Protein 8GA7 (pdb70)

Sequence (503 aa):
DKEIVEEVRKLVEEAKKRNEESNEEVKKLVEEAEEALKKAKGEEEVLKIAKEAFELAIEAAKRNLKVAKEAFELVIEAIKAITDDEAVLRLAELAAELAKSQLESLLKIAEAAMRLAASAIKAAKGDEAIVEIVRLLVEVAEEINKASNAVVKFLVEVAKEALKVAKGEEVVLEIARLAFELAIEAAKINLEVARLAFELVITAIEAITDDEAVLRLAKLAAELAKSQLESLLNIAEAAMELAASAIKAAKGDEAIVEIVRLLVEVAKEINKASNAVVEFLVEVAEEALRVAKGEEVVLEIARLAFELAIEAARINLEVARLAFELVITAIEAITDDEAVLKLAELAAELAKSQLESLLRIAEAAMRLAASAIKAAKGDEAIVEIVRLLVEVAEEINKASNAVVEFLVEVAEEALRVAKGEEVVEEIAKLAKELADEAAKINEEVAKLAEELVKTAEEAITDDEARKKLRELAKKLRKSQEESKKRIKEAAEKLEASARKAAK

Nearest PDB structures (foldseek):
  8ga7-assembly1_A  TM=1.002E+00  e=3.829E-52  synthetic construct
  8gel-assembly1_A  TM=6.521E-01  e=1.440E-12  synthetic construct
  8v3b-assembly1_a  TM=1.683E-01  e=7.547E-07  synthetic construct
  8w20-assembly1_A  TM=1.004E-01  e=8.356E-04  Streptomyces coelicolor A3(2)
  7sqc-assembly1_J0  TM=1.295E-01  e=5.192E-03  Chlamydomonas reinhardtii

Secondary structure (DSSP, 8-state):
-HHHHHHHHHHHHHHHHHHHHHTHHHHHHHHHHHHHHHH---SHHHHHHHHHHHHHHHHHHHHHHHHHHHHHHHHHHHHHS---GGGHHHHHHHHHHHHHHHHHHHHHHHHHHHHHHHHHHHT--SHHHHHHHHHHHHHHHHHHHHHHHHHHHHHHHHHHHHHHH--SHHHHHHHHHHHHHHHHHHHHHHHHHHHHHHHHHHHHHTT--SHHHHHHHHHHHHHHHHHHHHHHHHHHHHHHHHHHHHHHT--SHHHHHHHHHHHHHHHHHHHHHHHHHHHHHHHHHHHHHHH---HHHHHHHHHHHHHHHHHHHHHHHHHHHHHHHHHHHHHHT---HHHHHHHHHHHHHHHHHHHHHHHHHHHHHHHHHHHHHHT--SHHHHHHHHHHHHHHHHHHHHHHHHHHHHHHHHHHHHHHH--SHHHHHHHHHHHHHHHHHHHHHHHHHHHHHHHHHHHHHHT---HHHHHHHHHHHHHHHHHHHHHHHHHHHHHHHHHHHHHHH--

Radius of gyration: 25.74 Å; Cα contacts (8 Å, |Δi|>4): 738; chains: 1; bounding box: 60×65×41 Å

Structure (mmCIF, N/CA/C/O backbone):
data_8GA7
#
_entry.id   8GA7
#
_cell.length_a   46.412
_cell.length_b   65.062
_cell.length_c   135.284
_cell.angle_alpha   90.000
_cell.angle_beta   90.000
_cell.angle_gamma   90.000
#
_symmetry.space_group_name_H-M   'P 21 21 21'
#
loop_
_atom_site.group_PDB
_atom_site.id
_atom_site.type_symbol
_atom_site.label_atom_id
_atom_site.label_alt_id
_atom_site.label_comp_id
_atom_site.label_asym_id
_atom_site.label_entity_id
_atom_site.label_seq_id
_atom_site.pdbx_PDB_ins_code
_atom_site.Cartn_x
_atom_site.Cartn_y
_atom_site.Cartn_z
_atom_site.occupancy
_atom_site.B_iso_or_equiv
_atom_site.auth_seq_id
_atom_site.auth_comp_id
_atom_site.auth_asym_id
_atom_site.auth_atom_id
_atom_site.pdbx_PDB_model_num
ATOM 1 N N . ASP A 1 15 ? -20.38620 12.41067 -25.56805 1.000 58.97660 1 ASP A N 1
ATOM 2 C CA . ASP A 1 15 ? -19.82895 12.09058 -24.25863 1.000 59.59199 1 ASP A CA 1
ATOM 3 C C . ASP A 1 15 ? -20.48011 10.83517 -23.68849 1.000 59.12960 1 ASP A C 1
ATOM 4 O O . ASP A 1 15 ? -20.00721 9.72203 -23.91635 1.000 61.08217 1 ASP A O 1
ATOM 6 N N . LYS A 1 16 ? -21.56843 11.02141 -22.93840 1.000 58.68352 2 LYS A N 1
ATOM 7 C CA . LYS A 1 16 ? -22.32263 9.88082 -22.43471 1.000 57.95846 2 LYS A CA 1
ATOM 8 C C . LYS A 1 16 ? -23.10238 9.17991 -23.53782 1.000 63.82744 2 LYS A C 1
ATOM 9 O O . LYS A 1 16 ? -23.47171 8.01248 -23.37391 1.000 64.98980 2 LYS A O 1
ATOM 11 N N . GLU A 1 17 ? -23.35905 9.86314 -24.65509 1.000 66.03908 3 GLU A N 1
ATOM 12 C CA . GLU A 1 17 ? -24.02088 9.23499 -25.79087 1.000 65.25622 3 GLU A CA 1
ATOM 13 C C . GLU A 1 17 ? -23.10268 8.29118 -26.55547 1.000 66.78210 3 GLU A C 1
ATOM 14 O O . GLU A 1 17 ? -23.57080 7.61016 -27.47453 1.000 68.07512 3 GLU A O 1
ATOM 16 N N . ILE A 1 18 ? -21.81773 8.23809 -26.20711 1.000 64.14240 4 ILE A N 1
ATOM 17 C CA . ILE A 1 18 ? -20.88308 7.31732 -26.84252 1.000 66.90477 4 ILE A CA 1
ATOM 18 C C . ILE A 1 18 ? -20.19831 6.48175 -25.76882 1.000 66.68807 4 ILE A C 1
ATOM 19 O O . ILE A 1 18 ? -19.55601 5.46843 -26.06726 1.000 65.06771 4 ILE A O 1
ATOM 24 N N . VAL A 1 19 ? -20.33569 6.89971 -24.50879 1.000 64.98026 5 VAL A N 1
ATOM 25 C CA . VAL A 1 19 ? -19.98956 6.01040 -23.40643 1.000 62.15682 5 VAL A CA 1
ATOM 26 C C . VAL A 1 19 ? -21.03325 4.90655 -23.29090 1.000 65.24655 5 VAL A C 1
ATOM 27 O O . VAL A 1 19 ? -20.70574 3.75570 -22.97421 1.000 64.21526 5 VAL A O 1
ATOM 31 N N . GLU A 1 20 ? -22.29882 5.22845 -23.57091 1.000 65.33279 6 GLU A N 1
ATOM 32 C CA . GLU A 1 20 ? -23.34013 4.20722 -23.60011 1.000 63.00347 6 GLU A CA 1
ATOM 33 C C . GLU A 1 20 ? -23.17606 3.27258 -24.79128 1.000 62.41500 6 GLU A C 1
ATOM 34 O O . GLU A 1 20 ? -23.54345 2.09541 -24.70749 1.000 62.99487 6 GLU A O 1
ATOM 40 N N . GLU A 1 21 ? -22.63455 3.77642 -25.90359 1.000 65.95157 7 GLU A N 1
ATOM 41 C CA . GLU A 1 21 ? -22.48382 2.95458 -27.10146 1.000 65.98342 7 GLU A CA 1
ATOM 42 C C . GLU A 1 21 ? -21.50816 1.80841 -26.86153 1.000 67.11406 7 GLU A C 1
ATOM 43 O O . GLU A 1 21 ? -21.81640 0.64282 -27.13890 1.000 62.82680 7 GLU A O 1
ATOM 49 N N . VAL A 1 22 ? -20.31914 2.12400 -26.34452 1.000 66.69518 8 VAL A N 1
ATOM 50 C CA . VAL A 1 22 ? -19.33838 1.08555 -26.04963 1.000 62.68500 8 VAL A CA 1
ATOM 51 C C . VAL A 1 22 ? -19.84112 0.16046 -24.94935 1.000 60.69662 8 VAL A C 1
ATOM 52 O O . VAL A 1 22 ? -19.54974 -1.04208 -24.95901 1.000 56.17097 8 VAL A O 1
ATOM 56 N N . ARG A 1 23 ? -20.59835 0.69622 -23.98857 1.000 64.58292 9 ARG A N 1
ATOM 57 C CA . ARG A 1 23 ? -21.20228 -0.14506 -22.96077 1.000 59.81281 9 ARG A CA 1
ATOM 58 C C . ARG A 1 23 ? -22.07982 -1.22339 -23.58043 1.000 57.67516 9 ARG A C 1
ATOM 59 O O . ARG A 1 23 ? -22.04298 -2.38528 -23.15792 1.000 57.06212 9 ARG A O 1
ATOM 67 N N . LYS A 1 24 ? -22.87417 -0.85773 -24.58748 1.000 58.68817 10 LYS A N 1
ATOM 68 C CA . LYS A 1 24 ? -23.71268 -1.82814 -25.27725 1.000 55.48899 10 LYS A CA 1
ATOM 69 C C . LYS A 1 24 ? -22.91414 -2.74256 -26.19647 1.000 58.10461 10 LYS A C 1
ATOM 70 O O . LYS A 1 24 ? -23.37160 -3.85073 -26.49571 1.000 57.52170 10 LYS A O 1
ATOM 72 N N . LEU A 1 25 ? -21.73689 -2.30786 -26.65177 1.000 59.93621 11 LEU A N 1
ATOM 73 C CA . LEU A 1 25 ? -20.91078 -3.17150 -27.48889 1.000 57.13234 11 LEU A CA 1
ATOM 74 C C . LEU A 1 25 ? -20.26142 -4.27613 -26.66461 1.000 54.28188 11 LEU A C 1
ATOM 75 O O . LEU A 1 25 ? -20.10814 -5.40652 -27.14138 1.000 56.66462 11 LEU A O 1
ATOM 80 N N . VAL A 1 26 ? -19.88350 -3.96985 -25.42189 1.000 55.50569 12 VAL A N 1
ATOM 81 C CA . VAL A 1 26 ? -19.25018 -4.96726 -24.56516 1.000 53.78983 12 VAL A CA 1
ATOM 82 C C . VAL A 1 26 ? -20.24353 -6.05955 -24.18874 1.000 51.70215 12 VAL A C 1
ATOM 83 O O . VAL A 1 26 ? -19.88933 -7.24314 -24.12360 1.000 54.98933 12 VAL A O 1
ATOM 87 N N . GLU A 1 27 ? -21.50172 -5.68476 -23.94460 1.000 52.81809 13 GLU A N 1
ATOM 88 C CA . GLU A 1 27 ? -22.50548 -6.66396 -23.53686 1.000 52.71041 13 GLU A CA 1
ATOM 89 C C . GLU A 1 27 ? -22.71456 -7.72143 -24.61397 1.000 55.68863 13 GLU A C 1
ATOM 90 O O . GLU A 1 27 ? -22.72743 -8.92318 -24.32441 1.000 58.31022 13 GLU A O 1
ATOM 92 N N . GLU A 1 28 ? -22.87670 -7.29243 -25.86848 1.000 55.08299 14 GLU A N 1
ATOM 93 C CA . GLU A 1 28 ? -23.04888 -8.25268 -26.95429 1.000 57.43178 14 GLU A CA 1
ATOM 94 C C . GLU A 1 28 ? -21.79378 -9.09198 -27.15187 1.000 55.28327 14 GLU A C 1
ATOM 95 O O . GLU A 1 28 ? -21.88077 -10.29768 -27.41299 1.000 58.61384 14 GLU A O 1
ATOM 101 N N . ALA A 1 29 ? -20.61744 -8.47368 -27.03038 1.000 55.11124 15 ALA A N 1
ATOM 102 C CA . ALA A 1 29 ? -19.37643 -9.22474 -27.17624 1.000 56.98069 15 ALA A CA 1
ATOM 103 C C . ALA A 1 29 ? -19.21785 -10.25903 -26.07015 1.000 55.51512 15 ALA A C 1
ATOM 104 O O . ALA A 1 29 ? -18.57506 -11.29474 -26.27654 1.000 54.54583 15 ALA A O 1
ATOM 106 N N . LYS A 1 30 ? -19.79866 -10.00234 -24.89580 1.000 54.28109 16 LYS A N 1
ATOM 107 C CA . LYS A 1 30 ? -19.75102 -10.97596 -23.81191 1.000 52.95990 16 LYS A CA 1
ATOM 108 C C . LYS A 1 30 ? -20.80256 -12.06366 -23.98047 1.000 51.00756 16 LYS A C 1
ATOM 109 O O . LYS A 1 30 ? -20.60037 -13.19066 -23.51516 1.000 49.29762 16 LYS A O 1
ATOM 115 N N . LYS A 1 31 ? -21.92352 -11.74951 -24.63403 1.000 55.35370 17 LYS A N 1
ATOM 116 C CA . LYS A 1 31 ? -22.92518 -12.76213 -24.94204 1.000 54.64390 17 LYS A CA 1
ATOM 117 C C . LYS A 1 31 ? -22.57600 -13.56206 -26.18737 1.000 49.33587 17 LYS A C 1
ATOM 118 O O . LYS A 1 31 ? -23.12261 -14.65362 -26.37979 1.000 51.92925 17 LYS A O 1
ATOM 124 N N . ARG A 1 32 ? -21.68989 -13.04243 -27.03816 1.000 49.83540 18 ARG A N 1
ATOM 125 C CA . ARG A 1 32 ? -21.14349 -13.85583 -28.11760 1.000 54.98647 18 ARG A CA 1
ATOM 126 C C . ARG A 1 32 ? -20.09937 -14.83113 -27.58768 1.000 54.55852 18 ARG A C 1
ATOM 127 O O . ARG A 1 32 ? -20.05832 -15.99121 -28.01076 1.000 55.20480 18 ARG A O 1
ATOM 129 N N . ASN A 1 33 ? -19.25285 -14.37766 -26.65901 1.000 53.99669 19 ASN A N 1
ATOM 130 C CA . ASN A 1 33 ? -18.35559 -15.29447 -25.96464 1.000 53.39649 19 ASN A CA 1
ATOM 131 C C . ASN A 1 33 ? -19.14218 -16.35743 -25.21158 1.000 49.14432 19 ASN A C 1
ATOM 132 O O . ASN A 1 33 ? -18.77844 -17.53707 -25.22988 1.000 53.59130 19 ASN A O 1
ATOM 137 N N . GLU A 1 34 ? -20.22690 -15.95722 -24.54260 1.000 48.78062 20 GLU A N 1
ATOM 138 C CA . GLU A 1 34 ? -21.07048 -16.92759 -23.85266 1.000 53.42938 20 GLU A CA 1
ATOM 139 C C . GLU A 1 34 ? -21.68091 -17.92855 -24.82697 1.000 54.77353 20 GLU A C 1
ATOM 140 O O . GLU A 1 34 ? -21.89004 -19.09454 -24.47238 1.000 53.68930 20 GLU A O 1
ATOM 143 N N . GLU A 1 35 ? -21.97175 -17.49684 -26.05425 1.000 51.05148 21 GLU A N 1
ATOM 144 C CA . GLU A 1 35 ? -22.37909 -18.42433 -27.10021 1.000 48.85941 21 GLU A CA 1
ATOM 145 C C . GLU A 1 35 ? -21.18370 -19.12548 -27.73586 1.000 51.44968 21 GLU A C 1
ATOM 146 O O . GLU A 1 35 ? -21.33922 -20.22478 -28.27997 1.000 56.78704 21 GLU A O 1
ATOM 152 N N . SER A 1 36 ? -19.99074 -18.53203 -27.64397 1.000 56.65747 22 SER A N 1
ATOM 153 C CA . SER A 1 36 ? -18.80917 -19.10692 -28.28145 1.000 54.75873 22 SER A CA 1
ATOM 154 C C . SER A 1 36 ? -18.46546 -20.46726 -27.68443 1.000 51.97533 22 SER A C 1
ATOM 155 O O . SER A 1 36 ? -18.39607 -21.47223 -28.39994 1.000 49.93049 22 SER A O 1
ATOM 158 N N . ASN A 1 37 ? -18.24187 -20.52272 -26.36939 1.000 52.17078 23 ASN A N 1
ATOM 159 C CA . ASN A 1 37 ? -17.96016 -21.80972 -25.74616 1.000 58.09349 23 ASN A CA 1
ATOM 160 C C . ASN A 1 37 ? -19.21470 -22.64292 -25.53129 1.000 54.35314 23 ASN A C 1
ATOM 161 O O . ASN A 1 37 ? -19.09955 -23.83374 -25.22440 1.000 59.63905 23 ASN A O 1
ATOM 166 N N . GLU A 1 38 ? -20.40223 -22.05162 -25.67263 1.000 52.41270 24 GLU A N 1
ATOM 167 C CA . GLU A 1 38 ? -21.62233 -22.85056 -25.67470 1.000 51.49527 24 GLU A CA 1
ATOM 168 C C . GLU A 1 38 ? -21.63372 -23.80107 -26.86387 1.000 51.25251 24 GLU A C 1
ATOM 169 O O . GLU A 1 38 ? -21.90184 -24.99861 -26.71626 1.000 49.72785 24 GLU A O 1
ATOM 171 N N . GLU A 1 39 ? -21.32494 -23.28419 -28.05611 1.000 52.23596 25 GLU A N 1
ATOM 172 C CA . GLU A 1 39 ? -21.19216 -24.14539 -29.22562 1.000 53.91651 25 GLU A CA 1
ATOM 173 C C . GLU A 1 39 ? -20.00168 -25.08772 -29.10701 1.000 53.72954 25 GLU A C 1
ATOM 174 O O . GLU A 1 39 ? -19.92000 -26.06448 -29.85958 1.000 52.36115 25 GLU A O 1
ATOM 176 N N . VAL A 1 40 ? -19.08239 -24.81825 -28.18309 1.000 53.94449 26 VAL A N 1
ATOM 177 C CA . VAL A 1 40 ? -17.95193 -25.71012 -27.94828 1.000 51.63575 26 VAL A CA 1
ATOM 178 C C . VAL A 1 40 ? -18.32665 -26.83788 -26.99433 1.000 52.73128 26 VAL A C 1
ATOM 179 O O . VAL A 1 40 ? -17.92880 -27.98706 -27.19973 1.000 56.11949 26 VAL A O 1
ATOM 183 N N . LYS A 1 41 ? -19.09738 -26.53382 -25.94550 1.000 51.34613 27 LYS A N 1
ATOM 184 C CA . LYS A 1 41 ? -19.54310 -27.58128 -25.03147 1.000 52.58648 27 LYS A CA 1
ATOM 185 C C . LYS A 1 41 ? -20.41183 -28.60264 -25.75328 1.000 53.82754 27 LYS A C 1
ATOM 186 O O . LYS A 1 41 ? -20.27144 -29.81202 -25.53756 1.000 50.84141 27 LYS A O 1
ATOM 188 N N . LYS A 1 42 ? -21.31044 -28.13441 -26.62214 1.000 58.16442 28 LYS A N 1
ATOM 189 C CA . LYS A 1 42 ? -22.10388 -29.05319 -27.43064 1.000 57.99255 28 LYS A CA 1
ATOM 190 C C . LYS A 1 42 ? -21.22837 -29.79648 -28.43095 1.000 60.12197 28 LYS A C 1
ATOM 191 O O . LYS A 1 42 ? -21.46750 -30.97486 -28.71959 1.000 61.94596 28 LYS A O 1
ATOM 197 N N . LEU A 1 43 ? -20.20468 -29.12600 -28.96475 1.000 58.99759 29 LEU A N 1
ATOM 198 C CA . LEU A 1 43 ? -19.32007 -29.77189 -29.92930 1.000 62.35180 29 LEU A CA 1
ATOM 199 C C . LEU A 1 43 ? -18.53110 -30.90536 -29.28551 1.000 61.26812 29 LEU A C 1
ATOM 200 O O . LEU A 1 43 ? -18.28870 -31.94032 -29.91757 1.000 61.03844 29 LEU A O 1
ATOM 202 N N . VAL A 1 44 ? -18.12308 -30.73052 -28.02780 1.000 58.66464 30 VAL A N 1
ATOM 203 C CA . VAL A 1 44 ? -17.34337 -31.76238 -27.35110 1.000 57.63229 30 VAL A CA 1
ATOM 204 C C . VAL A 1 44 ? -18.21855 -32.96872 -27.03797 1.000 54.53563 30 VAL A C 1
ATOM 205 O O . VAL A 1 44 ? -17.82813 -34.11761 -27.27587 1.000 52.29336 30 VAL A O 1
ATOM 209 N N . GLU A 1 45 ? -19.42407 -32.72409 -26.51714 1.000 56.04748 31 GLU A N 1
ATOM 210 C CA . GLU A 1 45 ? -20.29853 -33.82686 -26.12917 1.000 56.47072 31 GLU A CA 1
ATOM 211 C C . GLU A 1 45 ? -20.64365 -34.70943 -27.32688 1.000 58.57710 31 GLU A C 1
ATOM 212 O O . GLU A 1 45 ? -20.77150 -35.93235 -27.18814 1.000 58.82749 31 GLU A O 1
ATOM 214 N N . GLU A 1 46 ? -20.79360 -34.11090 -28.51411 1.000 61.89050 32 GLU A N 1
ATOM 215 C CA . GLU A 1 46 ? -21.03327 -34.90497 -29.72071 1.000 63.56927 32 GLU A CA 1
ATOM 216 C C . GLU A 1 46 ? -19.86863 -35.85903 -29.97199 1.000 64.80960 32 GLU A C 1
ATOM 217 O O . GLU A 1 46 ? -20.05916 -37.07530 -30.11491 1.000 60.97347 32 GLU A O 1
ATOM 223 N N . ALA A 1 47 ? -18.64614 -35.32042 -30.01380 1.000 65.30125 33 ALA A N 1
ATOM 224 C CA . ALA A 1 47 ? -17.46829 -36.15660 -30.22178 1.000 62.45491 33 ALA A CA 1
ATOM 225 C C . ALA A 1 47 ? -17.32917 -37.20367 -29.12056 1.000 59.16439 33 ALA A C 1
ATOM 226 O O . ALA A 1 47 ? -16.92268 -38.33975 -29.38614 1.000 57.64004 33 ALA A O 1
ATOM 228 N N . GLU A 1 48 ? -17.66588 -36.84564 -27.87763 1.000 59.58369 34 GLU A N 1
ATOM 229 C CA . GLU A 1 48 ? -17.64742 -37.83581 -26.80367 1.000 58.56200 34 GLU A CA 1
ATOM 230 C C . GLU A 1 48 ? -18.67438 -38.93410 -27.05050 1.000 61.36873 34 GLU A C 1
ATOM 231 O O . GLU A 1 48 ? -18.41340 -40.10998 -26.76979 1.000 55.60733 34 GLU A O 1
ATOM 233 N N . GLU A 1 49 ? -19.84765 -38.57114 -27.57558 1.000 63.08845 35 GLU A N 1
ATOM 234 C CA . GLU A 1 49 ? -20.84933 -39.57920 -27.90821 1.000 62.29392 35 GLU A CA 1
ATOM 235 C C . GLU A 1 49 ? -20.38525 -40.45419 -29.06671 1.000 61.21960 35 GLU A C 1
ATOM 236 O O . GLU A 1 49 ? -20.63608 -41.66498 -29.07770 1.000 60.07399 35 GLU A O 1
ATOM 238 N N . ALA A 1 50 ? -19.70297 -39.86161 -30.04825 1.000 61.88562 36 ALA A N 1
ATOM 239 C CA . ALA A 1 50 ? -19.18620 -40.64421 -31.16554 1.000 60.71656 36 ALA A CA 1
ATOM 240 C C . ALA A 1 50 ? -18.01989 -41.51983 -30.72633 1.000 58.09423 36 ALA A C 1
ATOM 241 O O . ALA A 1 50 ? -17.95623 -42.70333 -31.07450 1.000 61.84550 36 ALA A O 1
ATOM 243 N N . LEU A 1 51 ? -17.08848 -40.95347 -29.95385 1.000 56.84156 37 LEU A N 1
ATOM 244 C CA . LEU A 1 51 ? -15.97485 -41.73958 -29.42978 1.000 58.77470 37 LEU A CA 1
ATOM 245 C C . LEU A 1 51 ? -16.46857 -42.92246 -28.60842 1.000 62.91694 37 LEU A C 1
ATOM 246 O O . LEU A 1 51 ? -15.89242 -44.01537 -28.66996 1.000 64.78318 37 LEU A O 1
ATOM 251 N N . LYS A 1 52 ? -17.53780 -42.72398 -27.83490 1.000 64.94169 38 LYS A N 1
ATOM 252 C CA . LYS A 1 52 ? -18.06650 -43.80793 -27.01423 1.000 63.88333 38 LYS A CA 1
ATOM 253 C C . LYS A 1 52 ? -18.55499 -44.96619 -27.87450 1.000 63.09876 38 LYS A C 1
ATOM 254 O O . LYS A 1 52 ? -18.34015 -46.13573 -27.53415 1.000 64.25296 38 LYS A O 1
ATOM 256 N N . LYS A 1 53 ? -19.19795 -44.66224 -29.00208 1.000 61.78419 39 LYS A N 1
ATOM 257 C CA . LYS A 1 53 ? -19.79488 -45.68844 -29.84475 1.000 67.77547 39 LYS A CA 1
ATOM 258 C C . LYS A 1 53 ? -18.89961 -46.13674 -30.99224 1.000 69.80765 39 LYS A C 1
ATOM 259 O O . LYS A 1 53 ? -19.06000 -47.26494 -31.47076 1.000 70.66256 39 LYS A O 1
ATOM 261 N N . ALA A 1 54 ? -17.96851 -45.29673 -31.44293 1.000 68.20801 40 ALA A N 1
ATOM 262 C CA . ALA A 1 54 ? -17.12018 -45.64169 -32.58152 1.000 70.16519 40 ALA A CA 1
ATOM 263 C C . ALA A 1 54 ? -16.14064 -46.73669 -32.18071 1.000 71.82439 40 ALA A C 1
ATOM 264 O O . ALA A 1 54 ? -15.26830 -46.52175 -31.33275 1.000 68.23195 40 ALA A O 1
ATOM 266 N N . LYS A 1 55 ? -16.28228 -47.91320 -32.79421 1.000 77.87023 41 LYS A N 1
ATOM 267 C CA . LYS A 1 55 ? -15.37137 -49.03276 -32.55797 1.000 77.92660 41 LYS A CA 1
ATOM 268 C C . LYS A 1 55 ? -14.27208 -48.98666 -33.61571 1.000 79.56902 41 LYS A C 1
ATOM 269 O O . LYS A 1 55 ? -14.33160 -49.64078 -34.65988 1.000 79.69799 41 LYS A O 1
ATOM 271 N N . GLY A 1 56 ? -13.24871 -48.18456 -33.33110 1.000 76.30668 42 GLY A N 1
ATOM 272 C CA . GLY A 1 56 ? -12.12673 -48.03912 -34.23671 1.000 72.15043 42 GLY A CA 1
ATOM 273 C C . GLY A 1 56 ? -10.82034 -47.76574 -33.52042 1.000 74.19472 42 GLY A C 1
ATOM 274 O O . GLY A 1 56 ? -10.68492 -48.05448 -32.32740 1.000 76.00738 42 GLY A O 1
ATOM 275 N N . GLU A 1 57 ? -9.84613 -47.21569 -34.24453 1.000 72.84269 43 GLU A N 1
ATOM 276 C CA . GLU A 1 57 ? -8.56507 -46.83710 -33.66103 1.000 62.85020 43 GLU A CA 1
ATOM 277 C C . GLU A 1 57 ? -7.92962 -45.74183 -34.50520 1.000 63.34513 43 GLU A C 1
ATOM 278 O O . GLU A 1 57 ? -7.30648 -44.81687 -33.97518 1.000 66.12357 43 GLU A O 1
ATOM 284 N N . GLU A 1 58 ? -8.06902 -45.84845 -35.82456 1.000 63.54394 44 GLU A N 1
ATOM 285 C CA . GLU A 1 58 ? -7.83321 -44.70303 -36.68923 1.000 66.03601 44 GLU A CA 1
ATOM 286 C C . GLU A 1 58 ? -9.03547 -43.77246 -36.73057 1.000 63.01481 44 GLU A C 1
ATOM 287 O O . GLU A 1 58 ? -8.92506 -42.65891 -37.25683 1.000 61.81973 44 GLU A O 1
ATOM 289 N N . GLU A 1 59 ? -10.17265 -44.20457 -36.18093 1.000 62.33028 45 GLU A N 1
ATOM 290 C CA . GLU A 1 59 ? -11.37498 -43.38547 -36.12246 1.000 63.42250 45 GLU A CA 1
ATOM 291 C C . GLU A 1 59 ? -11.48804 -42.58357 -34.83312 1.000 56.33851 45 GLU A C 1
ATOM 292 O O . GLU A 1 59 ? -12.14841 -41.53899 -34.82883 1.000 54.87381 45 GLU A O 1
ATOM 294 N N . VAL A 1 60 ? -10.87600 -43.04741 -33.74019 1.000 55.39264 46 VAL A N 1
ATOM 295 C CA . VAL A 1 60 ? -10.82251 -42.22846 -32.53387 1.000 53.28398 46 VAL A CA 1
ATOM 296 C C . VAL A 1 60 ? -9.92051 -41.02222 -32.76183 1.000 54.61166 46 VAL A C 1
ATOM 297 O O . VAL A 1 60 ? -10.15617 -39.94322 -32.20227 1.000 48.89374 46 VAL A O 1
ATOM 301 N N . LEU A 1 61 ? -8.90002 -41.16827 -33.61051 1.000 56.25203 47 LEU A N 1
ATOM 302 C CA . LEU A 1 61 ? -7.96945 -40.07267 -33.85342 1.000 53.35556 47 LEU A CA 1
ATOM 303 C C . LEU A 1 61 ? -8.55167 -39.03973 -34.80930 1.000 52.41625 47 LEU A C 1
ATOM 304 O O . LEU A 1 61 ? -8.39622 -37.83369 -34.59020 1.000 54.47616 47 LEU A O 1
ATOM 309 N N . LYS A 1 62 ? -9.21980 -39.48951 -35.87401 1.000 56.00736 48 LYS A N 1
ATOM 310 C CA . LYS A 1 62 ? -9.83124 -38.55013 -36.80735 1.000 50.57135 48 LYS A CA 1
ATOM 311 C C . LYS A 1 62 ? -10.93849 -37.74483 -36.14348 1.000 49.53142 48 LYS A C 1
ATOM 312 O O . LYS A 1 62 ? -11.22037 -36.61830 -36.56571 1.000 55.12651 48 LYS A O 1
ATOM 314 N N . ILE A 1 63 ? -11.57299 -38.29901 -35.10938 1.000 49.61133 49 ILE A N 1
ATOM 315 C CA . ILE A 1 63 ? -12.60928 -37.56095 -34.39642 1.000 49.75603 49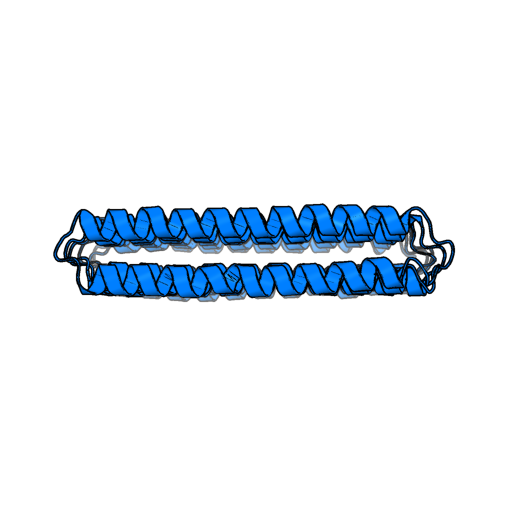 ILE A CA 1
ATOM 316 C C . ILE A 1 63 ? -11.97909 -36.47117 -33.54148 1.000 51.31914 49 ILE A C 1
ATOM 317 O O . ILE A 1 63 ? -12.38477 -35.30466 -33.59330 1.000 53.11355 49 ILE A O 1
ATOM 322 N N . ALA A 1 64 ? -10.97383 -36.83723 -32.74297 1.000 51.52084 50 ALA A N 1
ATOM 323 C CA . ALA A 1 64 ? -10.29931 -35.85401 -31.90474 1.000 50.58330 50 ALA A CA 1
ATOM 324 C C . ALA A 1 64 ? -9.59663 -34.80183 -32.74966 1.000 54.04495 50 ALA A C 1
ATOM 325 O O . ALA A 1 64 ? -9.57993 -33.61865 -32.39055 1.000 54.49700 50 ALA A O 1
ATOM 327 N N . LYS A 1 65 ? -9.02786 -35.21133 -33.88639 1.000 52.23407 51 LYS A N 1
ATOM 328 C CA . LYS A 1 65 ? -8.29216 -34.27986 -34.73584 1.000 56.53229 51 LYS A CA 1
ATOM 329 C C . LYS A 1 65 ? -9.18310 -33.13044 -35.19245 1.000 55.23079 51 LYS A C 1
ATOM 330 O O . LYS A 1 65 ? -8.90988 -31.96117 -34.90076 1.000 54.00610 51 LYS A O 1
ATOM 334 N N . GLU A 1 66 ? -10.26796 -33.44674 -35.90330 1.000 54.84189 52 GLU A N 1
ATOM 335 C CA . GLU A 1 66 ? -11.16575 -32.40107 -36.38233 1.000 58.92787 52 GLU A CA 1
ATOM 336 C C . GLU A 1 66 ? -11.90451 -31.70470 -35.24564 1.000 52.77597 52 GLU A C 1
ATOM 337 O O . GLU A 1 66 ? -12.42003 -30.59956 -35.44516 1.000 50.46016 52 GLU A O 1
ATOM 343 N N . ALA A 1 67 ? -11.96946 -32.32163 -34.06306 1.000 50.86873 53 ALA A N 1
ATOM 344 C CA . ALA A 1 67 ? -12.55631 -31.64949 -32.90868 1.000 46.39840 53 ALA A CA 1
ATOM 345 C C . ALA A 1 67 ? -11.58662 -30.64259 -32.30216 1.000 50.34652 53 ALA A C 1
ATOM 346 O O . ALA A 1 67 ? -11.99211 -29.54032 -31.91578 1.000 48.67054 53 ALA A O 1
ATOM 348 N N . PHE A 1 68 ? -10.30416 -31.00613 -32.20547 1.000 52.65766 54 PHE A N 1
ATOM 349 C CA . PHE A 1 68 ? -9.29699 -30.04740 -31.76252 1.000 48.28332 54 PHE A CA 1
ATOM 350 C C . PHE A 1 68 ? -9.19360 -28.87649 -32.73074 1.000 45.92167 54 PHE A C 1
ATOM 351 O O . PHE A 1 68 ? -8.98306 -27.73210 -32.31373 1.000 46.26675 54 PHE A O 1
ATOM 359 N N . GLU A 1 69 ? -9.33829 -29.14564 -34.03066 1.000 48.71133 55 GLU A N 1
ATOM 360 C CA . GLU A 1 69 ? -9.26233 -28.07935 -35.02354 1.000 49.23858 55 GLU A CA 1
ATOM 361 C C . GLU A 1 69 ? -10.46113 -27.14556 -34.92295 1.000 49.31175 55 GLU A C 1
ATOM 362 O O . GLU A 1 69 ? -10.32531 -25.93048 -35.10673 1.000 47.94965 55 GLU A O 1
ATOM 368 N N . LEU A 1 70 ? -11.64337 -27.69319 -34.63357 1.000 48.95770 56 LEU A N 1
ATOM 369 C CA . LEU A 1 70 ? -12.81301 -26.84680 -34.43066 1.000 44.55041 56 LEU A CA 1
ATOM 370 C C . LEU A 1 70 ? -12.62683 -25.94295 -33.22020 1.000 48.04207 56 LEU A C 1
ATOM 371 O O . LEU A 1 70 ? -13.05686 -24.78350 -33.22937 1.000 52.30569 56 LEU A O 1
ATOM 373 N N . ALA A 1 71 ? -11.97449 -26.45185 -32.17176 1.000 46.25997 57 ALA A N 1
ATOM 374 C CA . ALA A 1 71 ? -11.72765 -25.63282 -30.98921 1.000 47.50865 57 ALA A CA 1
ATOM 375 C C . ALA A 1 71 ? -10.68218 -24.55891 -31.26641 1.000 51.25253 57 ALA A C 1
ATOM 376 O O . ALA A 1 71 ? -10.78975 -23.43688 -30.75725 1.000 53.59010 57 ALA A O 1
ATOM 378 N N . ILE A 1 72 ? -9.66199 -24.88343 -32.06663 1.000 49.84960 58 ILE A N 1
ATOM 379 C CA . ILE A 1 72 ? -8.65234 -23.88957 -32.42347 1.000 48.99161 58 ILE A CA 1
ATOM 380 C C . ILE A 1 72 ? -9.28467 -22.75690 -33.21811 1.000 49.03056 58 ILE A C 1
ATOM 381 O O . ILE A 1 72 ? -8.96360 -21.57936 -33.01613 1.000 54.11479 58 ILE A O 1
ATOM 386 N N . GLU A 1 73 ? -10.19960 -23.09231 -34.12827 1.000 51.38846 59 GLU A N 1
ATOM 387 C CA . GLU A 1 73 ? -10.88548 -22.05915 -34.89506 1.000 56.03630 59 GLU A CA 1
ATOM 388 C C . GLU A 1 73 ? -11.76381 -21.19833 -33.99669 1.000 57.29026 59 GLU A C 1
ATOM 389 O O . GLU A 1 73 ? -11.76931 -19.96833 -34.12149 1.000 56.68388 59 GLU A O 1
ATOM 395 N N . ALA A 1 74 ? -12.50963 -21.82567 -33.08226 1.000 56.61440 60 ALA A N 1
ATOM 396 C CA . ALA A 1 74 ? -13.32662 -21.06197 -32.14499 1.000 59.16353 60 ALA A CA 1
ATOM 397 C C . ALA A 1 74 ? -12.47248 -20.14034 -31.28711 1.000 54.58632 60 ALA A C 1
ATOM 398 O O . ALA A 1 74 ? -12.94442 -19.08408 -30.85073 1.000 55.67539 60 ALA A O 1
ATOM 400 N N . ALA A 1 75 ? -11.21839 -20.52129 -31.03348 1.000 51.37416 61 ALA A N 1
ATOM 401 C CA . ALA A 1 75 ? -10.29855 -19.61510 -30.35682 1.000 54.76029 61 ALA A CA 1
ATOM 402 C C . ALA A 1 75 ? -9.92737 -18.44532 -31.25897 1.000 57.48775 61 ALA A C 1
ATOM 403 O O . ALA A 1 75 ? -9.85893 -17.29754 -30.80284 1.000 55.48765 61 ALA A O 1
ATOM 405 N N . LYS A 1 76 ? -9.68999 -18.71706 -32.54539 1.000 54.42000 62 LYS A N 1
ATOM 406 C CA . LYS A 1 76 ? -9.43199 -17.64002 -33.49447 1.000 54.83208 62 LYS A CA 1
ATOM 407 C C . LYS A 1 76 ? -10.66911 -16.77657 -33.70403 1.000 55.97753 62 LYS A C 1
ATOM 408 O O . LYS A 1 76 ? -10.54891 -15.59660 -34.05278 1.000 54.17392 62 LYS A O 1
ATOM 414 N N . ARG A 1 77 ? -11.85984 -17.34633 -33.50163 1.000 57.46266 63 ARG A N 1
ATOM 415 C CA . ARG A 1 77 ? -13.08822 -16.56245 -33.57836 1.000 55.58241 63 ARG A CA 1
ATOM 416 C C . ARG A 1 77 ? -13.16076 -15.55216 -32.44141 1.000 54.78485 63 ARG A C 1
ATOM 417 O O . ARG A 1 77 ? -13.50503 -14.38369 -32.65534 1.000 52.50299 63 ARG A O 1
ATOM 425 N N . ASN A 1 78 ? -12.84599 -15.99191 -31.21912 1.000 55.27460 64 ASN A N 1
ATOM 426 C CA . ASN A 1 78 ? -12.89941 -15.09749 -30.06785 1.000 57.47065 64 ASN A CA 1
ATOM 427 C C . ASN A 1 78 ? -11.96481 -13.90864 -30.23951 1.000 55.09681 64 ASN A C 1
ATOM 428 O O . ASN A 1 78 ? -12.26334 -12.80984 -29.75914 1.000 54.23679 64 ASN A O 1
ATOM 433 N N . LEU A 1 79 ? -10.83402 -14.10492 -30.91985 1.000 55.30209 65 LEU A N 1
ATOM 434 C CA . LEU A 1 79 ? -9.94235 -12.98488 -31.19540 1.000 54.49271 65 LEU A CA 1
ATOM 435 C C . LEU A 1 79 ? -10.54433 -12.05162 -32.23637 1.000 53.35227 65 LEU A C 1
ATOM 436 O O . LEU A 1 79 ? -10.45448 -10.82580 -32.10314 1.000 53.72479 65 LEU A O 1
ATOM 441 N N . LYS A 1 80 ? -11.16472 -12.61370 -33.27862 1.000 53.66241 66 LYS A N 1
ATOM 442 C CA . LYS A 1 80 ? -11.83523 -11.78491 -34.27481 1.000 54.41221 66 LYS A CA 1
ATOM 443 C C . LYS A 1 80 ? -12.91341 -10.91787 -33.64020 1.000 51.91545 66 LYS A C 1
ATOM 444 O O . LYS A 1 80 ? -13.13611 -9.78391 -34.07658 1.000 54.11275 66 LYS A O 1
ATOM 446 N N . VAL A 1 81 ? -13.58410 -11.42541 -32.60656 1.000 53.75863 67 VAL A N 1
ATOM 447 C CA . VAL A 1 81 ? -14.55066 -10.60994 -31.87949 1.000 52.77481 67 VAL A CA 1
ATOM 448 C C . VAL A 1 81 ? -13.83283 -9.56286 -31.03725 1.000 54.11849 67 VAL A C 1
ATOM 449 O O . VAL A 1 81 ? -14.16029 -8.37163 -31.08624 1.000 54.43838 67 VAL A O 1
ATOM 453 N N . ALA A 1 82 ? -12.83082 -9.99074 -30.26440 1.000 54.09779 68 ALA A N 1
ATOM 454 C CA . ALA A 1 82 ? -12.16571 -9.08071 -29.33673 1.000 50.94391 68 ALA A CA 1
ATOM 455 C C . ALA A 1 82 ? -11.38606 -7.99911 -30.07345 1.000 50.32458 68 ALA A C 1
ATOM 456 O O . ALA A 1 82 ? -11.35713 -6.84184 -29.63820 1.000 50.35461 68 ALA A O 1
ATOM 458 N N . LYS A 1 83 ? -10.74078 -8.35476 -31.18704 1.000 48.98046 69 LYS A N 1
ATOM 459 C CA . LYS A 1 83 ? -9.98078 -7.36477 -31.94499 1.000 47.00934 69 LYS A CA 1
ATOM 460 C C . LYS A 1 83 ? -10.90438 -6.31849 -32.55639 1.000 53.67219 69 LYS A C 1
ATOM 461 O O . LYS A 1 83 ? -10.63217 -5.11416 -32.48057 1.000 53.14844 69 LYS A O 1
ATOM 463 N N . GLU A 1 84 ? -12.00711 -6.75967 -33.16700 1.000 51.81095 70 GLU A N 1
ATOM 464 C CA . GLU A 1 84 ? -12.97582 -5.80867 -33.69883 1.000 51.96524 70 GLU A CA 1
ATOM 465 C C . GLU A 1 84 ? -13.62343 -4.99640 -32.58791 1.000 51.35042 70 GLU A C 1
ATOM 466 O O . GLU A 1 84 ? -13.95874 -3.82364 -32.79085 1.000 57.59094 70 GLU A O 1
ATOM 472 N N . ALA A 1 85 ? -13.80137 -5.59427 -31.40929 1.000 48.92301 71 ALA A N 1
ATOM 473 C CA . ALA A 1 85 ? -14.40295 -4.86570 -30.29919 1.000 52.06409 71 ALA A CA 1
ATOM 474 C C . ALA A 1 85 ? -13.42638 -3.86779 -29.68676 1.000 53.95023 71 ALA A C 1
ATOM 475 O O . ALA A 1 85 ? -13.81566 -2.74289 -29.35306 1.000 55.31832 71 ALA A O 1
ATOM 477 N N . PHE A 1 86 ? -12.15664 -4.25536 -29.53276 1.000 52.94532 72 PHE A N 1
ATOM 478 C CA . PHE A 1 86 ? -11.16733 -3.32212 -29.00199 1.000 51.04773 72 PHE A CA 1
ATOM 479 C C . PHE A 1 86 ? -10.90844 -2.18224 -29.97670 1.000 51.94144 72 PHE A C 1
ATOM 480 O O . PHE A 1 86 ? -10.76884 -1.02654 -29.56175 1.000 48.14540 72 PHE A O 1
ATOM 488 N N . GLU A 1 87 ? -10.84620 -2.48753 -31.27667 1.000 55.02028 73 GLU A N 1
ATOM 489 C CA . GLU A 1 87 ? -10.64813 -1.44150 -32.27538 1.000 54.39634 73 GLU A CA 1
ATOM 490 C C . GLU A 1 87 ? -11.74385 -0.38564 -32.20686 1.000 54.53811 73 GLU A C 1
ATOM 491 O O . GLU A 1 87 ? -11.48045 0.79752 -32.44856 1.000 55.98928 73 GLU A O 1
ATOM 493 N N . LEU A 1 88 ? -12.97026 -0.78736 -31.86700 1.000 52.14360 74 LEU A N 1
ATOM 494 C CA . LEU A 1 88 ? -14.05006 0.18157 -31.71884 1.000 53.39817 74 LEU A CA 1
ATOM 495 C C . LEU A 1 88 ? -13.85783 1.03328 -30.47072 1.000 53.99805 74 LEU A C 1
ATOM 496 O O . LEU A 1 88 ? -14.07943 2.24871 -30.50537 1.000 55.57129 74 LEU A O 1
ATOM 498 N N . VAL A 1 89 ? -13.44344 0.41450 -29.36072 1.000 53.14813 75 VAL A N 1
ATOM 499 C CA . VAL A 1 89 ? -13.22495 1.16100 -28.12300 1.000 49.53143 75 VAL A CA 1
ATOM 500 C C . VAL A 1 89 ? -12.14537 2.21905 -28.32276 1.000 51.68590 75 VAL A C 1
ATOM 501 O O . VAL A 1 89 ? -12.23521 3.32995 -27.78496 1.000 51.12772 75 VAL A O 1
ATOM 505 N N . ILE A 1 90 ? -11.12023 1.90059 -29.11703 1.000 54.42467 76 ILE A N 1
ATOM 506 C CA . ILE A 1 90 ? -10.09734 2.88916 -29.45054 1.000 52.53361 76 ILE A CA 1
ATOM 507 C C . ILE A 1 90 ? -10.71584 4.06994 -30.18857 1.000 53.48774 76 ILE A C 1
ATOM 508 O O . ILE A 1 90 ? -10.34992 5.22918 -29.95461 1.000 48.75787 76 ILE A O 1
ATOM 513 N N . GLU A 1 91 ? -11.66989 3.79688 -31.08235 1.000 54.17162 77 GLU A N 1
ATOM 514 C CA . GLU A 1 91 ? -12.28788 4.86633 -31.86083 1.000 54.76665 77 GLU A CA 1
ATOM 515 C C . GLU A 1 91 ? -13.04599 5.83493 -30.96151 1.000 52.69835 77 GLU A C 1
ATOM 516 O O . GLU A 1 91 ? -12.89999 7.05607 -31.08288 1.000 54.21028 77 GLU A O 1
ATOM 518 N N . ALA A 1 92 ? -13.86355 5.30660 -30.04774 1.000 54.18649 78 ALA A N 1
ATOM 519 C CA . ALA A 1 92 ? -14.62055 6.16637 -29.14487 1.000 53.31116 78 ALA A CA 1
ATOM 520 C C . ALA A 1 92 ? -13.71499 6.96108 -28.21437 1.000 53.21604 78 ALA A C 1
ATOM 521 O O . ALA A 1 92 ? -14.14946 7.97849 -27.66365 1.000 54.21989 78 ALA A O 1
ATOM 523 N N . ILE A 1 93 ? -12.46853 6.52395 -28.02901 1.000 51.68950 79 ILE A N 1
ATOM 524 C CA . ILE A 1 93 ? -11.52251 7.30154 -27.23674 1.000 52.64017 79 ILE A CA 1
ATOM 525 C C . ILE A 1 93 ? -11.00525 8.49425 -28.03778 1.000 54.91850 79 ILE A C 1
ATOM 526 O O . ILE A 1 93 ? -10.66331 9.53509 -27.46102 1.000 51.77452 79 ILE A O 1
ATOM 531 N N . LYS A 1 94 ? -10.95975 8.37752 -29.36942 1.000 55.63468 80 LYS A N 1
ATOM 532 C CA . LYS A 1 94 ? -10.51847 9.49783 -30.19824 1.000 53.37795 80 LYS A CA 1
ATOM 533 C C . LYS A 1 94 ? -11.39357 10.72785 -29.98289 1.000 55.18026 80 LYS A C 1
ATOM 534 O O . LYS A 1 94 ? -10.88885 11.85574 -29.93388 1.000 57.80662 80 LYS A O 1
ATOM 536 N N . ALA A 1 95 ? -12.70729 10.53231 -29.85091 1.000 52.60783 81 ALA A N 1
ATOM 537 C CA . ALA A 1 95 ? -13.62222 11.61462 -29.50003 1.000 51.16752 81 ALA A CA 1
ATOM 538 C C . ALA A 1 95 ? -13.48923 11.91189 -28.01231 1.000 57.31411 81 ALA A C 1
ATOM 539 O O . ALA A 1 95 ? -12.38100 11.84012 -27.47496 1.000 65.10930 81 ALA A O 1
ATOM 541 N N . ILE A 1 96 ? -14.60968 12.21271 -27.34348 1.000 58.79020 82 ILE A N 1
ATOM 542 C CA . ILE A 1 96 ? -14.71660 12.35313 -25.88710 1.000 60.01494 82 ILE A CA 1
ATOM 543 C C . ILE A 1 96 ? -13.64817 13.24940 -25.27035 1.000 58.49158 82 ILE A C 1
ATOM 544 O O . ILE A 1 96 ? -12.45507 12.93806 -25.28456 1.000 56.53748 82 ILE A O 1
ATOM 549 N N . THR A 1 97 ? -14.08294 14.40087 -24.74761 1.000 64.42954 83 THR A N 1
ATOM 550 C CA . THR A 1 97 ? -13.14975 15.30508 -24.08983 1.000 64.26499 83 THR A CA 1
ATOM 551 C C . THR A 1 97 ? -12.95936 14.95118 -22.62290 1.000 65.48095 83 THR A C 1
ATOM 552 O O . THR A 1 97 ? -11.88624 15.20160 -22.06583 1.000 66.14844 83 THR A O 1
ATOM 556 N N . ASP A 1 98 ? -13.97425 14.36283 -21.99552 1.000 64.23700 84 ASP A N 1
ATOM 557 C CA . ASP A 1 98 ? -14.00201 14.18486 -20.54991 1.000 64.93730 84 ASP A CA 1
ATOM 558 C C . ASP A 1 98 ? -13.06212 13.06118 -20.13338 1.000 64.92744 84 ASP A C 1
ATOM 559 O O . ASP A 1 98 ? -13.23929 11.90983 -20.54549 1.000 66.78997 84 ASP A O 1
ATOM 561 N N . ASP A 1 99 ? -12.06494 13.39693 -19.31209 1.000 62.15112 85 ASP A N 1
ATOM 562 C CA . ASP A 1 99 ? -11.23759 12.36498 -18.69970 1.000 60.96021 85 ASP A CA 1
ATOM 563 C C . ASP A 1 99 ? -12.03124 11.53518 -17.70357 1.000 60.89267 85 ASP A C 1
ATOM 564 O O . ASP A 1 99 ? -11.73660 10.35070 -17.50988 1.000 60.09912 85 ASP A O 1
ATOM 569 N N . GLU A 1 100 ? -13.04017 12.13302 -17.06844 1.000 66.06265 86 GLU A N 1
ATOM 570 C CA . GLU A 1 100 ? -13.92900 11.37999 -16.19466 1.000 62.61338 86 GLU A CA 1
ATOM 571 C C . GLU A 1 100 ? -14.72348 10.32793 -16.95187 1.000 62.10519 86 GLU A C 1
ATOM 572 O O . GLU A 1 100 ? -15.39019 9.49878 -16.31704 1.000 60.58294 86 GLU A O 1
ATOM 574 N N . ALA A 1 101 ? -14.67506 10.34618 -18.28962 1.000 61.15282 87 ALA A N 1
ATOM 575 C CA . ALA A 1 101 ? -15.39429 9.37529 -19.10310 1.000 58.82130 87 ALA A CA 1
ATOM 576 C C . ALA A 1 101 ? -14.48533 8.64842 -20.08321 1.000 61.28851 87 ALA A C 1
ATOM 577 O O . ALA A 1 101 ? -14.97262 7.85878 -20.90392 1.000 63.35843 87 ALA A O 1
ATOM 579 N N . VAL A 1 102 ? -13.18238 8.91619 -20.04657 1.000 62.39472 88 VAL A N 1
ATOM 580 C CA . VAL A 1 102 ? -12.25324 7.95678 -20.63500 1.000 56.98304 88 VAL A CA 1
ATOM 581 C C . VAL A 1 102 ? -12.14350 6.77042 -19.68206 1.000 53.78516 88 VAL A C 1
ATOM 582 O O . VAL A 1 102 ? -12.14285 5.60225 -20.10078 1.000 54.19542 88 VAL A O 1
ATOM 586 N N . LEU A 1 103 ? -12.07488 7.07339 -18.38289 1.000 53.88621 89 LEU A N 1
ATOM 587 C CA . LEU A 1 103 ? -11.97228 6.05519 -17.34340 1.000 57.31291 89 LEU A CA 1
ATOM 588 C C . LEU A 1 103 ? -13.10962 5.04705 -17.43879 1.000 55.81946 89 LEU A C 1
ATOM 589 O O . LEU A 1 103 ? -12.89566 3.83858 -17.28807 1.000 51.34800 89 LEU A O 1
ATOM 594 N N . ARG A 1 104 ? -14.33270 5.52972 -17.67469 1.000 54.79427 90 ARG A N 1
ATOM 595 C CA . ARG A 1 104 ? -15.44483 4.62956 -17.96266 1.000 50.59510 90 ARG A CA 1
ATOM 596 C C . ARG A 1 104 ? -15.11586 3.72734 -19.14719 1.000 49.88414 90 ARG A C 1
ATOM 597 O O . ARG A 1 104 ? -15.23712 2.50039 -19.06571 1.000 52.83110 90 ARG A O 1
ATOM 599 N N . LEU A 1 105 ? -14.67125 4.32337 -20.25526 1.000 52.62768 91 LEU A N 1
ATOM 600 C CA . LEU A 1 105 ? -14.30289 3.53421 -21.42679 1.000 54.04048 91 LEU A CA 1
ATOM 601 C C . LEU A 1 105 ? -13.12715 2.60528 -21.14278 1.000 50.24857 91 LEU A C 1
ATOM 602 O O . LEU A 1 105 ? -13.01412 1.53955 -21.76164 1.000 43.11017 91 LEU A O 1
ATOM 607 N N . ALA A 1 106 ? -12.24309 2.98883 -20.21748 1.000 50.99078 92 ALA A N 1
ATOM 608 C CA . ALA A 1 106 ? -11.10370 2.14061 -19.88118 1.000 46.80016 92 ALA A CA 1
ATOM 609 C C . ALA A 1 106 ? -11.52348 0.93458 -19.04647 1.000 45.48005 92 ALA A C 1
ATOM 610 O O . ALA A 1 106 ? -11.00113 -0.17006 -19.23890 1.000 44.57558 92 ALA A O 1
ATOM 612 N N . GLU A 1 107 ? -12.46205 1.12438 -18.11578 1.000 43.45200 93 GLU A N 1
ATOM 613 C CA . GLU A 1 107 ? -12.96248 -0.00378 -17.33801 1.000 43.82441 93 GLU A CA 1
ATOM 614 C C . GLU A 1 107 ? -13.77561 -0.96260 -18.19944 1.000 45.67077 93 GLU A C 1
ATOM 615 O O . GLU A 1 107 ? -13.78365 -2.17152 -17.93997 1.000 45.68409 93 GLU A O 1
ATOM 617 N N . LEU A 1 108 ? -14.45756 -0.44965 -19.22627 1.000 45.30542 94 LEU A N 1
ATOM 618 C CA . LEU A 1 108 ? -15.23543 -1.31953 -20.10175 1.000 44.62499 94 LEU A CA 1
ATOM 619 C C . LEU A 1 108 ? -14.33958 -2.23602 -20.92550 1.000 45.31863 94 LEU A C 1
ATOM 620 O O . LEU A 1 108 ? -14.74619 -3.35183 -21.26641 1.000 45.50395 94 LEU A O 1
ATOM 625 N N . ALA A 1 109 ? -13.12525 -1.78939 -21.25610 1.000 45.04182 95 ALA A N 1
ATOM 626 C CA . ALA A 1 109 ? -12.21571 -2.63349 -22.02500 1.000 40.75848 95 ALA A CA 1
ATOM 627 C C . ALA A 1 109 ? -11.62357 -3.73803 -21.15721 1.000 42.58932 95 ALA A C 1
ATOM 628 O O . ALA A 1 109 ? -11.44251 -4.87063 -21.62064 1.000 43.04043 95 ALA A O 1
ATOM 630 N N . ALA A 1 110 ? -11.30999 -3.42690 -19.89626 1.000 43.08512 96 ALA A N 1
ATOM 631 C CA . ALA A 1 110 ? -10.79676 -4.44996 -18.98975 1.000 45.64378 96 ALA A CA 1
ATOM 632 C C . ALA A 1 110 ? -11.81999 -5.55852 -18.76730 1.000 41.13182 96 ALA A C 1
ATOM 633 O O . ALA A 1 110 ? -11.46611 -6.74253 -18.73750 1.000 40.39611 96 ALA A O 1
ATOM 635 N N . GLU A 1 111 ? -13.09471 -5.19515 -18.60541 1.000 41.61070 97 GLU A N 1
ATOM 636 C CA . GLU A 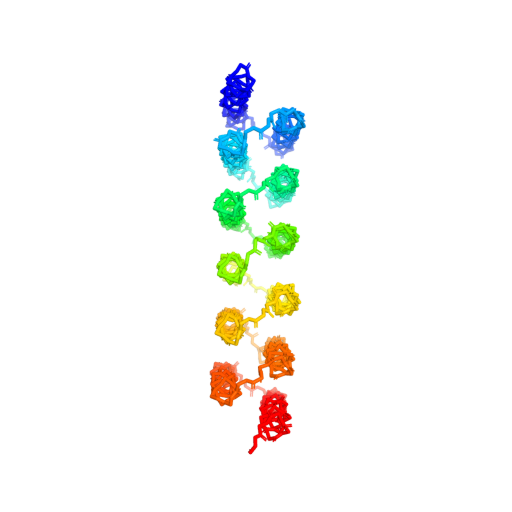1 111 ? -14.13219 -6.20734 -18.43431 1.000 43.55583 97 GLU A CA 1
ATOM 637 C C . GLU A 1 111 ? -14.28207 -7.05775 -19.68889 1.000 41.56940 97 GLU A C 1
ATOM 638 O O . GLU A 1 111 ? -14.57588 -8.25629 -19.60645 1.000 39.94672 97 GLU A O 1
ATOM 640 N N . LEU A 1 112 ? -14.07981 -6.45438 -20.86111 1.000 43.87323 98 LEU A N 1
ATOM 641 C CA . LEU A 1 112 ? -14.19023 -7.20297 -22.10758 1.000 44.67689 98 LEU A CA 1
ATOM 642 C C . LEU A 1 112 ? -13.05825 -8.20958 -22.25596 1.000 45.92961 98 LEU A C 1
ATOM 643 O O . LEU A 1 112 ? -13.29517 -9.36606 -22.62362 1.000 47.34388 98 LEU A O 1
ATOM 648 N N . ALA A 1 113 ? -11.82040 -7.78894 -21.98330 1.000 46.16839 99 ALA A N 1
ATOM 649 C CA . ALA A 1 113 ? -10.69064 -8.69840 -22.13618 1.000 46.15662 99 ALA A CA 1
ATOM 650 C C . ALA A 1 113 ? -10.71093 -9.80297 -21.08816 1.000 42.50152 99 ALA A C 1
ATOM 651 O O . ALA A 1 113 ? -10.30692 -10.93378 -21.37869 1.000 45.86358 99 ALA A O 1
ATOM 653 N N . LYS A 1 114 ? -11.18683 -9.50812 -19.87623 1.000 40.49589 100 LYS A N 1
ATOM 654 C CA . LYS A 1 114 ? -11.35532 -10.56419 -18.88390 1.000 44.95465 100 LYS A CA 1
ATOM 655 C C . LYS A 1 114 ? -12.40423 -11.57711 -19.32575 1.000 46.93157 100 LYS A C 1
ATOM 656 O O . LYS A 1 114 ? -12.36261 -12.73847 -18.90256 1.000 45.95716 100 LYS A O 1
ATOM 658 N N . SER A 1 115 ? -13.34485 -11.16111 -20.17848 1.000 47.31415 101 SER A N 1
ATOM 659 C CA . SER A 1 115 ? -14.34277 -12.08527 -20.70841 1.000 49.23826 101 SER A CA 1
ATOM 660 C C . SER A 1 115 ? -13.75028 -12.98662 -21.78574 1.000 47.25783 101 SER A C 1
ATOM 661 O O . SER A 1 115 ? -13.98457 -14.20045 -21.78656 1.000 48.86316 101 SER A O 1
ATOM 664 N N . GLN A 1 116 ? -12.98540 -12.40630 -22.71508 1.000 45.66009 102 GLN A N 1
ATOM 665 C CA . GLN A 1 116 ? -12.35941 -13.20349 -23.76638 1.000 47.45974 102 GLN A CA 1
ATOM 666 C C . GLN A 1 116 ? -11.40300 -14.23542 -23.18224 1.000 42.82855 102 GLN A C 1
ATOM 667 O O . GLN A 1 116 ? -11.30600 -15.35965 -23.68676 1.000 40.54289 102 GLN A O 1
ATOM 673 N N . LEU A 1 117 ? -10.68496 -13.86971 -22.11807 1.000 43.77530 103 LEU A N 1
ATOM 674 C CA . LEU A 1 117 ? -9.75835 -14.80642 -21.49251 1.000 43.66751 103 LEU A CA 1
ATOM 675 C C . LEU A 1 117 ? -10.49694 -15.88285 -20.70844 1.000 42.76583 103 LEU A C 1
ATOM 676 O O . LEU A 1 117 ? -10.04178 -17.03076 -20.65235 1.000 39.24311 103 LEU A O 1
ATOM 681 N N . GLU A 1 118 ? -11.63020 -15.53444 -20.09629 1.000 44.71726 104 GLU A N 1
ATOM 682 C CA . GLU A 1 118 ? -12.46367 -16.54761 -19.46068 1.000 41.45521 104 GLU A CA 1
ATOM 683 C C . GLU A 1 118 ? -13.04726 -17.49765 -20.49813 1.000 45.56084 104 GLU A C 1
ATOM 684 O O . GLU A 1 118 ? -13.10871 -18.71219 -20.27326 1.000 46.60617 104 GLU A O 1
ATOM 686 N N . SER A 1 119 ? -13.47501 -16.96154 -21.64417 1.000 43.90084 105 SER A N 1
ATOM 687 C CA . SER A 1 119 ? -13.96821 -17.80875 -22.72385 1.000 45.17743 105 SER A CA 1
ATOM 688 C C . SER A 1 119 ? -12.84877 -18.64042 -23.33690 1.000 44.84132 105 SER A C 1
ATOM 689 O O . SER A 1 119 ? -13.09437 -19.75719 -23.80596 1.000 46.07838 105 SER A O 1
ATOM 692 N N . LEU A 1 120 ? -11.61951 -18.11858 -23.34158 1.000 42.69586 106 LEU A N 1
ATOM 693 C CA . LEU A 1 120 ? -10.49392 -18.88184 -23.87018 1.000 41.98764 106 LEU A CA 1
ATOM 694 C C . LEU A 1 120 ? -10.13266 -20.03995 -22.94830 1.000 46.48538 106 LEU A C 1
ATOM 695 O O . LEU A 1 120 ? -9.82828 -21.14366 -23.41774 1.000 43.40097 106 LEU A O 1
ATOM 700 N N . LEU A 1 121 ? -10.15664 -19.80774 -21.63311 1.000 44.42942 107 LEU A N 1
ATOM 701 C CA . LEU A 1 121 ? -9.92107 -20.89584 -20.68937 1.000 44.24157 107 LEU A CA 1
ATOM 702 C C . LEU A 1 121 ? -11.00102 -21.96239 -20.81092 1.000 43.88709 107 LEU A C 1
ATOM 703 O O . LEU A 1 121 ? -10.71797 -23.16089 -20.70460 1.000 43.76280 107 LEU A O 1
ATOM 708 N N . LYS A 1 122 ? -12.24579 -21.54505 -21.04782 1.000 47.05538 108 LYS A N 1
ATOM 709 C CA . LYS A 1 122 ? -13.33476 -22.50708 -21.17075 1.000 45.72427 108 LYS A CA 1
ATOM 710 C C . LYS A 1 122 ? -13.20766 -23.34467 -22.43684 1.000 42.81646 108 LYS A C 1
ATOM 711 O O . LYS A 1 122 ? -13.63271 -24.50484 -22.45199 1.000 42.71685 108 LYS A O 1
ATOM 715 N N . ILE A 1 123 ? -12.62910 -22.78529 -23.50205 1.000 44.36076 109 ILE A N 1
ATOM 716 C CA . ILE A 1 123 ? -12.40562 -23.56711 -24.71615 1.000 46.69430 109 ILE A CA 1
ATOM 717 C C . ILE A 1 123 ? -11.38674 -24.66995 -24.45515 1.000 45.38463 109 ILE A C 1
ATOM 718 O O . ILE A 1 123 ? -11.57903 -25.82443 -24.85510 1.000 44.28913 109 ILE A O 1
ATOM 723 N N . ALA A 1 124 ? -10.29130 -24.33184 -23.77035 1.000 44.60741 110 ALA A N 1
ATOM 724 C CA . ALA A 1 124 ? -9.25512 -25.32124 -23.49549 1.000 39.91995 110 ALA A CA 1
ATOM 725 C C . ALA A 1 124 ? -9.76099 -26.40869 -22.55710 1.000 43.02720 110 ALA A C 1
ATOM 726 O O . ALA A 1 124 ? -9.39609 -27.58105 -22.70327 1.000 47.18496 110 ALA A O 1
ATOM 728 N N . GLU A 1 125 ? -10.60069 -26.04148 -21.58507 1.000 41.85395 111 GLU A N 1
ATOM 729 C CA . GLU A 1 125 ? -11.16193 -27.04204 -20.68205 1.000 42.72106 111 GLU A CA 1
ATOM 730 C C . GLU A 1 125 ? -12.04778 -28.02674 -21.43478 1.000 45.88957 111 GLU A C 1
ATOM 731 O O . GLU A 1 125 ? -12.07691 -29.22049 -21.11193 1.000 47.99559 111 GLU A O 1
ATOM 737 N N . ALA A 1 126 ? -12.78128 -27.54552 -22.44122 1.000 43.21978 112 ALA A N 1
ATOM 738 C CA . ALA A 1 126 ? -13.59188 -28.44753 -23.25204 1.000 47.50266 112 ALA A CA 1
ATOM 739 C C . ALA A 1 126 ? -12.71638 -29.31919 -24.14357 1.000 48.58167 112 ALA A C 1
ATOM 740 O O . ALA A 1 126 ? -12.99182 -30.51201 -24.31962 1.000 49.94965 112 ALA A O 1
ATOM 742 N N . ALA A 1 127 ? -11.65835 -28.74171 -24.71726 1.000 45.61907 113 ALA A N 1
ATOM 743 C CA . ALA A 1 127 ? -10.68426 -29.55137 -25.43944 1.000 44.93204 113 ALA A CA 1
ATOM 744 C C . ALA A 1 127 ? -9.97436 -30.51350 -24.49694 1.000 47.80409 113 ALA A C 1
ATOM 745 O O . ALA A 1 127 ? -9.64174 -31.64021 -24.88274 1.000 49.12464 113 ALA A O 1
ATOM 747 N N . MET A 1 128 ? -9.73690 -30.08466 -23.25290 1.000 49.26330 114 MET A N 1
ATOM 748 C CA . MET A 1 128 ? -9.15604 -30.97539 -22.25142 1.000 53.21022 114 MET A CA 1
ATOM 749 C C . MET A 1 128 ? -10.02535 -32.20914 -22.03956 1.000 50.29589 114 MET A C 1
ATOM 750 O O . MET A 1 128 ? -9.51027 -33.32344 -21.89024 1.000 44.48828 114 MET A O 1
ATOM 755 N N . ARG A 1 129 ? -11.34816 -32.02851 -22.01517 1.000 50.42458 115 ARG A N 1
ATOM 756 C CA . ARG A 1 129 ? -12.24560 -33.16663 -21.84551 1.000 50.78329 115 ARG A CA 1
ATOM 757 C C . ARG A 1 129 ? -12.19531 -34.09158 -23.05340 1.000 49.35467 115 ARG A C 1
ATOM 758 O O . ARG A 1 129 ? -12.20367 -35.31902 -22.90466 1.000 50.98275 115 ARG A O 1
ATOM 766 N N . LEU A 1 130 ? -12.14240 -33.51836 -24.25741 1.000 51.89353 116 LEU A N 1
ATOM 767 C CA . LEU A 1 130 ? -12.18936 -34.32868 -25.46898 1.000 47.12033 116 LEU A CA 1
ATOM 768 C C . LEU A 1 130 ? -10.96960 -35.23494 -25.57066 1.000 47.12201 116 LEU A C 1
ATOM 769 O O . LEU A 1 130 ? -11.09154 -36.41258 -25.92771 1.000 49.33093 116 LEU A O 1
ATOM 774 N N . ALA A 1 131 ? -9.78549 -34.70674 -25.24922 1.000 51.48107 117 ALA A N 1
ATOM 775 C CA . ALA A 1 131 ? -8.57263 -35.51792 -25.30136 1.000 49.11326 117 ALA A CA 1
ATOM 776 C C . ALA A 1 131 ? -8.64984 -36.69191 -24.33385 1.000 47.03287 117 ALA A C 1
ATOM 777 O O . ALA A 1 131 ? -8.23397 -37.80825 -24.66652 1.000 47.48417 117 ALA A O 1
ATOM 779 N N . ALA A 1 132 ? -9.18557 -36.46135 -23.13250 1.000 47.83797 118 ALA A N 1
ATOM 780 C CA . ALA A 1 132 ? -9.34193 -37.55035 -22.17355 1.000 45.06362 118 ALA A CA 1
ATOM 781 C C . ALA A 1 132 ? -10.35496 -38.57647 -22.66474 1.000 48.76495 118 ALA A C 1
ATOM 782 O O . ALA A 1 132 ? -10.18922 -39.78064 -22.43390 1.000 49.17925 118 ALA A O 1
ATOM 784 N N . SER A 1 133 ? -11.41323 -38.12105 -23.34036 1.000 47.27724 119 SER A N 1
ATOM 785 C CA . SER A 1 133 ? -12.34656 -39.06014 -23.95076 1.000 47.73731 119 SER A CA 1
ATOM 786 C C . SER A 1 133 ? -11.69763 -39.81538 -25.10332 1.000 49.07069 119 SER A C 1
ATOM 787 O O . SER A 1 133 ? -12.01705 -40.98757 -25.33398 1.000 46.09960 119 SER A O 1
ATOM 790 N N . ALA A 1 134 ? -10.78413 -39.16803 -25.83057 1.000 46.59194 120 ALA A N 1
ATOM 791 C CA . ALA A 1 134 ? -10.06035 -39.85345 -26.89264 1.000 49.73662 120 ALA A CA 1
ATOM 792 C C . ALA A 1 134 ? -9.03486 -40.83745 -26.34766 1.000 51.86491 120 ALA A C 1
ATOM 793 O O . ALA A 1 134 ? -8.66705 -41.78452 -27.05016 1.000 51.36732 120 ALA A O 1
ATOM 795 N N . ILE A 1 135 ? -8.57957 -40.64328 -25.10990 1.000 50.86720 121 ILE A N 1
ATOM 796 C CA . ILE A 1 135 ? -7.55438 -41.51202 -24.54410 1.000 47.81903 121 ILE A CA 1
ATOM 797 C C . ILE A 1 135 ? -8.15344 -42.82216 -24.03868 1.000 52.04289 121 ILE A C 1
ATOM 798 O O . ILE A 1 135 ? -7.52194 -43.87987 -24.15166 1.000 56.73968 121 ILE A O 1
ATOM 803 N N . LYS A 1 136 ? -9.37377 -42.78809 -23.49773 1.000 51.84841 122 LYS A N 1
ATOM 804 C CA . LYS A 1 136 ? -10.01736 -44.01984 -23.04855 1.000 51.13768 122 LYS A CA 1
ATOM 805 C C . LYS A 1 136 ? -10.32201 -44.94214 -24.22447 1.000 51.78393 122 LYS A C 1
ATOM 806 O O . LYS A 1 136 ? -10.05738 -46.14883 -24.16476 1.000 53.73063 122 LYS A O 1
ATOM 808 N N . ALA A 1 137 ? -10.87116 -44.39060 -25.30653 1.000 52.69725 123 ALA A N 1
ATOM 809 C CA . ALA A 1 137 ? -11.21609 -45.17002 -26.48858 1.000 53.47421 123 ALA A CA 1
ATOM 810 C C . ALA A 1 137 ? -10.02756 -45.41210 -27.41144 1.000 55.81854 123 ALA A C 1
ATOM 811 O O . ALA A 1 137 ? -10.22580 -45.83364 -28.55648 1.000 60.13834 123 ALA A O 1
ATOM 813 N N . ALA A 1 138 ? -8.80841 -45.15270 -26.95037 1.000 56.91440 124 ALA A N 1
ATOM 814 C CA . ALA A 1 138 ? -7.59741 -45.43670 -27.70867 1.000 57.88221 124 ALA A CA 1
ATOM 815 C C . ALA A 1 138 ? -6.84524 -46.55625 -27.00476 1.000 56.07474 124 ALA A C 1
ATOM 816 O O . ALA A 1 138 ? -6.45112 -46.40997 -25.84275 1.000 60.93920 124 ALA A O 1
ATOM 818 N N . LYS A 1 139 ? -6.65570 -47.67133 -27.70385 1.000 55.06216 125 LYS A N 1
ATOM 819 C CA . LYS A 1 139 ? -5.99762 -48.82819 -27.11298 1.000 64.15721 125 LYS A CA 1
ATOM 820 C C . LYS A 1 139 ? -4.49243 -48.82836 -27.35047 1.000 65.62630 125 LYS A C 1
ATOM 821 O O . LYS A 1 139 ? -3.73612 -49.29841 -26.49156 1.000 66.64683 125 LYS A O 1
ATOM 827 N N . GLY A 1 140 ? -4.03859 -48.28738 -28.47799 1.000 62.78584 126 GLY A N 1
ATOM 828 C CA . GLY A 1 140 ? -2.63022 -48.31359 -28.81653 1.000 61.84006 126 GLY A CA 1
ATOM 829 C C . GLY A 1 140 ? -1.85807 -47.12255 -28.27604 1.000 64.65729 126 GLY A C 1
ATOM 830 O O . GLY A 1 140 ? -2.38319 -46.01813 -28.14990 1.000 61.98660 126 GLY A O 1
ATOM 831 N N . ASP A 1 141 ? -0.58382 -47.37068 -27.95817 1.000 65.83460 127 ASP A N 1
ATOM 832 C CA . ASP A 1 141 ? 0.28309 -46.30122 -27.47359 1.000 64.04443 127 ASP A CA 1
ATOM 833 C C . ASP A 1 141 ? 0.49048 -45.23636 -28.54217 1.000 58.60124 127 ASP A C 1
ATOM 834 O O . ASP A 1 141 ? 0.58583 -44.04330 -28.23177 1.000 55.30798 127 ASP A O 1
ATOM 839 N N . GLU A 1 142 ? 0.56427 -45.64962 -29.80944 1.000 60.35258 128 GLU A N 1
ATOM 840 C CA . GLU A 1 142 ? 0.74132 -44.68638 -30.88995 1.000 63.12490 128 GLU A CA 1
ATOM 841 C C . GLU A 1 142 ? -0.46181 -43.76294 -31.01829 1.000 59.20837 128 GLU A C 1
ATOM 842 O O . GLU A 1 142 ? -0.31506 -42.60776 -31.43425 1.000 60.56120 128 GLU A O 1
ATOM 844 N N . ALA A 1 143 ? -1.65444 -44.24781 -30.66490 1.000 55.74063 129 ALA A N 1
ATOM 845 C CA . ALA A 1 143 ? -2.83864 -43.39770 -30.71734 1.000 58.16658 129 ALA A CA 1
ATOM 846 C C . ALA A 1 143 ? -2.85263 -42.39888 -29.56636 1.000 58.52291 129 ALA A C 1
ATOM 847 O O . ALA A 1 143 ? -3.25345 -41.24310 -29.74684 1.000 53.00833 129 ALA A O 1
ATOM 849 N N . ILE A 1 144 ? -2.41374 -42.82694 -28.37856 1.000 59.95049 130 ILE A N 1
ATOM 850 C CA . ILE A 1 144 ? -2.38729 -41.94123 -27.21626 1.000 54.77361 130 ILE A CA 1
ATOM 851 C C . ILE A 1 144 ? -1.45238 -40.76372 -27.46026 1.000 52.88152 130 ILE A C 1
ATOM 852 O O . ILE A 1 144 ? -1.76691 -39.61902 -27.11413 1.000 53.90888 130 ILE A O 1
ATOM 857 N N . VAL A 1 145 ? -0.29099 -41.02368 -28.06256 1.000 52.62276 131 VAL A N 1
ATOM 858 C CA . VAL A 1 145 ? 0.71050 -39.97569 -28.23258 1.000 52.31520 131 VAL A CA 1
ATOM 859 C C . VAL A 1 145 ? 0.27377 -38.98398 -29.30330 1.000 52.33877 131 VAL A C 1
ATOM 860 O O . VAL A 1 145 ? 0.50355 -37.77366 -29.18096 1.000 49.63580 131 VAL A O 1
ATOM 864 N N . GLU A 1 146 ? -0.37338 -39.47333 -30.36356 1.000 56.27574 132 GLU A N 1
ATOM 865 C CA . GLU A 1 146 ? -0.91438 -38.56572 -31.37064 1.000 52.92612 132 GLU A CA 1
ATOM 866 C C . GLU A 1 146 ? -2.02432 -37.69267 -30.79703 1.000 49.14115 132 GLU A C 1
ATOM 867 O O . GLU A 1 146 ? -2.26015 -36.58578 -31.29384 1.000 49.26457 132 GLU A O 1
ATOM 869 N N . ILE A 1 147 ? -2.70683 -38.16594 -29.75302 1.000 49.94155 133 ILE A N 1
ATOM 870 C CA . ILE A 1 147 ? -3.73192 -37.35704 -29.10038 1.000 49.84577 133 ILE A CA 1
ATOM 871 C C . ILE A 1 147 ? -3.09085 -36.20967 -28.33044 1.000 50.52979 133 ILE A C 1
ATOM 872 O O . ILE A 1 147 ? -3.48018 -35.04498 -28.47891 1.000 50.28977 133 ILE A O 1
ATOM 877 N N . VAL A 1 148 ? -2.09884 -36.52453 -27.49344 1.000 48.29640 134 VAL A N 1
ATOM 878 C CA . VAL A 1 148 ? -1.44150 -35.49848 -26.68728 1.000 50.77700 134 VAL A CA 1
ATOM 879 C C . VAL A 1 148 ? -0.76057 -34.46972 -27.58081 1.000 48.65490 134 VAL A C 1
ATOM 880 O O . VAL A 1 148 ? -0.82457 -33.26137 -27.32336 1.000 43.37142 134 VAL A O 1
ATOM 884 N N . ARG A 1 149 ? -0.10269 -34.93200 -28.64734 1.000 51.6824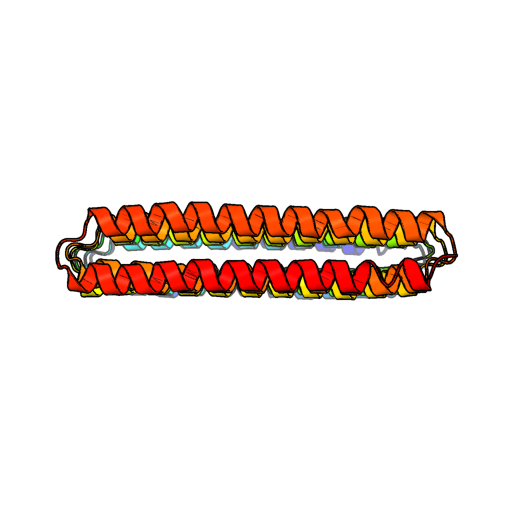4 135 ARG A N 1
ATOM 885 C CA . ARG A 1 149 ? 0.52592 -34.01647 -29.59429 1.000 50.20961 135 ARG A CA 1
ATOM 886 C C . ARG A 1 149 ? -0.50097 -33.10579 -30.25813 1.000 49.07974 135 ARG A C 1
ATOM 887 O O . ARG A 1 149 ? -0.16211 -31.99906 -30.69382 1.000 48.56433 135 ARG A O 1
ATOM 895 N N . LEU A 1 150 ? -1.75836 -33.54617 -30.33632 1.000 47.34523 136 LEU A N 1
ATOM 896 C CA . LEU A 1 150 ? -2.81848 -32.69065 -30.85632 1.000 50.12957 136 LEU A CA 1
ATOM 897 C C . LEU A 1 150 ? -3.36506 -31.75038 -29.79096 1.000 46.98643 136 LEU A C 1
ATOM 898 O O . LEU A 1 150 ? -3.79992 -30.64086 -30.11637 1.000 49.65696 136 LEU A O 1
ATOM 903 N N . LEU A 1 151 ? -3.36099 -32.17387 -28.52452 1.000 47.40202 137 LEU A N 1
ATOM 904 C CA . LEU A 1 151 ? -3.81881 -31.29718 -27.45125 1.000 45.07857 137 LEU A CA 1
ATOM 905 C C . LEU A 1 151 ? -2.81724 -30.17928 -27.18986 1.000 47.94288 137 LEU A C 1
ATOM 906 O O . LEU A 1 151 ? -3.21088 -29.03329 -26.94281 1.000 53.75352 137 LEU A O 1
ATOM 911 N N . VAL A 1 152 ? -1.51926 -30.49513 -27.22720 1.000 47.22706 138 VAL A N 1
ATOM 912 C CA . VAL A 1 152 ? -0.49272 -29.46538 -27.09236 1.000 42.98668 138 VAL A CA 1
ATOM 913 C C . VAL A 1 152 ? -0.64879 -28.41565 -28.18447 1.000 45.58774 138 VAL A C 1
ATOM 914 O O . VAL A 1 152 ? -0.37237 -27.22988 -27.96475 1.000 50.73222 138 VAL A O 1
ATOM 918 N N . GLU A 1 153 ? -1.12749 -28.82249 -29.36251 1.000 43.47698 139 GLU A N 1
ATOM 919 C CA . GLU A 1 153 ? -1.38114 -27.86767 -30.43626 1.000 46.54289 139 GLU A CA 1
ATOM 920 C C . GLU A 1 153 ? -2.50979 -26.90764 -30.07388 1.000 50.99537 139 GLU A C 1
ATOM 921 O O . GLU A 1 153 ? -2.43346 -25.70962 -30.37379 1.000 50.85198 139 GLU A O 1
ATOM 927 N N . VAL A 1 154 ? -3.56640 -27.41213 -29.43375 1.000 45.65906 140 VAL A N 1
ATOM 928 C CA . VAL A 1 154 ? -4.67815 -26.54889 -29.04583 1.000 46.18719 140 VAL A CA 1
ATOM 929 C C . VAL A 1 154 ? -4.25215 -25.59913 -27.93507 1.000 50.80887 140 VAL A C 1
ATOM 930 O O . VAL A 1 154 ? -4.47929 -24.38575 -28.01259 1.000 56.17495 140 VAL A O 1
ATOM 934 N N . ALA A 1 155 ? -3.62688 -26.13723 -26.88407 1.000 49.95210 141 ALA A N 1
ATOM 935 C CA . ALA A 1 155 ? -3.23128 -25.30552 -25.75176 1.000 53.34522 141 ALA A CA 1
ATOM 936 C C . ALA A 1 155 ? -2.19783 -24.25968 -26.15076 1.000 53.10190 141 ALA A C 1
ATOM 937 O O . ALA A 1 155 ? -2.11933 -23.19567 -25.52640 1.000 51.34513 141 ALA A O 1
ATOM 939 N N . GLU A 1 156 ? -1.40118 -24.53578 -27.18415 1.000 53.11718 142 GLU A N 1
ATOM 940 C CA . GLU A 1 156 ? -0.42048 -23.55641 -27.63537 1.000 57.34493 142 GLU A CA 1
ATOM 941 C C . GLU A 1 156 ? -1.07531 -22.41126 -28.39527 1.000 56.06949 142 GLU A C 1
ATOM 942 O O . GLU A 1 156 ? -0.53375 -21.30074 -28.42003 1.000 58.52981 142 GLU A O 1
ATOM 948 N N . GLU A 1 157 ? -2.23069 -22.65569 -29.01594 1.000 52.94439 143 GLU A N 1
ATOM 949 C CA . GLU A 1 157 ? -3.01031 -21.57051 -29.59712 1.000 53.93242 143 GLU A CA 1
ATOM 950 C C . GLU A 1 157 ? -3.85881 -20.85374 -28.55601 1.000 53.44383 143 GLU A C 1
ATOM 951 O O . GLU A 1 157 ? -4.31792 -19.73552 -28.81063 1.000 54.14033 143 GLU A O 1
ATOM 957 N N . ILE A 1 158 ? -4.07341 -21.46841 -27.39245 1.000 55.26046 144 ILE A N 1
ATOM 958 C CA . ILE A 1 158 ? -4.77970 -20.78693 -26.31416 1.000 53.78036 144 ILE A CA 1
ATOM 959 C C . ILE A 1 158 ? -3.88390 -19.73410 -25.67339 1.000 54.35021 144 ILE A C 1
ATOM 960 O O . ILE A 1 158 ? -4.34096 -18.63512 -25.34211 1.000 57.72895 144 ILE A O 1
ATOM 965 N N . ASN A 1 159 ? -2.59625 -20.04543 -25.49571 1.000 51.24174 145 ASN A N 1
ATOM 966 C CA . ASN A 1 159 ? -1.64799 -19.03272 -25.04222 1.000 51.46827 145 ASN A CA 1
ATOM 967 C C . ASN A 1 159 ? -1.54199 -17.89700 -26.04934 1.000 52.20776 145 ASN A C 1
ATOM 968 O O . ASN A 1 159 ? -1.53264 -16.71954 -25.67202 1.000 49.19002 145 ASN A O 1
ATOM 973 N N . LYS A 1 160 ? -1.46543 -18.23600 -27.33949 1.000 53.80763 146 LYS A N 1
ATOM 974 C CA . LYS A 1 160 ? -1.26008 -17.22592 -28.37297 1.000 53.06281 146 LYS A CA 1
ATOM 975 C C . LYS A 1 160 ? -2.45062 -16.28191 -28.47476 1.000 51.56022 146 LYS A C 1
ATOM 976 O O . LYS A 1 160 ? -2.27684 -15.07974 -28.70428 1.000 54.93093 146 LYS A O 1
ATOM 982 N N . ALA A 1 161 ? -3.66783 -16.80521 -28.31381 1.000 52.48290 147 ALA A N 1
ATOM 983 C CA . ALA A 1 161 ? -4.83706 -15.93496 -28.29383 1.000 49.45279 147 ALA A CA 1
ATOM 984 C C . ALA A 1 161 ? -4.93636 -15.16753 -26.98297 1.000 48.60375 147 ALA A C 1
ATOM 985 O O . ALA A 1 161 ? -5.39083 -14.01860 -26.97286 1.000 44.95354 147 ALA A O 1
ATOM 987 N N . SER A 1 162 ? -4.51389 -15.77990 -25.87403 1.000 52.92397 148 SER A N 1
ATOM 988 C CA . SER A 1 162 ? -4.53151 -15.08422 -24.59215 1.000 52.91570 148 SER A CA 1
ATOM 989 C C . SER A 1 162 ? -3.58276 -13.89387 -24.60159 1.000 51.15328 148 SER A C 1
ATOM 990 O O . SER A 1 162 ? -3.91555 -12.82295 -24.08187 1.000 49.82448 148 SER A O 1
ATOM 993 N N . ASN A 1 163 ? -2.39441 -14.06094 -25.18914 1.000 49.72587 149 ASN A N 1
ATOM 994 C CA . ASN A 1 163 ? -1.46148 -12.94394 -25.29026 1.000 49.43567 149 ASN A CA 1
ATOM 995 C C . ASN A 1 163 ? -1.94923 -11.89529 -26.28113 1.000 50.64367 149 ASN A C 1
ATOM 996 O O . ASN A 1 163 ? -1.69239 -10.70046 -26.09189 1.000 51.08324 149 ASN A O 1
ATOM 1001 N N . ALA A 1 164 ? -2.65134 -12.31767 -27.33673 1.000 49.50261 150 ALA A N 1
ATOM 1002 C CA . ALA A 1 164 ? -3.18131 -11.36041 -28.30335 1.000 48.24624 150 ALA A CA 1
ATOM 1003 C C . ALA A 1 164 ? -4.25023 -10.47586 -27.67363 1.000 49.61981 150 ALA A C 1
ATOM 1004 O O . ALA A 1 164 ? -4.32682 -9.27701 -27.96763 1.000 51.80993 150 ALA A O 1
ATOM 1006 N N . VAL A 1 165 ? -5.08598 -11.04966 -26.80496 1.000 47.68405 151 VAL A N 1
ATOM 1007 C CA . VAL A 1 165 ? -6.05954 -10.24768 -26.06952 1.000 45.42707 151 VAL A CA 1
ATOM 1008 C C . VAL A 1 165 ? -5.34519 -9.26458 -25.15103 1.000 46.25603 151 VAL A C 1
ATOM 1009 O O . VAL A 1 165 ? -5.78817 -8.12301 -24.97182 1.000 48.14853 151 VAL A O 1
ATOM 1013 N N . VAL A 1 166 ? -4.21610 -9.68288 -24.57332 1.000 44.09963 152 VAL A N 1
ATOM 1014 C CA . VAL A 1 166 ? -3.45665 -8.79815 -23.69475 1.000 45.86330 152 VAL A CA 1
ATOM 1015 C C . VAL A 1 166 ? -2.80284 -7.67958 -24.49483 1.000 46.10710 152 VAL A C 1
ATOM 1016 O O . VAL A 1 166 ? -2.80923 -6.51512 -24.07795 1.000 44.50342 152 VAL A O 1
ATOM 1020 N N . LYS A 1 167 ? -2.22931 -8.01085 -25.65471 1.000 46.86852 153 LYS A N 1
ATOM 1021 C CA . LYS A 1 167 ? -1.58107 -6.99225 -26.47344 1.000 48.21955 153 LYS A CA 1
ATOM 1022 C C . LYS A 1 167 ? -2.58079 -5.96374 -26.98433 1.000 48.88858 153 LYS A C 1
ATOM 1023 O O . LYS A 1 167 ? -2.23204 -4.78991 -27.15158 1.000 51.05708 153 LYS A O 1
ATOM 1029 N N . PHE A 1 168 ? -3.82474 -6.37734 -27.23165 1.000 50.98092 154 PHE A N 1
ATOM 1030 C CA . PHE A 1 168 ? -4.84251 -5.44759 -27.70475 1.000 49.93152 154 PHE A CA 1
ATOM 1031 C C . PHE A 1 168 ? -5.49320 -4.65966 -26.57657 1.000 49.21229 154 PHE A C 1
ATOM 1032 O O . PHE A 1 168 ? -6.05934 -3.59249 -26.83440 1.000 50.76726 154 PHE A O 1
ATOM 1040 N N . LEU A 1 169 ? -5.43343 -5.15503 -25.33963 1.000 46.58457 155 LEU A N 1
ATOM 1041 C CA . LEU A 1 169 ? -5.91915 -4.36325 -24.21633 1.000 46.38677 155 LEU A CA 1
ATOM 1042 C C . LEU A 1 169 ? -4.90916 -3.28878 -23.83728 1.000 49.60274 155 LEU A C 1
ATOM 1043 O O . LEU A 1 169 ? -5.27603 -2.12424 -23.64299 1.000 53.32384 155 LEU A O 1
ATOM 1048 N N . VAL A 1 170 ? -3.62998 -3.66105 -23.72989 1.000 48.81746 156 VAL A N 1
ATOM 1049 C CA . VAL A 1 170 ? -2.60259 -2.67292 -23.42659 1.000 47.65467 156 VAL A CA 1
ATOM 1050 C C . VAL A 1 170 ? -2.46324 -1.65717 -24.55216 1.000 48.96987 156 VAL A C 1
ATOM 1051 O O . VAL A 1 170 ? -1.93601 -0.56149 -24.33308 1.000 49.99037 156 VAL A O 1
ATOM 1055 N N . GLU A 1 171 ? -2.92926 -1.98918 -25.75765 1.000 47.53628 157 GLU A N 1
ATOM 1056 C CA . GLU A 1 171 ? -3.00544 -0.98887 -26.81617 1.000 48.98066 157 GLU A CA 1
ATOM 1057 C C . GLU A 1 171 ? -4.13733 -0.00465 -26.55382 1.000 47.55811 157 GLU A C 1
ATOM 1058 O O . GLU A 1 171 ? -3.97475 1.20463 -26.75275 1.000 46.27547 157 GLU A O 1
ATOM 1064 N N . VAL A 1 172 ? -5.29107 -0.50585 -26.10420 1.000 51.70331 158 VAL A N 1
ATOM 1065 C CA . VAL A 1 172 ? -6.40102 0.37420 -25.74648 1.000 48.81344 158 VAL A CA 1
ATOM 1066 C C . VAL A 1 172 ? -5.99365 1.30263 -24.61130 1.000 45.38511 158 VAL A C 1
ATOM 1067 O O . VAL A 1 172 ? -6.34389 2.48939 -24.60185 1.000 52.56438 158 VAL A O 1
ATOM 1071 N N . ALA A 1 173 ? -5.23509 0.78256 -23.64432 1.000 41.98610 159 ALA A N 1
ATOM 1072 C CA . ALA A 1 173 ? -4.76903 1.61827 -22.54328 1.000 46.54209 159 ALA A CA 1
ATOM 1073 C C . ALA A 1 173 ? -3.81204 2.69962 -23.03305 1.000 49.48661 159 ALA A C 1
ATOM 1074 O O . ALA A 1 173 ? -3.86116 3.84022 -22.55756 1.000 47.02427 159 ALA A O 1
ATOM 1076 N N . LYS A 1 174 ? -2.94081 2.36288 -23.98897 1.000 53.98021 160 LYS A N 1
ATOM 1077 C CA . LYS A 1 174 ? -1.99685 3.34540 -24.51526 1.000 50.70884 160 LYS A CA 1
ATOM 1078 C C . LYS A 1 174 ? -2.72124 4.52199 -25.15923 1.000 50.02945 160 LYS A C 1
ATOM 1079 O O . LYS A 1 174 ? -2.33416 5.68048 -24.96549 1.000 50.47915 160 LYS A O 1
ATOM 1085 N N . GLU A 1 175 ? -3.77418 4.24442 -25.93154 1.000 48.46360 161 GLU A N 1
ATOM 1086 C CA . GLU A 1 175 ? -4.52214 5.31591 -26.58164 1.000 49.00791 161 GLU A CA 1
ATOM 1087 C C . GLU A 1 175 ? -5.24529 6.18087 -25.55559 1.000 53.70807 161 GLU A C 1
ATOM 1088 O O . GLU A 1 175 ? -5.22300 7.41483 -25.64057 1.000 54.80349 161 GLU A O 1
ATOM 1090 N N . ALA A 1 176 ? -5.89121 5.54720 -24.57364 1.000 46.81513 162 ALA A N 1
ATOM 1091 C CA . ALA A 1 176 ? -6.57507 6.28932 -23.52187 1.000 50.63512 162 ALA A CA 1
ATOM 1092 C C . ALA A 1 176 ? -5.61344 7.11033 -22.67368 1.000 53.36769 162 ALA A C 1
ATOM 1093 O O . ALA A 1 176 ? -6.03845 8.07950 -22.03533 1.000 52.91615 162 ALA A O 1
ATOM 1095 N N . LEU A 1 177 ? -4.32989 6.74485 -22.65113 1.000 52.50624 163 LEU A N 1
ATOM 1096 C CA . LEU A 1 177 ? -3.35619 7.50260 -21.87263 1.000 53.74085 163 LEU A CA 1
ATOM 1097 C C . LEU A 1 177 ? -3.01904 8.82798 -22.54460 1.000 56.03008 163 LEU A C 1
ATOM 1098 O O . LEU A 1 177 ? -2.88340 9.85510 -21.86906 1.000 51.81729 163 LEU A O 1
ATOM 1103 N N . LYS A 1 178 ? -2.87667 8.82461 -23.87324 1.000 57.40165 164 LYS A N 1
ATOM 1104 C CA . LYS A 1 178 ? -2.57695 10.06106 -24.58970 1.000 57.72787 164 LYS A CA 1
ATOM 1105 C C . LYS A 1 178 ? -3.69471 11.08271 -24.41974 1.000 61.77019 164 LYS A C 1
ATOM 1106 O O . LYS A 1 178 ? -3.43604 12.28940 -24.33978 1.000 69.04954 164 LYS A O 1
ATOM 1108 N N . VAL A 1 179 ? -4.94412 10.61829 -24.36317 1.000 58.93759 165 VAL A N 1
ATOM 1109 C CA . VAL A 1 179 ? -6.06649 11.52186 -24.13396 1.000 57.60063 165 VAL A CA 1
ATOM 1110 C C . VAL A 1 179 ? -6.13772 11.94345 -22.67068 1.000 59.38897 165 VAL A C 1
ATOM 1111 O O . VAL A 1 179 ? -6.68091 13.00871 -22.35388 1.000 60.02383 165 VAL A O 1
ATOM 1115 N N . ALA A 1 180 ? -5.59080 11.13653 -21.76442 1.000 61.75678 166 ALA A N 1
ATOM 1116 C CA . ALA A 1 180 ? -5.70260 11.41361 -20.33838 1.000 59.85295 166 ALA A CA 1
ATOM 1117 C C . ALA A 1 180 ? -4.91827 12.66995 -19.97782 1.000 61.08276 166 ALA A C 1
ATOM 1118 O O . ALA A 1 180 ? -3.70997 12.75176 -20.22469 1.000 69.12697 166 ALA A O 1
ATOM 1120 N N . LYS A 1 181 ? -5.60976 13.65129 -19.40156 1.000 56.99782 167 LYS A N 1
ATOM 1121 C CA . LYS A 1 181 ? -4.97609 14.85834 -18.88742 1.000 59.17403 167 LYS A CA 1
ATOM 1122 C C . LYS A 1 181 ? -4.78914 14.82755 -17.37725 1.000 58.01722 167 LYS A C 1
ATOM 1123 O O . LYS A 1 181 ? -3.84854 15.44034 -16.86831 1.000 60.98739 167 LYS A O 1
ATOM 1129 N N . GLY A 1 182 ? -5.65004 14.11494 -16.65556 1.000 58.41037 168 GLY A N 1
ATOM 1130 C CA . GLY A 1 182 ? -5.57132 14.05916 -15.20775 1.000 57.21033 168 GLY A CA 1
ATOM 1131 C C . GLY A 1 182 ? -4.75134 12.88490 -14.69983 1.000 57.85859 168 GLY A C 1
ATOM 1132 O O . GLY A 1 182 ? -4.68197 11.83074 -15.32704 1.000 58.55066 168 GLY A O 1
ATOM 1133 N N . GLU A 1 183 ? -4.14213 13.08112 -13.52790 1.000 56.25438 169 GLU A N 1
ATOM 1134 C CA . GLU A 1 183 ? -3.21966 12.08799 -12.98451 1.000 52.47396 169 GLU A CA 1
ATOM 1135 C C . GLU A 1 183 ? -3.95795 10.85169 -12.48352 1.000 54.57824 169 GLU A C 1
ATOM 1136 O O . GLU A 1 183 ? -3.66479 9.72547 -12.90266 1.000 55.95115 169 GLU A O 1
ATOM 1138 N N . GLU A 1 184 ? -4.91341 11.04175 -11.56885 1.000 54.30714 170 GLU A N 1
ATOM 1139 C CA . GLU A 1 184 ? -5.62312 9.90984 -10.98062 1.000 55.72785 170 GLU A CA 1
ATOM 1140 C C . GLU A 1 184 ? -6.32969 9.05857 -12.02878 1.000 57.73528 170 GLU A C 1
ATOM 1141 O O . GLU A 1 184 ? -6.55264 7.86573 -11.79543 1.000 53.48565 170 GLU A O 1
ATOM 1143 N N . VAL A 1 185 ? -6.68503 9.64133 -13.17591 1.000 58.88930 171 VAL A N 1
ATOM 1144 C CA . VAL A 1 185 ? -7.23231 8.84836 -14.27061 1.000 56.38254 171 VAL A CA 1
ATOM 1145 C C . VAL A 1 185 ? -6.16346 7.92383 -14.84206 1.000 58.30014 171 VAL A C 1
ATOM 1146 O O . VAL A 1 185 ? -6.46090 6.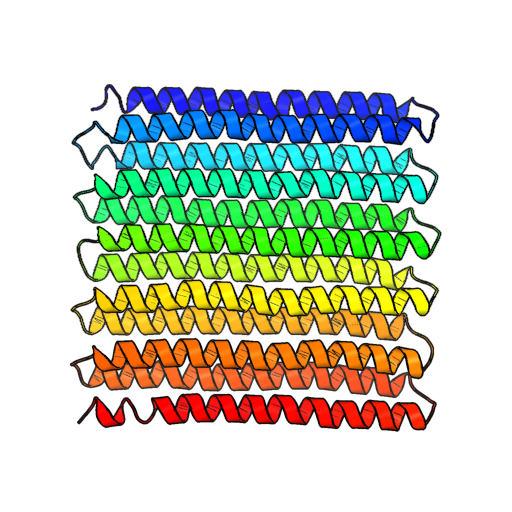79409 -15.25115 1.000 56.39542 171 VAL A O 1
ATOM 1150 N N . VAL A 1 186 ? -4.90512 8.37119 -14.85955 1.000 56.94194 172 VAL A N 1
ATOM 1151 C CA . VAL A 1 186 ? -3.83014 7.55602 -15.41819 1.000 54.46917 172 VAL A CA 1
ATOM 1152 C C . VAL A 1 186 ? -3.52589 6.37088 -14.51008 1.000 57.52677 172 VAL A C 1
ATOM 1153 O O . VAL A 1 186 ? -3.33674 5.24287 -14.98288 1.000 56.34205 172 VAL A O 1
ATOM 1157 N N . LEU A 1 187 ? -3.47427 6.60062 -13.19519 1.000 56.38108 173 LEU A N 1
ATOM 1158 C CA . LEU A 1 187 ? -3.23618 5.49569 -12.27192 1.000 51.89668 173 LEU A CA 1
ATOM 1159 C C . LEU A 1 187 ? -4.32653 4.44275 -12.38852 1.000 49.97743 173 LEU A C 1
ATOM 1160 O O . LEU A 1 187 ? -4.05238 3.24007 -12.30982 1.000 50.47167 173 LEU A O 1
ATOM 1165 N N . GLU A 1 188 ? -5.57156 4.87879 -12.57804 1.000 51.97022 174 GLU A N 1
ATOM 1166 C CA . GLU A 1 188 ? -6.66388 3.93333 -12.76315 1.000 50.80189 174 GLU A CA 1
ATOM 1167 C C . GLU A 1 188 ? -6.48229 3.13326 -14.04646 1.000 52.56525 174 GLU A C 1
ATOM 1168 O O . GLU A 1 188 ? -6.68006 1.91293 -14.05503 1.000 50.18758 174 GLU A O 1
ATOM 1174 N N . ILE A 1 189 ? -6.09631 3.80194 -15.13780 1.000 52.89448 175 ILE A N 1
ATOM 1175 C CA . ILE A 1 189 ? -5.86369 3.10153 -16.39952 1.000 51.58096 175 ILE A CA 1
ATOM 1176 C C . ILE A 1 189 ? -4.74520 2.07959 -16.24308 1.000 48.84765 175 ILE A C 1
ATOM 1177 O O . ILE A 1 189 ? -4.86289 0.93290 -16.69379 1.000 43.90282 175 ILE A O 1
ATOM 1182 N N . ALA A 1 190 ? -3.64760 2.47432 -15.59395 1.000 51.11270 176 ALA A N 1
ATOM 1183 C CA . ALA A 1 190 ? -2.54102 1.54846 -15.37437 1.000 50.58158 176 ALA A CA 1
ATOM 1184 C C . ALA A 1 190 ? -2.95722 0.40091 -14.46169 1.000 47.53040 176 ALA A C 1
ATOM 1185 O O . ALA A 1 190 ? -2.70341 -0.77021 -14.76732 1.000 51.12139 176 ALA A O 1
ATOM 1187 N N . ARG A 1 191 ? -3.61067 0.71878 -13.34013 1.000 43.38982 177 ARG A N 1
ATOM 1188 C CA . ARG A 1 191 ? -4.04709 -0.32051 -12.41217 1.000 43.49326 177 ARG A CA 1
ATOM 1189 C C . ARG A 1 191 ? -5.03099 -1.28136 -13.07047 1.000 46.35675 177 ARG A C 1
ATOM 1190 O O . ARG A 1 191 ? -4.99661 -2.48917 -12.80979 1.000 47.23826 177 ARG A O 1
ATOM 1198 N N . LEU A 1 192 ? -5.91854 -0.76561 -13.92535 1.000 49.59241 178 LEU A N 1
ATOM 1199 C CA . LEU A 1 192 ? -6.91101 -1.62677 -14.56379 1.000 47.41828 178 LEU A CA 1
ATOM 1200 C C . LEU A 1 192 ? -6.25957 -2.60961 -15.52699 1.000 45.31954 178 LEU A C 1
ATOM 1201 O O . LEU A 1 192 ? -6.68964 -3.76446 -15.62812 1.000 47.21753 178 LEU A O 1
ATOM 1206 N N . ALA A 1 193 ? -5.22659 -2.17290 -16.24525 1.000 45.59589 179 ALA A N 1
ATOM 1207 C CA . ALA A 1 193 ? -4.60486 -3.01364 -17.25822 1.000 44.53010 179 ALA A CA 1
ATOM 1208 C C . ALA A 1 193 ? -3.47872 -3.87858 -16.71122 1.000 42.85535 179 ALA A C 1
ATOM 1209 O O . ALA A 1 193 ? -3.09285 -4.85193 -17.36778 1.000 41.77079 179 ALA A O 1
ATOM 1211 N N . PHE A 1 194 ? -2.93653 -3.54871 -15.53611 1.000 43.24490 180 PHE A N 1
ATOM 1212 C CA . PHE A 1 194 ? -2.01553 -4.46851 -14.87545 1.000 46.53447 180 PHE A CA 1
ATOM 1213 C C . PHE A 1 194 ? -2.75966 -5.67515 -14.32097 1.000 49.12333 180 PHE A C 1
ATOM 1214 O O . PHE A 1 194 ? -2.28080 -6.81090 -14.42637 1.000 49.49230 180 PHE A O 1
ATOM 1222 N N . GLU A 1 195 ? -3.93403 -5.44473 -13.72541 1.000 44.82314 181 GLU A N 1
ATOM 1223 C CA . GLU A 1 195 ? -4.73858 -6.54521 -13.20838 1.000 42.58499 181 GLU A CA 1
ATOM 1224 C C . GLU A 1 195 ? -5.11751 -7.52563 -14.30842 1.000 44.22189 181 GLU A C 1
ATOM 1225 O O . GLU A 1 195 ? -5.21096 -8.73228 -14.05787 1.000 45.30429 181 GLU A O 1
ATOM 1231 N N . LEU A 1 196 ? -5.33231 -7.03494 -15.52973 1.000 41.71302 182 LEU A N 1
ATOM 1232 C CA . LEU A 1 196 ? -5.65100 -7.93964 -16.62709 1.000 42.37706 182 LEU A CA 1
ATOM 1233 C C . LEU A 1 196 ? -4.44368 -8.78192 -17.01670 1.000 43.25939 182 LEU A C 1
ATOM 1234 O O . LEU A 1 196 ? -4.58179 -9.97504 -17.30817 1.000 45.20781 182 LEU A O 1
ATOM 1239 N N . ALA A 1 197 ? -3.25390 -8.17774 -17.04321 1.000 41.71117 183 ALA A N 1
ATOM 1240 C CA . ALA A 1 197 ? -2.04770 -8.95421 -17.30040 1.000 39.04360 183 ALA A CA 1
ATOM 1241 C C . ALA A 1 197 ? -1.83880 -9.99900 -16.21431 1.000 40.36150 183 ALA A C 1
ATOM 1242 O O . ALA A 1 197 ? -1.37547 -11.11219 -16.48952 1.000 38.17823 183 ALA A O 1
ATOM 1244 N N . ILE A 1 198 ? -2.18616 -9.66007 -14.97221 1.000 42.06897 184 ILE A N 1
ATOM 1245 C CA . ILE A 1 198 ? -2.10458 -10.63087 -13.88688 1.000 39.81385 184 ILE A CA 1
ATOM 1246 C C . ILE A 1 198 ? -3.17244 -11.70231 -14.05728 1.000 37.76430 184 ILE A C 1
ATOM 1247 O O . ILE A 1 198 ? -2.90009 -12.89988 -13.91870 1.000 42.28324 184 ILE A O 1
ATOM 1252 N N . GLU A 1 199 ? -4.40393 -11.28851 -14.36480 1.000 40.21086 185 GLU A N 1
ATOM 1253 C CA . GLU A 1 199 ? -5.46182 -12.25929 -14.62403 1.000 41.61064 185 GLU A CA 1
ATOM 1254 C C . GLU A 1 199 ? -5.09255 -13.17252 -15.78599 1.000 41.13186 185 GLU 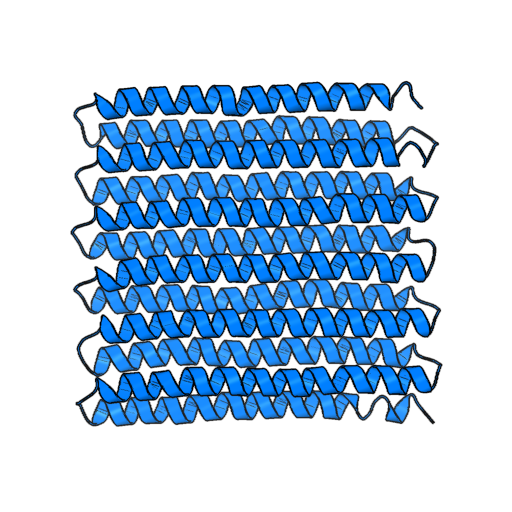A C 1
ATOM 1255 O O . GLU A 1 199 ? -5.33046 -14.38451 -15.73332 1.000 44.96495 185 GLU A O 1
ATOM 1257 N N . ALA A 1 200 ? -4.49070 -12.61076 -16.83705 1.000 40.21083 186 ALA A N 1
ATOM 1258 C CA . ALA A 1 200 ? -4.07685 -13.42176 -17.97636 1.000 37.68322 186 ALA A CA 1
ATOM 1259 C C . ALA A 1 200 ? -2.88559 -14.30461 -17.63775 1.000 41.84544 186 ALA A C 1
ATOM 1260 O O . ALA A 1 200 ? -2.72461 -15.37704 -18.23210 1.000 43.54180 186 ALA A O 1
ATOM 1262 N N . ALA A 1 201 ? -2.03156 -13.86565 -16.70860 1.000 43.30346 187 ALA A N 1
ATOM 1263 C CA . ALA A 1 201 ? -0.92340 -14.70812 -16.27422 1.000 40.73576 187 ALA A CA 1
ATOM 1264 C C . ALA A 1 201 ? -1.42464 -15.95519 -15.56147 1.000 41.05190 187 ALA A C 1
ATOM 1265 O O . ALA A 1 201 ? -0.82185 -17.02648 -15.68961 1.000 39.05303 187 ALA A O 1
ATOM 1267 N N . LYS A 1 202 ? -2.52929 -15.83912 -14.82136 1.000 40.62772 188 LYS A N 1
ATOM 1268 C CA . LYS A 1 202 ? -3.08848 -16.98707 -14.11925 1.000 39.58564 188 LYS A CA 1
ATOM 1269 C C . LYS A 1 202 ? -3.93046 -17.86237 -15.03810 1.000 37.68009 188 LYS A C 1
ATOM 1270 O O . LYS A 1 202 ? -4.05135 -19.06762 -14.79518 1.000 34.18129 188 LYS A O 1
ATOM 1276 N N . ILE A 1 203 ? -4.51810 -17.28132 -16.08744 1.000 41.35470 189 ILE A N 1
ATOM 1277 C CA . ILE A 1 203 ? -5.18983 -18.08777 -17.10362 1.000 40.67100 189 ILE A CA 1
ATOM 1278 C C . ILE A 1 203 ? -4.18256 -18.98249 -17.81359 1.000 39.23623 189 ILE A C 1
ATOM 1279 O O . ILE A 1 203 ? -4.46350 -20.15083 -18.10720 1.000 36.59323 189 ILE A O 1
ATOM 1284 N N . ASN A 1 204 ? -2.99062 -18.44827 -18.09606 1.000 42.68135 190 ASN A N 1
ATOM 1285 C CA . ASN A 1 204 ? -1.94560 -19.24549 -18.72956 1.000 43.10668 190 ASN A CA 1
ATOM 1286 C C . ASN A 1 204 ? -1.46392 -20.35383 -17.80158 1.000 43.66663 190 ASN A C 1
ATOM 1287 O O . ASN A 1 204 ? -1.13547 -21.45602 -18.25416 1.000 41.39226 190 ASN A O 1
ATOM 1292 N N . LEU A 1 205 ? -1.40800 -20.07718 -16.49899 1.000 40.50757 191 LEU A N 1
ATOM 1293 C CA . LEU A 1 205 ? -1.00470 -21.10161 -15.54480 1.000 37.44821 191 LEU A CA 1
ATOM 1294 C C . LEU A 1 205 ? -2.10365 -22.13977 -15.35074 1.000 37.11203 191 LEU A C 1
ATOM 1295 O O . LEU A 1 205 ? -1.81084 -23.30605 -15.06473 1.000 37.12439 191 LEU A O 1
ATOM 1300 N N . GLU A 1 206 ? -3.36744 -21.74350 -15.51815 1.000 38.40578 192 GLU A N 1
ATOM 1301 C CA . GLU A 1 206 ? -4.46577 -22.69724 -15.39683 1.000 37.24500 192 GLU A CA 1
ATOM 1302 C C . GLU A 1 206 ? -4.47241 -23.67879 -16.56402 1.000 37.43206 192 GLU A C 1
ATOM 1303 O O . GLU A 1 206 ? -4.59626 -24.89208 -16.36506 1.000 38.05663 192 GLU A O 1
ATOM 1305 N N . VAL A 1 207 ? -4.33664 -23.17239 -17.79313 1.000 35.43098 193 VAL A N 1
ATOM 1306 C CA . VAL A 1 207 ? -4.30132 -24.04951 -18.95839 1.000 39.07289 193 VAL A CA 1
ATOM 1307 C C . VAL A 1 207 ? -3.05397 -24.92254 -18.96507 1.000 44.29910 193 VAL A C 1
ATOM 1308 O O . VAL A 1 207 ? -3.05966 -26.00156 -19.56868 1.000 45.06340 193 VAL A O 1
ATOM 1312 N N . ALA A 1 208 ? -1.98220 -24.49297 -18.29678 1.000 44.28979 194 ALA A N 1
ATOM 1313 C CA . ALA A 1 208 ? -0.79125 -25.32839 -18.20294 1.000 39.81127 194 ALA A CA 1
ATOM 1314 C C . ALA A 1 208 ? -1.03788 -26.51845 -17.28747 1.000 42.91012 194 ALA A C 1
ATOM 1315 O O . ALA A 1 208 ? -0.73722 -27.66328 -17.64508 1.000 45.72939 194 ALA A O 1
ATOM 1317 N N . ARG A 1 209 ? -1.59504 -26.26579 -16.10067 1.000 40.95222 195 ARG A N 1
ATOM 1318 C CA . ARG A 1 209 ? -1.85227 -27.35048 -15.15992 1.000 45.15565 195 ARG A CA 1
ATOM 1319 C C . ARG A 1 209 ? -2.83071 -28.36325 -15.74115 1.000 47.49433 195 ARG A C 1
ATOM 1320 O O . ARG A 1 209 ? -2.66116 -29.57498 -15.56242 1.000 44.57960 195 ARG A O 1
ATOM 1328 N N . LEU A 1 210 ? -3.85798 -27.88366 -16.44581 1.000 47.18101 196 LEU A N 1
ATOM 1329 C CA . LEU A 1 210 ? -4.81523 -28.78282 -17.08290 1.000 43.68673 196 LEU A CA 1
ATOM 1330 C C . LEU A 1 210 ? -4.13373 -29.66962 -18.11652 1.000 45.39395 196 LEU A C 1
ATOM 1331 O O . LEU A 1 210 ? -4.27812 -30.89765 -18.09229 1.000 47.50185 196 LEU A O 1
ATOM 1336 N N . ALA A 1 211 ? -3.38465 -29.06050 -19.03832 1.000 42.37477 197 ALA A N 1
ATOM 1337 C CA . ALA A 1 211 ? -2.71961 -29.83806 -20.07673 1.000 42.81453 197 ALA A CA 1
ATOM 1338 C C . ALA A 1 211 ? -1.64950 -30.75616 -19.49925 1.000 42.81827 197 ALA A C 1
ATOM 1339 O O . ALA A 1 211 ? -1.35998 -31.80596 -20.08310 1.000 45.81583 197 ALA A O 1
ATOM 1341 N N . PHE A 1 212 ? -1.06113 -30.39053 -18.35711 1.000 43.51158 198 PHE A N 1
ATOM 1342 C CA . PHE A 1 212 ? -0.06391 -31.25587 -17.73320 1.000 45.55622 198 PHE A CA 1
ATOM 1343 C C . PHE A 1 212 ? -0.71047 -32.48872 -17.10880 1.000 48.45408 198 PHE A C 1
ATOM 1344 O O . PHE A 1 212 ? -0.14877 -33.58857 -17.17119 1.000 46.61051 198 PHE A O 1
ATOM 1352 N N . GLU A 1 213 ? -1.88966 -32.32951 -16.50075 1.000 46.80741 199 GLU A N 1
ATOM 1353 C CA . GLU A 1 213 ? -2.56863 -33.48050 -15.91272 1.000 46.38322 199 GLU A CA 1
ATOM 1354 C C . GLU A 1 213 ? -3.09022 -34.43307 -16.98099 1.000 46.53377 199 GLU A C 1
ATOM 1355 O O . GLU A 1 213 ? -3.26355 -35.62728 -16.71145 1.000 48.01008 199 GLU A O 1
ATOM 1361 N N . LEU A 1 214 ? -3.35612 -33.93179 -18.18993 1.000 46.13852 200 LEU A N 1
ATOM 1362 C CA . LEU A 1 214 ? -3.73395 -34.82861 -19.27702 1.000 46.91795 200 LEU A CA 1
ATOM 1363 C C . LEU A 1 214 ? -2.55645 -35.69328 -19.70599 1.000 47.46889 200 LEU A C 1
ATOM 1364 O O . LEU A 1 214 ? -2.71319 -36.89989 -19.93156 1.000 47.88462 200 LEU A O 1
ATOM 1369 N N . VAL A 1 215 ? -1.36909 -35.09184 -19.82628 1.000 47.93537 201 VAL A N 1
ATOM 1370 C CA . VAL A 1 215 ? -0.16698 -35.86589 -20.12010 1.000 47.53279 201 VAL A CA 1
ATOM 1371 C C . VAL A 1 215 ? 0.04914 -36.93235 -19.05619 1.000 44.52521 201 VAL A C 1
ATOM 1372 O O . VAL A 1 215 ? 0.57913 -38.01077 -19.34562 1.000 47.78048 201 VAL A O 1
ATOM 1376 N N . ILE A 1 216 ? -0.38022 -36.66635 -17.82056 1.000 45.40761 202 ILE A N 1
ATOM 1377 C CA . ILE A 1 216 ? -0.27563 -37.66659 -16.76139 1.000 48.65939 202 ILE A CA 1
ATOM 1378 C C . ILE A 1 216 ? -1.20513 -38.84260 -17.04124 1.000 48.39256 202 ILE A C 1
ATOM 1379 O O . ILE A 1 216 ? -0.78384 -40.00522 -17.02171 1.000 45.74952 202 ILE A O 1
ATOM 1384 N N . THR A 1 217 ? -2.48561 -38.56219 -17.29942 1.000 48.67012 203 THR A N 1
ATOM 1385 C CA . THR A 1 217 ? -3.41448 -39.64353 -17.61448 1.000 53.32507 203 THR A CA 1
ATOM 1386 C C . THR A 1 217 ? -3.03586 -40.34269 -18.91368 1.000 51.91215 203 THR A C 1
ATOM 1387 O O . THR A 1 217 ? -3.31455 -41.53623 -19.07802 1.000 55.18755 203 THR A O 1
ATOM 1391 N N . ALA A 1 218 ? -2.40328 -39.62243 -19.84226 1.000 47.65271 204 ALA A N 1
ATOM 1392 C CA . ALA A 1 218 ? -1.84054 -40.27405 -21.01868 1.000 48.94436 204 ALA A CA 1
ATOM 1393 C C . ALA A 1 218 ? -0.72924 -41.23837 -20.62700 1.000 52.23538 204 ALA A C 1
ATOM 1394 O O . ALA A 1 218 ? -0.59676 -42.31598 -21.21668 1.000 52.71126 204 ALA A O 1
ATOM 1396 N N . ILE A 1 219 ? 0.07463 -40.86941 -19.62598 1.000 50.76685 205 ILE A N 1
ATOM 1397 C CA . ILE A 1 219 ? 1.15261 -41.74195 -19.16368 1.000 50.00850 205 ILE A CA 1
ATOM 1398 C C . ILE A 1 219 ? 0.58340 -43.02417 -18.56966 1.000 51.79610 205 ILE A C 1
ATOM 1399 O O . ILE A 1 219 ? 1.03648 -44.13087 -18.88527 1.000 51.02520 205 ILE A O 1
ATOM 1404 N N . GLU A 1 220 ? -0.43099 -42.89361 -17.70957 1.000 55.62428 206 GLU A N 1
ATOM 1405 C CA . GLU A 1 220 ? -1.01039 -44.04362 -17.02125 1.000 52.70745 206 GLU A CA 1
ATOM 1406 C C . GLU A 1 220 ? -1.67175 -45.03814 -17.96784 1.000 57.01797 206 GLU A C 1
ATOM 1407 O O . GLU A 1 220 ? -2.06819 -46.12070 -17.52076 1.000 55.67230 206 GLU A O 1
ATOM 1409 N N . ALA A 1 221 ? -1.80552 -44.70367 -19.25119 1.000 58.27749 207 ALA A N 1
ATOM 1410 C CA . ALA A 1 221 ? -2.32469 -45.62723 -20.24960 1.000 56.71176 207 ALA A CA 1
ATOM 1411 C C . ALA A 1 221 ? -1.23359 -46.25278 -21.10839 1.000 61.11910 207 ALA A C 1
ATOM 1412 O O . ALA A 1 221 ? -1.53325 -47.14203 -21.91264 1.000 58.98451 207 ALA A O 1
ATOM 1414 N N . ILE A 1 222 ? 0.01210 -45.82167 -20.95416 1.000 61.11181 208 ILE A N 1
ATOM 1415 C CA . ILE A 1 222 ? 1.10564 -46.24204 -21.82199 1.000 62.85349 208 ILE A CA 1
ATOM 1416 C C . ILE A 1 222 ? 1.74748 -47.50402 -21.26517 1.000 62.06481 208 ILE A C 1
ATOM 1417 O O . ILE A 1 222 ? 1.88048 -47.66775 -20.04696 1.000 61.19324 208 ILE A O 1
ATOM 1422 N N . THR A 1 223 ? 2.13451 -48.40883 -22.16567 1.000 62.53033 209 THR A N 1
ATOM 1423 C CA . THR A 1 223 ? 2.87929 -49.61374 -21.82066 1.000 63.26117 209 THR A CA 1
ATOM 1424 C C . THR A 1 223 ? 4.36017 -49.50081 -22.16599 1.000 64.22870 209 THR A C 1
ATOM 1425 O O . THR A 1 223 ? 5.21729 -49.79686 -21.32847 1.000 60.01045 209 THR A O 1
ATOM 1429 N N . ASP A 1 224 ? 4.67741 -49.06903 -23.38471 1.000 64.81964 210 ASP A N 1
ATOM 1430 C CA . ASP A 1 224 ? 6.06196 -49.01326 -23.83317 1.000 66.54803 210 ASP A CA 1
ATOM 1431 C C . ASP A 1 224 ? 6.79992 -47.83235 -23.21027 1.000 63.55723 210 ASP A C 1
ATOM 1432 O O . ASP A 1 224 ? 6.20695 -46.80884 -22.86192 1.000 61.76932 210 ASP A O 1
ATOM 1437 N N . ASP A 1 225 ? 8.11797 -47.98301 -23.07949 1.000 64.99613 211 ASP A N 1
ATOM 1438 C CA . ASP A 1 225 ? 8.96896 -46.88010 -22.65443 1.000 57.85819 211 ASP A CA 1
ATOM 1439 C C . ASP A 1 225 ? 9.19744 -45.85719 -23.75770 1.000 60.14304 211 ASP A C 1
ATOM 1440 O O . ASP A 1 225 ? 9.67474 -44.75429 -23.46921 1.000 59.73707 211 ASP A O 1
ATOM 1445 N N . GLU A 1 226 ? 8.87192 -46.19435 -25.00715 1.000 61.47853 212 GLU A N 1
ATOM 1446 C CA . GLU A 1 226 ? 9.08046 -45.25828 -26.10641 1.000 60.77282 212 GLU A CA 1
ATOM 1447 C C . GLU A 1 226 ? 8.11319 -44.08492 -26.01800 1.000 58.76250 212 GLU A C 1
ATOM 1448 O O . GLU A 1 226 ? 8.51028 -42.92589 -26.18473 1.000 55.54810 212 GLU A O 1
ATOM 1450 N N . ALA A 1 227 ? 6.83517 -44.36790 -25.75315 1.000 60.96054 213 ALA A N 1
ATOM 1451 C CA . ALA A 1 227 ? 5.84372 -43.30190 -25.66538 1.000 60.62508 213 ALA A CA 1
ATOM 1452 C C . ALA A 1 227 ? 6.05010 -42.43695 -24.42866 1.000 56.36314 213 ALA A C 1
ATOM 1453 O O . ALA A 1 227 ? 5.77431 -41.23223 -24.46543 1.000 48.90591 213 ALA A O 1
ATOM 1455 N N . VAL A 1 228 ? 6.53514 -43.02834 -23.33310 1.000 57.47871 214 VAL A N 1
ATOM 1456 C CA . VAL A 1 228 ? 6.77025 -42.26882 -22.10839 1.000 53.90983 214 VAL A CA 1
ATOM 1457 C C . VAL A 1 228 ? 7.78305 -41.15958 -22.34927 1.000 53.45983 214 VAL A C 1
ATOM 1458 O O . VAL A 1 228 ? 7.67238 -40.07016 -21.77442 1.000 54.13816 214 VAL A O 1
ATOM 1462 N N . LEU A 1 229 ? 8.77386 -41.40422 -23.20851 1.000 54.65761 215 LEU A N 1
ATOM 1463 C CA . LEU A 1 229 ? 9.69470 -40.33708 -23.58645 1.000 54.84658 215 LEU A CA 1
ATOM 1464 C C . LEU A 1 229 ? 9.00893 -39.31443 -24.48535 1.000 50.94608 215 LEU A C 1
ATOM 1465 O O . LEU A 1 229 ? 9.27601 -38.11146 -24.38429 1.000 46.72088 215 LEU A O 1
ATOM 1467 N N . ARG A 1 230 ? 8.11605 -39.77230 -25.36665 1.000 52.30371 216 ARG A N 1
ATOM 1468 C CA . ARG A 1 230 ? 7.40787 -38.84836 -26.24527 1.000 52.26146 216 ARG A CA 1
ATOM 1469 C C . ARG A 1 230 ? 6.42128 -37.98104 -25.47451 1.000 51.82616 216 ARG A C 1
ATOM 1470 O O . ARG A 1 230 ? 6.13714 -36.85367 -25.89201 1.000 54.86181 216 ARG A O 1
ATOM 1478 N N . LEU A 1 231 ? 5.88540 -38.48054 -24.35907 1.000 51.40821 217 LEU A N 1
ATOM 1479 C CA . LEU A 1 231 ? 5.04481 -37.64660 -23.50953 1.000 50.46165 217 LEU A CA 1
ATOM 1480 C C . LEU A 1 231 ? 5.85863 -36.67585 -22.66615 1.000 49.54224 217 LEU A C 1
ATOM 1481 O O . LEU A 1 231 ? 5.33441 -35.63009 -22.26826 1.000 48.75346 217 LEU A O 1
ATOM 1486 N N . ALA A 1 232 ? 7.12197 -36.99599 -22.38357 1.000 49.26429 218 ALA A N 1
ATOM 1487 C CA . ALA A 1 232 ? 7.99176 -36.03389 -21.71896 1.000 49.53684 218 ALA A CA 1
ATOM 1488 C C . ALA A 1 232 ? 8.45149 -34.95291 -22.68794 1.000 52.74196 218 ALA A C 1
ATOM 1489 O O . ALA A 1 232 ? 8.55125 -33.77926 -22.31308 1.000 52.14484 218 ALA A O 1
ATOM 1491 N N . LYS A 1 233 ? 8.73499 -35.33030 -23.93692 1.000 52.00720 219 LYS A N 1
ATOM 1492 C CA . LYS A 1 233 ? 9.05702 -34.33225 -24.95069 1.000 53.12436 219 LYS A CA 1
ATOM 1493 C C . LYS A 1 233 ? 7.86693 -33.42203 -25.21172 1.000 49.70031 219 LYS A C 1
ATOM 1494 O O . LYS A 1 233 ? 8.02599 -32.20513 -25.35686 1.000 49.91863 219 LYS A O 1
ATOM 1496 N N . LEU A 1 234 ? 6.66272 -33.99403 -25.26537 1.000 47.50045 220 LEU A N 1
ATOM 1497 C CA . LEU A 1 234 ? 5.47118 -33.18043 -25.46899 1.000 49.02502 220 LEU A CA 1
ATOM 1498 C C . LEU A 1 234 ? 5.18446 -32.30118 -24.25967 1.000 50.58351 220 LEU A C 1
ATOM 1499 O O . LEU A 1 234 ? 4.60928 -31.21654 -24.40483 1.000 50.01181 220 LEU A O 1
ATOM 1504 N N . ALA A 1 235 ? 5.58040 -32.74320 -23.06539 1.000 48.82162 221 ALA A N 1
ATOM 1505 C CA . ALA A 1 235 ? 5.42260 -31.90651 -21.88270 1.000 46.16037 221 ALA A CA 1
ATOM 1506 C C . ALA A 1 235 ? 6.45628 -30.78639 -21.85289 1.000 49.30542 221 ALA A C 1
ATOM 1507 O O . ALA A 1 235 ? 6.14803 -29.66495 -21.43342 1.000 47.26719 221 ALA A O 1
ATOM 1509 N N . ALA A 1 236 ? 7.68444 -31.06933 -22.29687 1.000 51.53078 222 ALA A N 1
ATOM 1510 C CA . ALA A 1 236 ? 8.69766 -30.02284 -22.37938 1.000 50.81221 222 ALA A CA 1
ATOM 1511 C C . ALA A 1 236 ? 8.33127 -28.96476 -23.41185 1.000 51.28583 222 ALA A C 1
ATOM 1512 O O . ALA A 1 236 ? 8.65618 -27.78610 -23.22840 1.000 50.39931 222 ALA A O 1
ATOM 1514 N N . GLU A 1 237 ? 7.66009 -29.36139 -24.49611 1.000 51.36758 223 GLU A N 1
ATOM 1515 C CA . GLU A 1 237 ? 7.24680 -28.39637 -25.50947 1.000 48.25549 223 GLU A CA 1
ATOM 1516 C C . GLU A 1 237 ? 6.27600 -27.38260 -24.92588 1.000 48.25806 223 GLU A C 1
ATOM 1517 O O . GLU A 1 237 ? 6.45867 -26.16960 -25.07750 1.000 51.01783 223 GLU A O 1
ATOM 1523 N N . LEU A 1 238 ? 5.23485 -27.86631 -24.24634 1.000 49.27648 224 LEU A N 1
ATOM 1524 C CA . LEU A 1 238 ? 4.24569 -26.96376 -23.67064 1.000 51.28940 224 LEU A CA 1
ATOM 1525 C C . LEU A 1 238 ? 4.84650 -26.09720 -22.57087 1.000 48.30496 224 LEU A C 1
ATOM 1526 O O . LEU A 1 238 ? 4.41314 -24.95559 -22.37783 1.000 49.33843 224 LEU A O 1
ATOM 1531 N N . ALA A 1 239 ? 5.84825 -26.61063 -21.85337 1.000 49.14424 225 ALA A N 1
ATOM 1532 C CA . ALA A 1 239 ? 6.43493 -25.84863 -20.75605 1.000 45.85555 225 ALA A CA 1
ATOM 1533 C C . ALA A 1 239 ? 7.20520 -24.63701 -21.26681 1.000 42.36658 225 ALA A C 1
ATOM 1534 O O . ALA A 1 239 ? 7.11064 -23.55091 -20.68463 1.000 42.95420 225 ALA A O 1
ATOM 1536 N N . LYS A 1 240 ? 7.97998 -24.79942 -22.34516 1.000 45.77807 226 LYS A N 1
ATOM 1537 C CA . LYS A 1 240 ? 8.59663 -23.63680 -22.97977 1.000 46.20495 226 LYS A CA 1
ATOM 1538 C C . LYS A 1 240 ? 7.53781 -22.71551 -23.56750 1.000 42.78891 226 LYS A C 1
ATOM 1539 O O . LYS A 1 240 ? 7.67586 -21.48739 -23.52283 1.000 38.69509 226 LYS A O 1
ATOM 1545 N N . SER A 1 241 ? 6.47571 -23.29519 -24.13183 1.000 44.53253 227 SER A N 1
ATOM 1546 C CA . SER A 1 241 ? 5.38485 -22.48976 -24.66809 1.000 48.45674 227 SER A CA 1
ATOM 1547 C C . SER A 1 241 ? 4.71494 -21.67214 -23.57052 1.000 46.87815 227 SER A C 1
ATOM 1548 O O . SER A 1 241 ? 4.40456 -20.49173 -23.76715 1.000 46.09319 227 SER A O 1
ATOM 1551 N N . GLN A 1 242 ? 4.48868 -22.28254 -22.40395 1.000 45.31167 228 GLN A N 1
ATOM 1552 C CA . GLN A 1 242 ? 3.89103 -21.55480 -21.28972 1.000 42.22062 228 GLN A CA 1
ATOM 1553 C C . GLN A 1 242 ? 4.83701 -20.49840 -20.73514 1.000 39.60633 228 GLN A C 1
ATOM 1554 O O . GLN A 1 242 ? 4.38490 -19.44432 -20.27480 1.000 42.15200 228 GLN A O 1
ATOM 1560 N N . LEU A 1 243 ? 6.14502 -20.75808 -20.76873 1.000 41.27429 229 LEU A N 1
ATOM 1561 C CA . LEU A 1 243 ? 7.10564 -19.81951 -20.19947 1.000 40.74529 229 LEU A CA 1
ATOM 1562 C C . LEU A 1 243 ? 7.32002 -18.61302 -21.10697 1.000 41.18922 229 LEU A C 1
ATOM 1563 O O . LEU A 1 243 ? 7.40831 -17.47870 -20.62359 1.000 35.95873 229 LEU A O 1
ATOM 1568 N N . GLU A 1 244 ? 7.40949 -18.83404 -22.42089 1.000 44.32867 230 GLU A N 1
ATOM 1569 C CA . GLU A 1 244 ? 7.51928 -17.71027 -23.34487 1.000 41.55995 230 GLU A CA 1
ATOM 1570 C C . GLU A 1 244 ? 6.21145 -16.93626 -23.43565 1.000 42.76550 230 GLU A C 1
ATOM 1571 O O . GLU A 1 244 ? 6.22359 -15.72907 -23.69813 1.000 43.60939 230 GLU A O 1
ATOM 1573 N N . SER A 1 245 ? 5.07806 -17.60974 -23.22484 1.000 44.74910 231 SER A N 1
ATOM 1574 C CA . SER A 1 245 ? 3.79700 -16.91349 -23.20447 1.000 43.90445 231 SER A CA 1
ATOM 1575 C C . SER A 1 245 ? 3.69576 -15.97251 -22.01130 1.000 42.68050 231 SER A C 1
ATOM 1576 O O . SER A 1 245 ? 3.08511 -14.90374 -22.11795 1.000 48.50871 231 SER A O 1
ATOM 1579 N N . LEU A 1 246 ? 4.28566 -16.34628 -20.87399 1.000 37.69453 232 LEU A N 1
ATOM 1580 C CA . LEU A 1 246 ? 4.33344 -15.44303 -19.72965 1.000 40.29499 232 LEU A CA 1
ATOM 1581 C C . LEU A 1 246 ? 5.34061 -14.31915 -19.94977 1.000 42.54464 232 LEU A C 1
ATOM 1582 O O . LEU A 1 246 ? 5.11807 -13.18591 -19.50831 1.000 38.04764 232 LEU A O 1
ATOM 1587 N N . LEU A 1 247 ? 6.45397 -14.62051 -20.62443 1.000 45.76042 233 LEU A N 1
ATOM 1588 C CA . LEU A 1 247 ? 7.44285 -13.59402 -20.93924 1.000 42.53222 233 LEU A CA 1
ATOM 1589 C C . LEU A 1 247 ? 6.85029 -12.51982 -21.84382 1.000 43.24980 233 LEU A C 1
ATOM 1590 O O . LEU A 1 247 ? 7.16623 -11.33318 -21.70065 1.000 43.52670 233 LEU A O 1
ATOM 1595 N N . ASN A 1 248 ? 5.98188 -12.91601 -22.77805 1.000 43.68198 234 ASN A N 1
ATOM 1596 C CA . ASN A 1 248 ? 5.31626 -11.93687 -23.63085 1.000 41.81560 234 ASN A CA 1
ATOM 1597 C C . ASN A 1 248 ? 4.34282 -11.08229 -22.82837 1.000 45.84612 234 ASN A C 1
ATOM 1598 O O . ASN A 1 248 ? 4.19187 -9.88468 -23.09816 1.000 45.62361 234 ASN A O 1
ATOM 1603 N N . ILE A 1 249 ? 3.67011 -11.68206 -21.84192 1.000 45.81540 235 ILE A N 1
ATOM 1604 C CA . ILE A 1 249 ? 2.81059 -10.91130 -20.94575 1.000 41.20474 235 ILE A CA 1
ATOM 1605 C C . ILE A 1 249 ? 3.63101 -9.86627 -20.20242 1.000 43.14851 235 ILE A C 1
ATOM 1606 O O . ILE A 1 249 ? 3.24553 -8.69449 -20.11317 1.000 45.43785 235 ILE A O 1
ATOM 1611 N N . ALA A 1 250 ? 4.77898 -10.27913 -19.65772 1.000 43.23084 236 ALA A N 1
ATOM 1612 C CA . ALA A 1 250 ? 5.65277 -9.33950 -18.96385 1.000 40.54622 236 ALA A CA 1
ATOM 1613 C C . ALA A 1 250 ? 6.10093 -8.21880 -19.89153 1.000 45.44204 236 ALA A C 1
ATOM 1614 O O . ALA A 1 250 ? 6.14980 -7.05100 -19.48863 1.000 44.39957 236 ALA A O 1
ATOM 1616 N N . GLU A 1 251 ? 6.42500 -8.55245 -21.14253 1.000 46.69480 237 GLU A N 1
ATOM 1617 C CA . GLU A 1 251 ? 6.80545 -7.52000 -22.09982 1.000 48.37163 237 GLU A CA 1
ATOM 1618 C C . GLU A 1 251 ? 5.63597 -6.59999 -22.42350 1.000 47.98456 237 GLU A C 1
ATOM 1619 O O . GLU A 1 251 ? 5.84559 -5.42561 -22.74508 1.000 48.96526 237 GLU A O 1
ATOM 1621 N N . ALA A 1 252 ? 4.40437 -7.10785 -22.33935 1.000 51.44155 238 ALA A N 1
ATOM 1622 C CA . ALA A 1 252 ? 3.23868 -6.27066 -22.60460 1.000 49.75836 238 ALA A CA 1
ATOM 1623 C C . ALA A 1 252 ? 3.03939 -5.24407 -21.49654 1.000 53.00259 238 ALA A C 1
ATOM 1624 O O . ALA A 1 252 ? 2.79344 -4.06271 -21.76762 1.000 53.78720 238 ALA A O 1
ATOM 1626 N N . ALA A 1 253 ? 3.14633 -5.67592 -20.23715 1.000 47.96082 239 ALA A N 1
ATOM 1627 C CA . ALA A 1 253 ? 3.00254 -4.74866 -19.12204 1.000 47.94581 239 ALA A CA 1
ATOM 1628 C C . ALA A 1 253 ? 4.16883 -3.77338 -19.02496 1.000 53.43158 239 ALA A C 1
ATOM 1629 O O . ALA A 1 253 ? 4.01498 -2.70445 -18.42484 1.000 53.71716 239 ALA A O 1
ATOM 1631 N N . MET A 1 254 ? 5.32625 -4.11378 -19.59902 1.000 54.54128 240 MET A N 1
ATOM 1632 C CA . MET A 1 254 ? 6.46194 -3.19525 -19.58744 1.000 53.61993 240 MET A CA 1
ATOM 1633 C C . MET A 1 254 ? 6.16546 -1.94704 -20.41018 1.000 53.28033 240 MET A C 1
ATOM 1634 O O . MET A 1 254 ? 6.37533 -0.82009 -19.94642 1.000 51.10444 240 MET A O 1
ATOM 1639 N N . GLU A 1 255 ? 5.68388 -2.13112 -21.64215 1.000 53.02929 241 GLU A N 1
ATOM 1640 C CA . GLU A 1 255 ? 5.38371 -0.99022 -22.50091 1.000 54.77953 241 GLU A CA 1
ATOM 1641 C C . GLU A 1 255 ? 4.23536 -0.16575 -21.93712 1.000 52.13643 241 GLU A C 1
ATOM 1642 O O . GLU A 1 255 ? 4.27751 1.06959 -21.96506 1.000 50.47668 241 GLU A O 1
ATOM 1648 N N . LEU A 1 256 ? 3.19900 -0.83454 -21.42770 1.000 53.40804 242 LEU A N 1
ATOM 1649 C CA . LEU A 1 256 ? 2.10905 -0.12706 -20.76622 1.000 51.04812 242 LEU A CA 1
ATOM 1650 C C . LEU A 1 256 ? 2.62311 0.68533 -19.58399 1.000 49.60299 242 LEU A C 1
ATOM 1651 O O . LEU A 1 256 ? 2.13193 1.78865 -19.31773 1.000 47.17534 242 LEU A O 1
ATOM 1656 N N . ALA A 1 257 ? 3.61762 0.15673 -18.86478 1.000 47.12837 243 ALA A N 1
ATOM 1657 C CA . ALA A 1 257 ? 4.21825 0.91182 -17.76992 1.000 45.02072 243 ALA A CA 1
ATOM 1658 C C . ALA A 1 257 ? 5.01639 2.10066 -18.29091 1.000 46.94022 243 ALA A C 1
ATOM 1659 O O . ALA A 1 257 ? 4.97130 3.19054 -17.70811 1.000 42.57485 243 ALA A O 1
ATOM 1661 N N . ALA A 1 258 ? 5.75362 1.91258 -19.38716 1.000 51.29603 244 ALA A N 1
ATOM 1662 C CA . ALA A 1 258 ? 6.52371 3.01583 -19.95097 1.000 47.19439 244 ALA A CA 1
ATOM 1663 C C . ALA A 1 258 ? 5.61047 4.09537 -20.51877 1.000 42.23558 244 ALA A C 1
ATOM 1664 O O . ALA A 1 258 ? 5.84814 5.28925 -20.30785 1.000 43.07878 244 ALA A O 1
ATOM 1666 N N . SER A 1 259 ? 4.55622 3.69861 -21.23334 1.000 43.76627 245 SER A N 1
ATOM 1667 C CA . SER A 1 259 ? 3.63338 4.68360 -21.78624 1.000 45.89658 245 SER A CA 1
ATOM 1668 C C . SER A 1 259 ? 2.81084 5.36362 -20.69852 1.000 47.09914 245 SER A C 1
ATOM 1669 O O . SER A 1 259 ? 2.41708 6.52290 -20.85942 1.000 48.19282 245 SER A O 1
ATOM 1672 N N . ALA A 1 260 ? 2.53244 4.66951 -19.59359 1.000 42.35209 246 ALA A N 1
ATOM 1673 C CA . ALA A 1 260 ? 1.82951 5.31439 -18.49153 1.000 38.75349 246 ALA A CA 1
ATOM 1674 C C . ALA A 1 260 ? 2.70256 6.33544 -17.77874 1.000 45.07464 246 ALA A C 1
ATOM 1675 O O . ALA A 1 260 ? 2.17304 7.22722 -17.10647 1.000 48.64290 246 ALA A O 1
ATOM 1677 N N . ILE A 1 261 ? 4.02121 6.22693 -17.91491 1.000 43.96937 247 ILE A N 1
ATOM 1678 C CA . ILE A 1 261 ? 4.92587 7.18689 -17.29640 1.000 44.93688 247 ILE A CA 1
ATOM 1679 C C . ILE A 1 261 ? 5.12940 8.42171 -18.17414 1.000 47.78110 247 ILE A C 1
ATOM 1680 O O . ILE A 1 261 ? 5.26427 9.53322 -17.65021 1.000 51.23600 247 ILE A O 1
ATOM 1685 N N . LYS A 1 262 ? 5.12418 8.25740 -19.50216 1.000 46.62293 248 LYS A N 1
ATOM 1686 C CA . LYS A 1 262 ? 5.27546 9.40716 -20.38958 1.000 48.95453 248 LYS A CA 1
ATOM 1687 C C . LYS A 1 262 ? 4.18558 10.44451 -20.15007 1.000 53.54360 248 LYS A C 1
ATOM 1688 O O . LYS A 1 262 ? 4.42686 11.64538 -20.30954 1.000 57.97253 248 LYS A O 1
ATOM 1694 N N . ALA A 1 263 ? 2.99278 10.00824 -19.74429 1.000 53.73411 249 ALA A N 1
ATOM 1695 C CA . ALA A 1 263 ? 1.89128 10.90579 -19.42440 1.000 55.12712 249 ALA A CA 1
ATOM 1696 C C . ALA A 1 263 ? 1.62025 10.96613 -17.92572 1.000 51.30286 249 ALA A C 1
ATOM 1697 O O . ALA A 1 263 ? 0.52576 11.35617 -17.51157 1.000 54.15525 249 ALA A O 1
ATOM 1699 N N . ALA A 1 264 ? 2.59420 10.58464 -17.10501 1.000 51.94340 250 ALA A N 1
ATOM 1700 C CA . ALA A 1 264 ? 2.43306 10.62742 -15.65898 1.000 50.97866 250 ALA A CA 1
ATOM 1701 C C . ALA A 1 264 ? 2.67204 12.04397 -15.15633 1.000 53.31583 250 ALA A C 1
ATOM 1702 O O . ALA A 1 264 ? 3.66606 12.68187 -15.51975 1.000 50.89178 250 ALA A O 1
ATOM 1704 N N . LYS A 1 265 ? 1.75778 12.53414 -14.31978 1.000 57.95127 251 LYS A N 1
ATOM 1705 C CA . LYS A 1 265 ? 1.83338 13.90537 -13.83031 1.000 60.68289 251 LYS A CA 1
ATOM 1706 C C . LYS A 1 265 ? 3.09592 14.14274 -13.00986 1.000 59.09836 251 LYS A C 1
ATOM 1707 O O . LYS A 1 265 ? 4.00085 14.85912 -13.44957 1.000 54.47214 251 LYS A O 1
ATOM 1709 N N . GLY A 1 266 ? 3.17256 13.54527 -11.82378 1.000 56.87655 252 GLY A N 1
ATOM 1710 C CA . GLY A 1 266 ? 4.27364 13.83280 -10.92648 1.000 57.70013 252 GLY A CA 1
ATOM 1711 C C . GLY A 1 266 ? 5.02022 12.62350 -10.40296 1.000 55.84284 252 GLY A C 1
ATOM 1712 O O . GLY A 1 266 ? 4.94410 11.53130 -10.97358 1.000 53.11625 252 GLY A O 1
ATOM 1713 N N . ASP A 1 267 ? 5.74295 12.81453 -9.29746 1.000 54.05742 253 ASP A N 1
ATOM 1714 C CA . ASP A 1 267 ? 6.59907 11.76159 -8.76273 1.000 54.36625 253 ASP A CA 1
ATOM 1715 C C . ASP A 1 267 ? 5.79910 10.69389 -8.02550 1.000 51.21551 253 ASP A C 1
ATOM 1716 O O . ASP A 1 267 ? 6.09280 9.49997 -8.15290 1.000 52.10234 253 ASP A O 1
ATOM 1721 N N . GLU A 1 268 ? 4.79281 11.09968 -7.24669 1.000 50.49153 254 GLU A N 1
ATOM 1722 C CA . GLU A 1 268 ? 3.98123 10.12358 -6.52631 1.000 45.82518 254 GLU A CA 1
ATOM 1723 C C . GLU A 1 268 ? 3.23798 9.20319 -7.48341 1.000 47.37613 254 GLU A C 1
ATOM 1724 O O . GLU A 1 268 ? 2.97415 8.04226 -7.15092 1.000 47.96323 254 GLU A O 1
ATOM 1726 N N . ALA A 1 269 ? 2.90191 9.69840 -8.67458 1.000 49.17281 255 ALA A N 1
ATOM 1727 C CA . ALA A 1 269 ? 2.22735 8.88710 -9.67765 1.000 49.68242 255 ALA A CA 1
ATOM 1728 C C . ALA A 1 269 ? 3.16996 7.92577 -10.39116 1.000 51.88598 255 ALA A C 1
ATOM 1729 O O . ALA A 1 269 ? 2.70554 6.92563 -10.94904 1.000 47.27228 255 ALA A O 1
ATOM 1731 N N . ILE A 1 270 ? 4.47195 8.20439 -10.39283 1.000 52.62581 256 ILE A N 1
ATOM 1732 C CA . ILE A 1 270 ? 5.43213 7.34433 -11.07835 1.000 46.37841 256 ILE A CA 1
ATOM 1733 C C . ILE A 1 270 ? 5.91076 6.22018 -10.17004 1.000 44.52151 256 ILE A C 1
ATOM 1734 O O . ILE A 1 270 ? 6.07384 5.08160 -10.61616 1.000 44.96218 256 ILE A O 1
ATOM 1739 N N . VAL A 1 271 ? 6.14574 6.52415 -8.89147 1.000 44.10674 257 VAL A N 1
ATOM 1740 C CA . VAL A 1 271 ? 6.43711 5.47578 -7.91735 1.000 44.40919 257 VAL A CA 1
ATOM 1741 C C . VAL A 1 271 ? 5.29008 4.47506 -7.85964 1.000 43.77080 257 VAL A C 1
ATOM 1742 O O . VAL A 1 271 ? 5.50749 3.25980 -7.77653 1.000 40.98957 257 VAL A O 1
ATOM 1746 N N . GLU A 1 272 ? 4.05027 4.96847 -7.91839 1.000 44.62654 258 GLU A N 1
ATOM 1747 C CA . GLU A 1 272 ? 2.89880 4.07656 -7.86283 1.000 41.94739 258 GLU A CA 1
ATOM 1748 C C . GLU A 1 272 ? 2.74278 3.28414 -9.15482 1.000 45.46657 258 GLU A C 1
ATOM 1749 O O . GLU A 1 272 ? 2.25769 2.14751 -9.12550 1.000 51.54432 258 GLU A O 1
ATOM 1755 N N . ILE A 1 273 ? 3.15433 3.85165 -10.29112 1.000 43.40146 259 ILE A N 1
ATOM 1756 C CA . ILE A 1 273 ? 3.12758 3.09438 -11.53946 1.000 44.02745 259 ILE A CA 1
ATOM 1757 C C . ILE A 1 273 ? 4.16814 1.97969 -11.50523 1.000 46.88972 259 ILE A C 1
ATOM 1758 O O . ILE A 1 273 ? 3.90595 0.85191 -11.94190 1.000 46.79859 259 ILE A O 1
ATOM 1763 N N . VAL A 1 274 ? 5.35669 2.26894 -10.97051 1.000 42.49626 260 VAL A N 1
ATOM 1764 C CA . VAL A 1 274 ? 6.39446 1.24802 -10.87008 1.000 41.76321 260 VAL A CA 1
ATOM 1765 C C . VAL A 1 274 ? 6.02930 0.21469 -9.81081 1.000 44.68977 260 VAL A C 1
ATOM 1766 O O . VAL A 1 274 ? 6.27620 -0.98563 -9.98478 1.000 45.26390 260 VAL A O 1
ATOM 1770 N N . ARG A 1 275 ? 5.43291 0.65942 -8.70093 1.000 46.38420 261 ARG A N 1
ATOM 1771 C CA . ARG A 1 275 ? 4.98383 -0.27388 -7.67073 1.000 44.68143 261 ARG A CA 1
ATOM 1772 C C . ARG A 1 275 ? 3.98626 -1.27499 -8.23963 1.000 47.69551 261 ARG A C 1
ATOM 1773 O O . ARG A 1 275 ? 4.08399 -2.48083 -7.98527 1.000 45.26970 261 ARG A O 1
ATOM 1781 N N . LEU A 1 276 ? 3.01923 -0.79099 -9.02273 1.000 48.16295 262 LEU A N 1
ATOM 1782 C CA . LEU A 1 276 ? 2.10760 -1.69941 -9.70899 1.000 47.66859 262 LEU A CA 1
ATOM 1783 C C . LEU A 1 276 ? 2.84020 -2.54926 -10.73707 1.000 46.21188 262 LEU A C 1
ATOM 1784 O O . LEU A 1 276 ? 2.45511 -3.69869 -10.97911 1.000 45.93960 262 LEU A O 1
ATOM 1789 N N . LEU A 1 277 ? 3.88984 -2.00037 -11.35161 1.000 49.07142 263 LEU A N 1
ATOM 1790 C CA . LEU A 1 277 ? 4.65638 -2.75276 -12.33849 1.000 46.76987 263 LEU A CA 1
ATOM 1791 C C . LEU A 1 277 ? 5.37262 -3.92821 -11.68775 1.000 44.20344 263 LEU A C 1
ATOM 1792 O O . LEU A 1 277 ? 5.36479 -5.04432 -12.22034 1.000 43.87286 263 LEU A O 1
ATOM 1797 N N . VAL A 1 278 ? 6.00218 -3.69194 -10.53421 1.000 43.15441 264 VAL A N 1
ATOM 1798 C CA . VAL A 1 278 ? 6.71818 -4.75948 -9.84213 1.000 43.26865 264 VAL A CA 1
ATOM 1799 C C . VAL A 1 278 ? 5.77393 -5.90924 -9.51530 1.000 45.64552 264 VAL A C 1
ATOM 1800 O O . VAL A 1 278 ? 6.11454 -7.08271 -9.70732 1.000 45.17011 264 VAL A O 1
ATOM 1804 N N . GLU A 1 279 ? 4.56317 -5.59068 -9.04612 1.000 46.89923 265 GLU A N 1
ATOM 1805 C CA . GLU A 1 279 ? 3.61664 -6.63426 -8.66213 1.000 48.77704 265 GLU A CA 1
ATOM 1806 C C . GLU A 1 279 ? 3.29543 -7.55708 -9.83258 1.000 49.13492 265 GLU A C 1
ATOM 1807 O O . GLU A 1 279 ? 3.13836 -8.76921 -9.64699 1.000 49.22859 265 GLU A O 1
ATOM 1813 N N . VAL A 1 280 ? 3.19457 -7.00763 -11.04452 1.000 46.90859 266 VAL A N 1
ATOM 1814 C CA . VAL A 1 280 ? 2.98756 -7.85275 -12.21597 1.000 47.11481 266 VAL A CA 1
ATOM 1815 C C . VAL A 1 280 ? 4.20055 -8.74798 -12.43890 1.000 45.07103 266 VAL A C 1
ATOM 1816 O O . VAL A 1 280 ? 4.06657 -9.95405 -12.67458 1.000 41.64364 266 VAL A O 1
ATOM 1820 N N . ALA A 1 281 ? 5.40407 -8.17132 -12.35967 1.000 43.26757 267 ALA A N 1
ATOM 1821 C CA . ALA A 1 281 ? 6.61792 -8.96312 -12.52551 1.000 43.59672 267 ALA A CA 1
ATOM 1822 C C . ALA A 1 281 ? 6.72197 -10.05652 -11.46960 1.000 44.99065 267 ALA A C 1
ATOM 1823 O O . ALA A 1 281 ? 7.34268 -11.09740 -11.71599 1.000 38.97961 267 ALA A O 1
ATOM 1825 N N . LYS A 1 282 ? 6.12640 -9.84104 -10.29353 1.000 45.67732 268 LYS A N 1
ATOM 1826 C CA . LYS A 1 282 ? 6.03923 -10.90297 -9.29627 1.000 42.44020 268 LYS A CA 1
ATOM 1827 C C . LYS A 1 282 ? 5.18532 -12.05815 -9.80626 1.000 45.44436 268 LYS A C 1
ATOM 1828 O O . LYS A 1 282 ? 5.63132 -13.21092 -9.84153 1.000 46.89000 268 LYS A O 1
ATOM 1834 N N . GLU A 1 283 ? 3.94692 -11.75987 -10.21708 1.000 45.87829 269 GLU A N 1
ATOM 1835 C CA . GLU A 1 283 ? 3.05733 -12.80055 -10.72532 1.000 45.88737 269 GLU A CA 1
ATOM 1836 C C . GLU A 1 283 ? 3.67934 -13.56468 -11.88511 1.000 43.06322 269 GLU A C 1
ATOM 1837 O O . GLU A 1 283 ? 3.40597 -14.75669 -12.06148 1.000 44.17899 269 GLU A O 1
ATOM 1843 N N . ILE A 1 284 ? 4.51468 -12.90241 -12.68513 1.000 43.44979 270 ILE A N 1
ATOM 1844 C CA . ILE A 1 284 ? 5.21480 -13.60473 -13.75347 1.000 44.99058 270 ILE A CA 1
ATOM 1845 C C . ILE A 1 284 ? 6.21761 -14.59319 -13.17138 1.000 43.96243 270 ILE A C 1
ATOM 1846 O O . ILE A 1 284 ? 6.36668 -15.71377 -13.67313 1.000 42.12056 270 ILE A O 1
ATOM 1851 N N . ASN A 1 285 ? 6.91534 -14.20031 -12.10118 1.000 46.99768 271 ASN A N 1
ATOM 1852 C CA . ASN A 1 285 ? 7.85846 -15.11047 -11.45821 1.000 45.69513 271 ASN A CA 1
ATOM 1853 C C . ASN A 1 285 ? 7.13155 -16.25790 -10.76695 1.000 44.25127 271 ASN A C 1
ATOM 1854 O O . ASN A 1 285 ? 7.60091 -17.40104 -10.78849 1.000 45.80820 271 ASN A O 1
ATOM 1859 N N . LYS A 1 286 ? 5.99141 -15.97285 -10.13580 1.000 40.23533 272 LYS A N 1
ATOM 1860 C CA . LYS A 1 286 ? 5.27215 -17.01488 -9.41154 1.000 36.88660 272 LYS A CA 1
ATOM 1861 C C . LYS A 1 286 ? 4.51036 -17.93804 -10.35080 1.000 39.10272 272 LYS A C 1
ATOM 1862 O O . LYS A 1 286 ? 4.27647 -19.10320 -10.01123 1.000 42.33785 272 LYS A O 1
ATOM 1868 N N . ALA A 1 287 ? 4.11062 -17.44235 -11.52245 1.000 41.13406 273 ALA A N 1
ATOM 1869 C CA . ALA A 1 287 ? 3.53137 -18.32054 -12.53135 1.000 38.49232 273 ALA A CA 1
ATOM 1870 C C . ALA A 1 287 ? 4.60727 -19.15180 -13.21792 1.000 42.23622 273 ALA A C 1
ATOM 1871 O O . ALA A 1 287 ? 4.39753 -20.33827 -13.48941 1.000 42.29312 273 ALA A O 1
ATOM 1873 N N . SER A 1 288 ? 5.76309 -18.54572 -13.50649 1.000 44.65871 274 SER A N 1
ATOM 1874 C CA . SER A 1 288 ? 6.87591 -19.30412 -14.06988 1.000 44.63465 274 SER A CA 1
ATOM 1875 C C . SER A 1 288 ? 7.28504 -20.44198 -13.14584 1.000 41.45458 274 SER A C 1
ATOM 1876 O O . SER A 1 288 ? 7.53322 -21.56368 -13.60218 1.000 39.98313 274 SER A O 1
ATOM 1879 N N . ASN A 1 289 ? 7.35656 -20.17262 -11.84054 1.000 41.81070 275 ASN A N 1
ATOM 1880 C CA . ASN A 1 289 ? 7.70309 -21.22373 -10.89245 1.000 39.39698 275 ASN A CA 1
ATOM 1881 C C . ASN A 1 289 ? 6.67265 -22.34059 -10.91664 1.000 40.76259 275 ASN A C 1
ATOM 1882 O O . ASN A 1 289 ? 7.02911 -23.52315 -10.94043 1.000 42.35323 275 ASN A O 1
ATOM 1887 N N . ALA A 1 290 ? 5.38741 -21.98341 -10.93097 1.000 39.40200 276 ALA A N 1
ATOM 1888 C CA . ALA A 1 290 ? 4.34104 -22.99291 -10.83103 1.000 39.96357 276 ALA A CA 1
ATOM 1889 C C . ALA A 1 290 ? 4.31136 -23.90926 -12.04942 1.000 41.04000 276 ALA A C 1
ATOM 1890 O O . ALA A 1 290 ? 4.03629 -25.10529 -11.91025 1.000 43.44723 276 ALA A O 1
ATOM 1892 N N . VAL A 1 291 ? 4.59883 -23.38445 -13.24319 1.000 40.68335 277 VAL A N 1
ATOM 1893 C CA . VAL A 1 291 ? 4.60718 -24.23828 -14.42872 1.000 42.55049 277 VAL A CA 1
ATOM 1894 C C . VAL A 1 291 ? 5.86182 -25.09988 -14.50585 1.000 42.25021 277 VAL A C 1
ATOM 1895 O O . VAL A 1 291 ? 5.84477 -26.14407 -15.16965 1.000 42.23981 277 VAL A O 1
ATOM 1899 N N . VAL A 1 292 ? 6.94932 -24.69804 -13.84712 1.000 42.77574 278 VAL A N 1
ATOM 1900 C CA . VAL A 1 292 ? 8.14431 -25.53266 -13.82460 1.000 43.49449 278 VAL A CA 1
ATOM 1901 C C . VAL A 1 292 ? 7.97174 -26.67725 -12.83839 1.000 42.82396 278 VAL A C 1
ATOM 1902 O O . VAL A 1 292 ? 8.39990 -27.80772 -13.10032 1.000 43.11541 278 VAL A O 1
ATOM 1906 N N . GLU A 1 293 ? 7.33522 -26.40890 -11.69638 1.000 42.14055 279 GLU A N 1
ATOM 1907 C CA . GLU A 1 293 ? 7.01405 -27.48505 -10.76635 1.000 44.51062 279 GLU A CA 1
ATOM 1908 C C . GLU A 1 293 ? 6.07149 -28.49265 -11.41290 1.000 46.37144 279 GLU A C 1
ATOM 1909 O O . GLU A 1 293 ? 6.29948 -29.70391 -11.33918 1.000 45.83812 279 GLU A O 1
ATOM 1915 N N . PHE A 1 294 ? 5.02011 -28.00455 -12.07957 1.000 47.83302 280 PHE A N 1
ATOM 1916 C CA . PHE A 1 294 ? 4.09317 -28.89663 -12.77158 1.000 45.69461 280 PHE A CA 1
ATOM 1917 C C . PHE A 1 294 ? 4.81184 -29.75275 -13.80949 1.000 47.29827 280 PHE A C 1
ATOM 1918 O O . PHE A 1 294 ? 4.48556 -30.93263 -13.98586 1.000 47.20692 280 PHE A O 1
ATOM 1926 N N . LEU A 1 295 ? 5.78749 -29.17250 -14.51280 1.000 44.54241 281 LEU A N 1
ATOM 1927 C CA . LEU A 1 295 ? 6.53078 -29.92823 -15.51554 1.000 43.98766 281 LEU A CA 1
ATOM 1928 C C . LEU A 1 295 ? 7.34907 -31.03982 -14.87281 1.000 45.53149 281 LEU A C 1
ATOM 1929 O O . LEU A 1 295 ? 7.50157 -32.12136 -15.45250 1.000 48.85039 281 LEU A O 1
ATOM 1934 N N . VAL A 1 296 ? 7.87884 -30.79435 -13.67179 1.000 47.45898 282 VAL A N 1
ATOM 1935 C CA . VAL A 1 296 ? 8.73217 -31.78150 -13.01637 1.000 47.25706 282 VAL A CA 1
ATOM 1936 C C . VAL A 1 296 ? 7.91463 -32.98505 -12.55594 1.000 45.90334 282 VAL A C 1
ATOM 1937 O O . VAL A 1 296 ? 8.38537 -34.12768 -12.61706 1.000 47.41871 282 VAL A O 1
ATOM 1941 N N . GLU A 1 297 ? 6.67843 -32.75662 -12.10030 1.000 44.03571 283 GLU A N 1
ATOM 1942 C CA . GLU A 1 297 ? 5.82698 -33.86988 -11.68691 1.000 46.12862 283 GLU A CA 1
ATOM 1943 C C . GLU A 1 297 ? 5.55285 -34.81259 -12.85065 1.000 46.78105 283 GLU A C 1
ATOM 1944 O O . GLU A 1 297 ? 5.60610 -36.03837 -12.69710 1.000 49.25466 283 GLU A O 1
ATOM 1950 N N . VAL A 1 298 ? 5.24320 -34.25472 -14.02387 1.000 47.83181 284 VAL A N 1
ATOM 1951 C CA . VAL A 1 298 ? 5.02304 -35.08314 -15.20585 1.000 47.01925 284 VAL A CA 1
ATOM 1952 C C . VAL A 1 298 ? 6.26522 -35.91045 -15.50519 1.000 44.40283 284 VAL A C 1
ATOM 1953 O O . VAL A 1 298 ? 6.17411 -37.09597 -15.84729 1.000 45.88402 284 VAL A O 1
ATOM 1957 N N . ALA A 1 299 ? 7.44610 -35.30426 -15.36262 1.000 42.22496 285 ALA A N 1
ATOM 1958 C CA . ALA A 1 299 ? 8.68399 -36.06457 -15.48382 1.000 42.74931 285 ALA A CA 1
ATOM 1959 C C . ALA A 1 299 ? 8.80075 -37.10057 -14.37329 1.000 44.88849 285 ALA A C 1
ATOM 1960 O O . ALA A 1 299 ? 9.26817 -38.22041 -14.60816 1.000 44.86571 285 ALA A O 1
ATOM 1962 N N . GLU A 1 300 ? 8.37531 -36.74756 -13.15786 1.000 48.18788 286 GLU A N 1
ATOM 1963 C CA . GLU A 1 300 ? 8.41667 -37.70188 -12.05464 1.000 50.00077 286 GLU A CA 1
ATOM 1964 C C . GLU A 1 300 ? 7.43010 -38.84041 -12.27603 1.000 49.99255 286 GLU A C 1
ATOM 1965 O O . GLU A 1 300 ? 7.73056 -39.99935 -11.96700 1.000 49.59676 286 GLU A O 1
ATOM 1971 N N . GLU A 1 301 ? 6.24494 -38.52909 -12.80545 1.000 48.24225 287 GLU A N 1
ATOM 1972 C CA . GLU A 1 301 ? 5.30213 -39.57992 -13.16958 1.000 48.96813 287 GLU A CA 1
ATOM 1973 C C . GLU A 1 301 ? 5.84763 -40.44170 -14.30059 1.000 51.18778 287 GLU A C 1
ATOM 1974 O O . GLU A 1 301 ? 5.52476 -41.63210 -14.38664 1.000 55.39827 287 GLU A O 1
ATOM 1980 N N . ALA A 1 302 ? 6.68615 -39.86517 -15.16395 1.000 49.13645 288 ALA A N 1
ATOM 1981 C CA . ALA A 1 302 ? 7.28896 -40.59721 -16.26897 1.000 47.58843 288 ALA A CA 1
ATOM 1982 C C . ALA A 1 302 ? 8.56253 -41.33402 -15.87662 1.000 49.33656 288 ALA A C 1
ATOM 1983 O O . ALA A 1 302 ? 8.91302 -42.32333 -16.52886 1.000 50.87065 288 ALA A O 1
ATOM 1985 N N . LEU A 1 303 ? 9.26790 -40.87479 -14.84038 1.000 47.21820 289 LEU A N 1
ATOM 1986 C CA . LEU A 1 303 ? 10.42897 -41.61482 -14.35508 1.000 49.93877 289 LEU A CA 1
ATOM 1987 C C . LEU A 1 303 ? 10.00194 -42.86120 -13.59005 1.000 56.51763 289 LEU A C 1
ATOM 1988 O O . LEU A 1 303 ? 10.63522 -43.91733 -13.70773 1.000 59.70062 289 LEU A O 1
ATOM 1993 N N . ARG A 1 304 ? 8.92780 -42.75456 -12.80214 1.000 53.91914 290 ARG A N 1
ATOM 1994 C CA . ARG A 1 304 ? 8.43802 -43.89904 -12.04034 1.000 53.34749 290 ARG A CA 1
ATOM 1995 C C . ARG A 1 304 ? 8.06711 -45.05769 -12.95698 1.000 59.73440 290 ARG A C 1
ATOM 1996 O O . ARG A 1 304 ? 8.28949 -46.22620 -12.61764 1.000 66.50616 290 ARG A O 1
ATOM 2001 N N . VAL A 1 305 ? 7.50954 -44.75378 -14.12816 1.000 57.78965 291 VAL A N 1
ATOM 2002 C CA . VAL A 1 305 ? 7.06317 -45.79812 -15.04144 1.000 57.99004 291 VAL A CA 1
ATOM 2003 C C . VAL A 1 305 ? 8.14601 -46.24167 -16.01948 1.000 58.73787 291 VAL A C 1
ATOM 2004 O O . VAL A 1 305 ? 8.01514 -47.31516 -16.62457 1.000 59.08673 291 VAL A O 1
ATOM 2008 N N . ALA A 1 306 ? 9.20661 -45.45606 -16.19152 1.000 59.97120 292 ALA A N 1
ATOM 2009 C CA . ALA A 1 306 ? 10.27099 -45.83095 -17.11208 1.000 58.47620 292 ALA A CA 1
ATOM 2010 C C . ALA A 1 306 ? 11.05520 -47.01112 -16.55599 1.000 61.05067 292 ALA A C 1
ATOM 2011 O O . ALA A 1 306 ? 11.47576 -47.00026 -15.39503 1.000 62.68130 292 ALA A O 1
ATOM 2013 N N . LYS A 1 307 ? 11.24779 -48.03318 -17.38850 1.000 65.29831 293 LYS A N 1
ATOM 2014 C CA . LYS A 1 307 ? 11.96889 -49.23371 -16.99280 1.000 63.02424 293 LYS A CA 1
ATOM 2015 C C . LYS A 1 307 ? 13.37636 -49.30589 -17.56938 1.000 63.79226 293 LYS A C 1
ATOM 2016 O O . LYS A 1 307 ? 14.13272 -50.20862 -17.19441 1.000 65.31307 293 LYS A O 1
ATOM 2022 N N . GLY A 1 308 ? 13.74546 -48.38975 -18.45428 1.000 59.60127 294 GLY A N 1
ATOM 2023 C CA . GLY A 1 308 ? 15.03727 -48.43126 -19.12610 1.000 61.31216 294 GLY A CA 1
ATOM 2024 C C . GLY A 1 308 ? 15.85857 -47.19217 -18.84414 1.000 67.46454 294 GLY A C 1
ATOM 2025 O O . GLY A 1 308 ? 15.32958 -46.07888 -18.81785 1.000 67.32577 294 GLY A O 1
ATOM 2026 N N . GLU A 1 309 ? 17.16474 -47.39040 -18.63986 1.000 71.17500 295 GLU A N 1
ATOM 2027 C CA . GLU A 1 309 ? 18.05537 -46.26309 -18.38818 1.000 64.84829 295 GLU A CA 1
ATOM 2028 C C . GLU A 1 309 ? 18.22408 -45.39585 -19.62765 1.000 63.21530 295 GLU A C 1
ATOM 2029 O O . GLU A 1 309 ? 18.40058 -44.17733 -19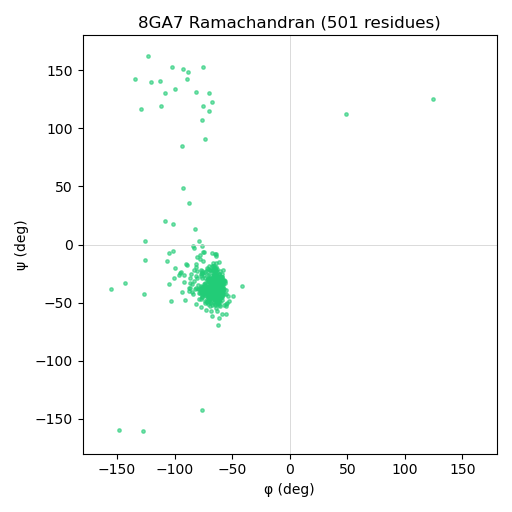.51117 1.000 63.66774 295 GLU A O 1
ATOM 2035 N N . GLU A 1 310 ? 18.16621 -45.99855 -20.81691 1.000 64.33690 296 GLU A N 1
ATOM 2036 C CA . GLU A 1 310 ? 18.19151 -45.22788 -22.05357 1.000 69.35262 296 GLU A CA 1
ATOM 2037 C C . GLU A 1 310 ? 17.00297 -44.28314 -22.17359 1.000 70.90710 296 GLU A C 1
ATOM 2038 O O . GLU A 1 310 ? 17.03464 -43.37561 -23.01264 1.000 72.86038 296 GLU A O 1
ATOM 2040 N N . VAL A 1 311 ? 15.96435 -44.47353 -21.36348 1.000 68.03509 297 VAL A N 1
ATOM 2041 C CA . VAL A 1 311 ? 14.80222 -43.60008 -21.34918 1.000 64.51430 297 VAL A CA 1
ATOM 2042 C C . VAL A 1 311 ? 14.79902 -42.69062 -20.13079 1.000 64.28662 297 VAL A C 1
ATOM 2043 O O . VAL A 1 311 ? 14.35409 -41.54164 -20.20744 1.000 64.76265 297 VAL A O 1
ATOM 2047 N N . VAL A 1 312 ? 15.30305 -43.17935 -18.99283 1.000 64.52083 298 VAL A N 1
ATOM 2048 C CA . VAL A 1 312 ? 15.34871 -42.37136 -17.77722 1.000 58.92359 298 VAL A CA 1
ATOM 2049 C C . VAL A 1 312 ? 16.26204 -41.16453 -17.96545 1.000 61.40074 298 VAL A C 1
ATOM 2050 O O . VAL A 1 312 ? 15.93479 -40.04752 -17.54359 1.000 60.73442 298 VAL A O 1
ATOM 2054 N N . LEU A 1 313 ? 17.42105 -41.36956 -18.59972 1.000 63.16887 299 LEU A N 1
ATOM 2055 C CA . LEU A 1 313 ? 18.35108 -40.26601 -18.82410 1.000 63.23482 299 LEU A CA 1
ATOM 2056 C C . LEU A 1 313 ? 17.70463 -39.17372 -19.66062 1.000 63.94270 299 LEU A C 1
ATOM 2057 O O . LEU A 1 313 ? 17.87060 -37.97979 -19.38345 1.000 63.24230 299 LEU A O 1
ATOM 2062 N N . GLU A 1 314 ? 16.95641 -39.57386 -20.68828 1.000 64.95826 300 GLU A N 1
ATOM 2063 C CA . GLU A 1 314 ? 16.33389 -38.63867 -21.61545 1.000 65.19522 300 GLU A CA 1
ATOM 2064 C C . GLU A 1 314 ? 15.24624 -37.80097 -20.95536 1.000 62.64556 300 GLU A C 1
ATOM 2065 O O . GLU A 1 314 ? 14.93566 -36.71438 -21.45130 1.000 64.74425 300 GLU A O 1
ATOM 2071 N N . ILE A 1 315 ? 14.67860 -38.26883 -19.84330 1.000 58.53087 301 ILE A N 1
ATOM 2072 C CA . ILE A 1 315 ? 13.63833 -37.51608 -19.14882 1.000 56.97707 301 ILE A CA 1
ATOM 2073 C C . ILE A 1 315 ? 14.25035 -36.43304 -18.26813 1.000 55.90333 301 ILE A C 1
ATOM 2074 O O . ILE A 1 315 ? 13.84730 -35.26536 -18.32353 1.000 55.45758 301 ILE A O 1
ATOM 2079 N N . ALA A 1 316 ? 15.22216 -36.80540 -17.43049 1.000 55.20344 302 ALA A N 1
ATOM 2080 C CA . ALA A 1 316 ? 15.88082 -35.81842 -16.57979 1.000 52.36987 302 ALA A CA 1
ATOM 2081 C C . ALA A 1 316 ? 16.58768 -34.75586 -17.41154 1.000 54.56734 302 ALA A C 1
ATOM 2082 O O . ALA A 1 316 ? 16.49992 -33.56070 -17.10876 1.000 52.36872 302 ALA A O 1
ATOM 2084 N N . ARG A 1 317 ? 17.28225 -35.17485 -18.47131 1.000 57.13709 303 ARG A N 1
ATOM 2085 C CA . ARG A 1 317 ? 17.96527 -34.23300 -19.35187 1.000 60.11825 303 ARG A CA 1
ATOM 2086 C C . ARG A 1 317 ? 16.98525 -33.24704 -19.97524 1.000 55.72511 303 ARG A C 1
ATOM 2087 O O . ARG A 1 317 ? 17.33045 -32.08549 -20.22600 1.000 57.71499 303 ARG A O 1
ATOM 2095 N N . LEU A 1 318 ? 15.76833 -33.70548 -20.27327 1.000 55.55940 304 LEU A N 1
ATOM 2096 C CA . LEU A 1 318 ? 14.76770 -32.80862 -20.83925 1.000 53.81133 304 LEU A CA 1
ATOM 2097 C C . LEU A 1 318 ? 14.17965 -31.88963 -19.77719 1.000 52.65183 304 LEU A C 1
ATOM 2098 O O . LEU A 1 318 ? 13.89277 -30.72025 -20.05670 1.000 54.35283 304 LEU A O 1
ATOM 2103 N N . ALA A 1 319 ? 13.99735 -32.39486 -18.55536 1.000 52.25372 305 ALA A N 1
ATOM 2104 C CA . ALA A 1 319 ? 13.49333 -31.54650 -17.48196 1.000 46.82876 305 ALA A CA 1
ATOM 2105 C C . ALA A 1 319 ? 14.53016 -30.51970 -17.04503 1.000 50.89541 305 ALA A C 1
ATOM 2106 O O . ALA A 1 319 ? 14.16612 -29.41254 -16.63139 1.000 52.39309 305 ALA A O 1
ATOM 2108 N N . PHE A 1 320 ? 15.81944 -30.86085 -17.12973 1.000 46.95115 306 PHE A N 1
ATOM 2109 C CA . PHE A 1 320 ? 16.85550 -29.91302 -16.73168 1.000 48.61679 306 PHE A CA 1
ATOM 2110 C C . PHE A 1 320 ? 16.99662 -28.78797 -17.74988 1.000 51.56389 306 PHE A C 1
ATOM 2111 O O . PHE A 1 320 ? 17.25972 -27.63752 -17.37809 1.000 48.54613 306 PHE A O 1
ATOM 2119 N N . GLU A 1 321 ? 16.83531 -29.09974 -19.03914 1.000 50.75302 307 GLU A N 1
ATOM 2120 C CA . GLU A 1 321 ? 16.80001 -28.04619 -20.04807 1.000 49.15846 307 GLU A CA 1
ATOM 2121 C C . GLU A 1 321 ? 15.67142 -27.06468 -19.76387 1.000 53.23525 307 GLU A C 1
ATOM 2122 O O . GLU A 1 321 ? 15.84417 -25.84748 -19.90331 1.000 54.45345 307 GLU A O 1
ATOM 2128 N N . LEU A 1 322 ? 14.50962 -27.57913 -19.35282 1.000 49.60377 308 LEU A N 1
ATOM 2129 C CA . LEU A 1 322 ? 13.39987 -26.71165 -18.97507 1.000 46.04359 308 LEU A CA 1
ATOM 2130 C C . LEU A 1 322 ? 13.77705 -25.82546 -17.79619 1.000 46.55707 308 LEU A C 1
ATOM 2131 O O . LEU A 1 322 ? 13.55538 -24.60936 -17.82350 1.000 47.61872 308 LEU A O 1
ATOM 2136 N N . ALA A 1 323 ? 14.34597 -26.42288 -16.74566 1.000 45.76635 309 ALA A N 1
ATOM 2137 C CA . ALA A 1 323 ? 14.74633 -25.64451 -15.57790 1.000 48.43333 309 ALA A CA 1
ATOM 2138 C C . ALA A 1 323 ? 15.75147 -24.56192 -15.95173 1.000 46.47593 309 ALA A C 1
ATOM 2139 O O . ALA A 1 323 ? 15.65085 -23.42323 -15.48043 1.000 40.67830 309 ALA A O 1
ATOM 2141 N N . ILE A 1 324 ? 16.72230 -24.89505 -16.80657 1.000 49.54350 310 ILE A N 1
ATOM 2142 C CA . ILE A 1 324 ? 17.70261 -23.90348 -17.24557 1.000 48.81095 310 ILE A CA 1
ATOM 2143 C C . ILE A 1 324 ? 17.01401 -22.77865 -18.00579 1.000 44.30834 310 ILE A C 1
ATOM 2144 O O . ILE A 1 324 ? 17.21601 -21.59381 -17.71433 1.000 47.37324 310 ILE A O 1
ATOM 2149 N N . GLU A 1 325 ? 16.18747 -23.13373 -18.99287 1.000 43.56879 311 GLU A N 1
ATOM 2150 C CA . GLU A 1 325 ? 15.44168 -22.12372 -19.73445 1.000 46.51360 311 GLU A CA 1
ATOM 2151 C C . GLU A 1 325 ? 14.49716 -21.33599 -18.83774 1.000 46.06164 311 GLU A C 1
ATOM 2152 O O . GLU A 1 325 ? 14.16534 -20.19104 -19.16061 1.000 47.57643 311 GLU A O 1
ATOM 2154 N N . ALA A 1 326 ? 14.05904 -21.92011 -17.72034 1.000 46.50249 312 ALA A N 1
ATOM 2155 C CA . ALA A 1 326 ? 13.23506 -21.17722 -16.77320 1.000 42.96825 312 ALA A CA 1
ATOM 2156 C C . ALA A 1 326 ? 14.04356 -20.09921 -16.06705 1.000 44.18641 312 ALA A C 1
ATOM 2157 O O . ALA A 1 326 ? 13.53579 -19.00140 -15.81152 1.000 44.05128 312 ALA A O 1
ATOM 2159 N N . ALA A 1 327 ? 15.30083 -20.39793 -15.73362 1.000 47.97760 313 ALA A N 1
ATOM 2160 C CA . ALA A 1 327 ? 16.15238 -19.39833 -15.10166 1.000 46.45029 313 ALA A CA 1
ATOM 2161 C C . ALA A 1 327 ? 16.48540 -18.26326 -16.06101 1.000 46.99811 313 ALA A C 1
ATOM 2162 O O . ALA A 1 327 ? 16.68936 -17.12535 -15.62587 1.000 46.28569 313 ALA A O 1
ATOM 2164 N N . ARG A 1 328 ? 16.53699 -18.54778 -17.36319 1.000 45.66018 314 ARG A N 1
ATOM 2165 C CA . ARG A 1 328 ? 16.82680 -17.50704 -18.34255 1.000 46.89267 314 ARG A CA 1
ATOM 2166 C C . ARG A 1 328 ? 15.62149 -16.60405 -18.57197 1.000 46.24721 314 ARG A C 1
ATOM 2167 O O . ARG A 1 328 ? 15.77569 -15.38892 -18.73080 1.000 52.96781 314 ARG A O 1
ATOM 2175 N N . ILE A 1 329 ? 14.41720 -17.17800 -18.59917 1.000 47.44630 315 ILE A N 1
ATOM 2176 C CA . ILE A 1 329 ? 13.21383 -16.36250 -18.72049 1.000 45.61728 315 ILE A CA 1
ATOM 2177 C C . ILE A 1 329 ? 12.93237 -15.63682 -17.41227 1.000 49.59696 315 ILE A C 1
ATOM 2178 O O . ILE A 1 329 ? 12.42392 -14.50874 -17.41398 1.000 53.49799 315 ILE A O 1
ATOM 2183 N N . ASN A 1 330 ? 13.26128 -16.26086 -16.27837 1.000 49.87734 316 ASN A N 1
ATOM 2184 C CA . ASN A 1 330 ? 13.27409 -15.54152 -15.01052 1.000 45.90533 316 ASN A CA 1
ATOM 2185 C C . ASN A 1 330 ? 14.19597 -14.33338 -15.06771 1.000 45.58020 316 ASN A C 1
ATOM 2186 O O . ASN A 1 330 ? 13.94552 -13.32422 -14.40022 1.000 49.28175 316 ASN A O 1
ATOM 2191 N N . LEU A 1 331 ? 15.26265 -14.41648 -15.86322 1.000 51.63950 317 LEU A N 1
ATOM 2192 C CA . LEU A 1 331 ? 16.25258 -13.34790 -15.92563 1.000 51.44588 317 LEU A CA 1
ATOM 2193 C C . LEU A 1 331 ? 15.81658 -12.22794 -16.86260 1.000 49.20633 317 LEU A C 1
ATOM 2194 O O . LEU A 1 331 ? 16.05977 -11.05011 -16.57837 1.000 51.17417 317 LEU A O 1
ATOM 2199 N N . GLU A 1 332 ? 15.18176 -12.57052 -17.98551 1.000 49.61369 318 GLU A N 1
ATOM 2200 C CA . GLU A 1 332 ? 14.71201 -11.53820 -18.90360 1.000 50.73237 318 GLU A CA 1
ATOM 2201 C C . GLU A 1 332 ? 13.61480 -10.69522 -18.26511 1.000 47.06110 318 GLU A C 1
ATOM 2202 O O . GLU A 1 332 ? 13.65057 -9.46175 -18.33523 1.000 46.44618 318 GLU A O 1
ATOM 2208 N N . VAL A 1 333 ? 12.63509 -11.34586 -17.62809 1.000 46.93874 319 VAL A N 1
ATOM 2209 C CA . VAL A 1 333 ? 11.58033 -10.61696 -16.92398 1.000 48.60198 319 VAL A CA 1
ATOM 2210 C C . VAL A 1 333 ? 12.18423 -9.65511 -15.91040 1.000 47.51999 319 VAL A C 1
ATOM 2211 O O . VAL A 1 333 ? 11.70598 -8.52738 -15.73642 1.000 50.24350 319 VAL A O 1
ATOM 2215 N N . ALA A 1 334 ? 13.25228 -10.08038 -15.23380 1.000 46.15751 320 ALA A N 1
ATOM 2216 C CA . ALA A 1 334 ? 13.96036 -9.17895 -14.33232 1.000 47.12809 320 ALA A CA 1
ATOM 2217 C C . ALA A 1 334 ? 14.57407 -8.01537 -15.09941 1.000 45.80798 320 ALA A C 1
ATOM 2218 O O . ALA A 1 334 ? 14.44587 -6.85372 -14.69670 1.000 46.62913 320 ALA A O 1
ATOM 2220 N N . ARG A 1 335 ? 15.23704 -8.31075 -16.22058 1.000 49.45045 321 ARG A N 1
ATOM 2221 C CA . ARG A 1 335 ? 15.88236 -7.25962 -17.00085 1.000 48.24468 321 ARG A CA 1
ATOM 2222 C C . ARG A 1 335 ? 14.85871 -6.30957 -17.61058 1.000 49.84597 321 ARG A C 1
ATOM 2223 O O . ARG A 1 335 ? 15.11714 -5.10580 -17.72509 1.000 51.09333 321 ARG A O 1
ATOM 2231 N N . LEU A 1 336 ? 13.69603 -6.82913 -18.01663 1.000 47.66479 322 LEU A N 1
ATOM 2232 C CA . LEU A 1 336 ? 12.62700 -5.95571 -18.49234 1.000 47.20851 322 LEU A CA 1
ATOM 2233 C C . LEU A 1 336 ? 12.19960 -4.98304 -17.40203 1.000 47.19301 322 LEU A C 1
ATOM 2234 O O . LEU A 1 336 ? 12.11216 -3.77130 -17.63058 1.000 44.77612 322 LEU A O 1
ATOM 2239 N N . ALA A 1 337 ? 11.93384 -5.50175 -16.20128 1.000 46.49351 323 ALA A N 1
ATOM 2240 C CA . ALA A 1 337 ? 11.46676 -4.66331 -15.10585 1.000 46.00725 323 ALA A CA 1
ATOM 2241 C C . ALA A 1 337 ? 12.54693 -3.72618 -14.58435 1.000 46.81914 323 ALA A C 1
ATOM 2242 O O . ALA A 1 337 ? 12.22268 -2.74048 -13.91247 1.000 43.97991 323 ALA A O 1
ATOM 2244 N N . PHE A 1 338 ? 13.81580 -4.00162 -14.87896 1.000 47.31502 324 PHE A N 1
ATOM 2245 C CA . PHE A 1 338 ? 14.89814 -3.19465 -14.33184 1.000 46.98561 324 PHE A CA 1
ATOM 2246 C C . PHE A 1 338 ? 15.21941 -1.98563 -15.20110 1.000 48.31439 324 PHE A C 1
ATOM 2247 O O . PHE A 1 338 ? 15.52223 -0.91144 -14.67050 1.000 46.45852 324 PHE A O 1
ATOM 2255 N N . GLU A 1 339 ? 15.16083 -2.13469 -16.52771 1.000 50.64630 325 GLU A N 1
ATOM 2256 C CA . GLU A 1 339 ? 15.28066 -0.97048 -17.39959 1.000 49.31719 325 GLU A CA 1
ATOM 2257 C C . GLU A 1 339 ? 14.14552 0.01202 -17.14515 1.000 46.57543 325 GLU A C 1
ATOM 2258 O O . GLU A 1 339 ? 14.35099 1.23111 -17.16109 1.000 48.29661 325 GLU A O 1
ATOM 2264 N N . LEU A 1 340 ? 12.93973 -0.50620 -16.89907 1.000 46.76338 326 LEU A N 1
ATOM 2265 C CA . LEU A 1 340 ? 11.79616 0.35388 -16.61561 1.000 46.20705 326 LEU A CA 1
ATOM 2266 C C . LEU A 1 340 ? 12.01079 1.14767 -15.33351 1.000 48.43284 326 LEU A C 1
ATOM 2267 O O . LEU A 1 340 ? 11.66641 2.33307 -15.26404 1.000 51.62400 326 LEU A O 1
ATOM 2272 N N . VAL A 1 341 ? 12.57781 0.51049 -14.30646 1.000 50.45639 327 VAL A N 1
ATOM 2273 C CA . VAL A 1 341 ? 12.87803 1.21997 -13.06561 1.000 47.31081 327 VAL A CA 1
ATOM 2274 C C . VAL A 1 341 ? 13.89916 2.32189 -13.31980 1.000 49.00618 327 VAL A C 1
ATOM 2275 O O . VAL A 1 341 ? 13.78886 3.42833 -12.77648 1.000 51.46350 327 VAL A O 1
ATOM 2279 N N . ILE A 1 342 ? 14.90296 2.04193 -14.15681 1.000 50.57473 328 ILE A N 1
ATOM 2280 C CA . ILE A 1 342 ? 15.85856 3.07635 -14.54823 1.000 52.95521 328 ILE A CA 1
ATOM 2281 C C . ILE A 1 342 ? 15.13743 4.23102 -15.23105 1.000 48.72752 328 ILE A C 1
ATOM 2282 O O . ILE A 1 342 ? 15.40795 5.40646 -14.95299 1.000 43.29769 328 ILE A O 1
ATOM 2287 N N . THR A 1 343 ? 14.19896 3.91199 -16.12627 1.000 48.40181 329 THR A N 1
ATOM 2288 C CA . THR A 1 343 ? 13.46492 4.94925 -16.84292 1.000 46.67492 329 THR A CA 1
ATOM 2289 C C . THR A 1 343 ? 12.65358 5.81459 -15.88645 1.000 49.60323 329 THR A C 1
ATOM 2290 O O . THR A 1 343 ? 12.59503 7.03969 -16.04461 1.000 52.76151 329 THR A O 1
ATOM 2294 N N . ALA A 1 344 ? 12.02825 5.19618 -14.88111 1.000 49.48870 330 ALA A N 1
ATOM 2295 C CA . ALA A 1 344 ? 11.24847 5.95879 -13.91107 1.000 45.94802 330 ALA A CA 1
ATOM 2296 C C . ALA A 1 344 ? 12.12453 6.93464 -13.13520 1.000 49.37517 330 ALA A C 1
ATOM 2297 O O . ALA A 1 344 ? 11.69959 8.05674 -12.83299 1.000 51.58939 330 ALA A O 1
ATOM 2299 N N . ILE A 1 345 ? 13.35121 6.52337 -12.80179 1.000 47.51602 331 ILE A N 1
ATOM 2300 C CA . ILE A 1 345 ? 14.26602 7.39878 -12.07398 1.000 50.84988 331 ILE A CA 1
ATOM 2301 C C . ILE A 1 345 ? 14.58595 8.64470 -12.89055 1.000 53.20367 331 ILE A C 1
ATOM 2302 O O . ILE A 1 345 ? 14.77174 9.73449 -12.33303 1.000 52.40067 331 ILE A O 1
ATOM 2307 N N . GLU A 1 346 ? 14.62974 8.51432 -14.21982 1.000 55.71639 332 GLU A N 1
ATOM 2308 C CA . GLU A 1 346 ? 14.94584 9.65506 -15.07433 1.000 54.90839 332 GLU A CA 1
ATOM 2309 C C . GLU A 1 346 ? 13.89601 10.75254 -14.97282 1.000 52.70859 332 GLU A C 1
ATOM 2310 O O . GLU A 1 346 ? 14.21349 11.93214 -15.16035 1.000 56.59343 332 GLU A O 1
ATOM 2316 N N . ALA A 1 347 ? 12.64740 10.39054 -14.68228 1.000 53.81790 333 ALA A N 1
ATOM 2317 C CA . ALA A 1 347 ? 11.54997 11.34406 -14.61003 1.000 54.73593 333 ALA A CA 1
ATOM 2318 C C . ALA A 1 347 ? 11.19505 11.72156 -13.17625 1.000 59.57805 333 ALA A C 1
ATOM 2319 O O . ALA A 1 347 ? 10.10166 12.24212 -12.92983 1.000 61.38921 333 ALA A O 1
ATOM 2321 N N . ILE A 1 348 ? 12.09168 11.47039 -12.22667 1.000 60.36698 334 ILE A N 1
ATOM 2322 C CA . ILE A 1 348 ? 11.85078 11.74390 -10.81380 1.000 59.57852 334 ILE A CA 1
ATOM 2323 C C . ILE A 1 348 ? 12.70179 12.93411 -10.39759 1.000 59.39619 334 ILE A C 1
ATOM 2324 O O . ILE A 1 348 ? 13.90404 12.98099 -10.68741 1.000 60.85507 334 ILE A O 1
ATOM 2329 N N . THR A 1 349 ? 12.06914 13.90600 -9.74093 1.000 59.31423 335 THR A N 1
ATOM 2330 C CA . THR A 1 349 ? 12.75648 15.08553 -9.23937 1.000 57.91941 335 THR A CA 1
ATOM 2331 C C . THR A 1 349 ? 12.92507 15.07740 -7.72685 1.000 59.02816 335 THR A C 1
ATOM 2332 O O . THR A 1 349 ? 13.71610 15.86953 -7.20562 1.000 62.23266 335 THR A O 1
ATOM 2336 N N . ASP A 1 350 ? 12.22031 14.20170 -7.01653 1.000 57.55363 336 ASP A N 1
ATOM 2337 C CA . ASP A 1 350 ? 12.24930 14.16603 -5.56125 1.000 57.58814 336 ASP A CA 1
ATOM 2338 C C . ASP A 1 350 ? 13.18076 13.06088 -5.08415 1.000 58.93963 336 ASP A C 1
ATOM 2339 O O . ASP A 1 350 ? 13.11898 11.93113 -5.58054 1.000 58.23316 336 ASP A O 1
ATOM 2341 N N . ASP A 1 351 ? 14.03976 13.39229 -4.11712 1.000 63.48907 337 ASP A N 1
ATOM 2342 C CA . ASP A 1 351 ? 14.89705 12.38864 -3.50031 1.000 58.61890 337 ASP A CA 1
ATOM 2343 C C . ASP A 1 351 ? 14.09559 11.33964 -2.74420 1.000 56.14327 337 ASP A C 1
ATOM 2344 O O . ASP A 1 351 ? 14.59542 10.23167 -2.52741 1.000 55.08550 337 ASP A O 1
ATOM 2349 N N . GLU A 1 352 ? 12.86701 11.66362 -2.33816 1.000 54.34975 338 GLU A N 1
ATOM 2350 C CA . GLU A 1 352 ? 12.02694 10.67413 -1.67441 1.000 60.37995 338 GLU A CA 1
ATOM 2351 C C . GLU A 1 352 ? 11.48880 9.65454 -2.67078 1.000 54.09978 338 GLU A C 1
ATOM 2352 O O . GLU A 1 352 ? 11.48041 8.45111 -2.39174 1.000 54.59125 338 GLU A O 1
ATOM 2354 N N . ALA A 1 353 ? 11.05118 10.11232 -3.84293 1.000 54.65198 339 ALA A N 1
ATOM 2355 C CA . ALA A 1 353 ? 10.49862 9.21750 -4.85060 1.000 55.92469 339 ALA A CA 1
ATOM 2356 C C . ALA A 1 353 ? 11.56261 8.44247 -5.61586 1.000 53.88429 339 ALA A C 1
ATOM 2357 O O . ALA A 1 353 ? 11.20940 7.53573 -6.37635 1.000 50.97221 339 ALA A O 1
ATOM 2359 N N . VAL A 1 354 ? 12.84323 8.77231 -5.44733 1.000 55.76526 340 VAL A N 1
ATOM 2360 C CA . VAL A 1 354 ? 13.91058 8.02114 -6.10042 1.000 54.58362 340 VAL A CA 1
ATOM 2361 C C . VAL A 1 354 ? 14.44913 6.99346 -5.11417 1.000 52.55833 340 VAL A C 1
ATOM 2362 O O . VAL A 1 354 ? 14.97088 5.94547 -5.51080 1.000 53.31212 340 VAL A O 1
ATOM 2366 N N . LEU A 1 355 ? 14.32036 7.28494 -3.81822 1.000 55.25791 341 LEU A N 1
ATOM 2367 C CA . LEU A 1 355 ? 14.61868 6.27807 -2.80744 1.000 54.99972 341 LEU A CA 1
ATOM 2368 C C . LEU A 1 355 ? 13.55911 5.18549 -2.80113 1.000 50.90902 341 LEU A C 1
ATOM 2369 O O . LEU A 1 355 ? 13.86652 4.02434 -2.51055 1.000 47.13199 341 LEU A O 1
ATOM 2374 N N . LYS A 1 356 ? 12.31642 5.53645 -3.12947 1.000 54.18852 342 LYS A N 1
ATOM 2375 C CA . LYS A 1 356 ? 11.22190 4.58194 -3.22730 1.000 48.82044 342 LYS A CA 1
ATOM 2376 C C . LYS A 1 356 ? 11.16701 3.88214 -4.57914 1.000 46.09242 342 LYS A C 1
ATOM 2377 O O . LYS A 1 356 ? 10.28631 3.04344 -4.78804 1.000 46.68557 342 LYS A O 1
ATOM 2379 N N . LEU A 1 357 ? 12.06518 4.21976 -5.50583 1.000 49.53329 343 LEU A N 1
ATOM 2380 C CA . LEU A 1 357 ? 12.24461 3.43170 -6.71809 1.000 47.34498 343 LEU A CA 1
ATOM 2381 C C . LEU A 1 357 ? 13.36583 2.41559 -6.58083 1.000 46.26100 343 LEU A C 1
ATOM 2382 O O . LEU A 1 357 ? 13.36457 1.40923 -7.29982 1.000 48.78956 343 LEU A O 1
ATOM 2387 N N . ALA A 1 358 ? 14.31935 2.65841 -5.67792 1.000 46.94463 344 ALA A N 1
ATOM 2388 C CA . ALA A 1 358 ? 15.35456 1.67079 -5.39814 1.000 46.18582 344 ALA A CA 1
ATOM 2389 C C . ALA A 1 358 ? 14.81812 0.52974 -4.54221 1.000 47.90177 344 ALA A C 1
ATOM 2390 O O . ALA A 1 358 ? 15.20903 -0.62738 -4.73209 1.000 52.70779 344 ALA A O 1
ATOM 2392 N N . GLU A 1 359 ? 13.92185 0.83487 -3.60009 1.000 45.99655 345 GLU A N 1
ATOM 2393 C CA . GLU A 1 359 ? 13.32036 -0.21388 -2.78262 1.000 46.68062 345 GLU A CA 1
ATOM 2394 C C . GLU A 1 359 ? 12.50829 -1.17383 -3.63937 1.000 47.15913 345 GLU A C 1
ATOM 2395 O O . GLU A 1 359 ? 12.65799 -2.39633 -3.53453 1.000 52.70249 345 GLU A O 1
ATOM 2401 N N . LEU A 1 360 ? 11.63807 -0.63601 -4.49734 1.000 43.46327 346 LEU A N 1
ATOM 2402 C CA . LEU A 1 360 ? 10.84295 -1.49034 -5.37187 1.000 47.05844 346 LEU A CA 1
ATOM 2403 C C . LEU A 1 360 ? 11.70641 -2.24640 -6.37135 1.000 48.56284 346 LEU A C 1
ATOM 2404 O O . LEU A 1 360 ? 11.28233 -3.29214 -6.87553 1.000 46.26993 346 LEU A O 1
ATOM 2409 N N . ALA A 1 361 ? 12.90414 -1.74188 -6.67192 1.000 46.86819 347 ALA A N 1
ATOM 2410 C CA . ALA A 1 361 ? 13.85742 -2.52912 -7.44293 1.000 43.40000 347 ALA A CA 1
ATOM 2411 C C . ALA A 1 361 ? 14.41905 -3.66534 -6.59936 1.000 47.14277 347 ALA A C 1
ATOM 2412 O O . ALA A 1 361 ? 14.43966 -4.82314 -7.03181 1.000 50.52907 347 ALA A O 1
ATOM 2414 N N . ALA A 1 362 ? 14.87425 -3.35416 -5.38320 1.000 46.70508 348 ALA A N 1
ATOM 2415 C CA . ALA A 1 362 ? 15.40338 -4.38687 -4.49956 1.000 47.07491 348 ALA A CA 1
ATOM 2416 C C . ALA A 1 362 ? 14.33184 -5.37936 -4.06625 1.000 46.81847 348 ALA A C 1
ATOM 2417 O O . ALA A 1 362 ? 14.66668 -6.47704 -3.60688 1.000 44.18377 348 ALA A O 1
ATOM 2419 N N . GLU A 1 363 ? 13.05363 -5.01759 -4.19727 1.000 46.05499 349 GLU A N 1
ATOM 2420 C CA . GLU A 1 363 ? 11.97815 -5.96585 -3.93146 1.000 46.00324 349 GLU A CA 1
ATOM 2421 C C . GLU A 1 363 ? 11.76249 -6.90259 -5.11469 1.000 47.88748 349 GLU A C 1
ATOM 2422 O O . GLU A 1 363 ? 11.49013 -8.09485 -4.92741 1.000 45.73969 349 GLU A O 1
ATOM 2424 N N . LEU A 1 364 ? 11.87942 -6.38320 -6.33908 1.000 45.58313 350 LEU A N 1
ATOM 2425 C CA . LEU A 1 364 ? 11.82188 -7.24546 -7.51179 1.000 44.96251 350 LEU A CA 1
ATOM 2426 C C . LEU A 1 364 ? 13.04383 -8.14749 -7.61568 1.000 47.25525 350 LEU A C 1
ATOM 2427 O O . LEU A 1 364 ? 12.97065 -9.19134 -8.27045 1.000 49.97953 350 LEU A O 1
ATOM 2432 N N . ALA A 1 365 ? 14.15757 -7.77591 -6.97894 1.000 46.08862 351 ALA A N 1
ATOM 2433 C CA . ALA A 1 365 ? 15.34662 -8.62130 -6.99197 1.000 44.29209 351 ALA A CA 1
ATOM 2434 C C . ALA A 1 365 ? 15.19838 -9.80192 -6.04049 1.000 45.55131 351 ALA A C 1
ATOM 2435 O O . ALA A 1 365 ? 15.55518 -10.93364 -6.38652 1.000 45.88121 351 ALA A O 1
ATOM 2437 N N . LYS A 1 366 ? 14.68145 -9.55544 -4.83221 1.000 46.04980 352 LYS A N 1
ATOM 2438 C CA . LYS A 1 366 ? 14.43178 -10.65180 -3.90104 1.000 44.73423 352 LYS A CA 1
ATOM 2439 C C . LYS A 1 366 ? 13.44309 -11.65206 -4.47911 1.000 46.06959 352 LYS A C 1
ATOM 2440 O O . LYS A 1 366 ? 13.50678 -12.84563 -4.16303 1.000 46.80974 352 LYS A O 1
ATOM 2446 N N . SER A 1 367 ? 12.52467 -11.18515 -5.32540 1.000 47.65272 353 SER A N 1
ATOM 2447 C CA . SER A 1 367 ? 11.54379 -12.08120 -5.92481 1.000 46.59429 353 SER A CA 1
ATOM 2448 C C . SER A 1 367 ? 12.19997 -13.01654 -6.93274 1.000 47.11806 353 SER A C 1
ATOM 2449 O O . SER A 1 367 ? 11.94889 -14.22711 -6.92293 1.000 48.01958 353 SER A O 1
ATOM 2452 N N . GLN A 1 368 ? 13.05167 -12.47455 -7.80948 1.000 44.25804 354 GLN A N 1
ATOM 2453 C CA . GLN A 1 368 ? 13.71092 -13.31553 -8.80376 1.000 45.69208 354 GLN A CA 1
ATOM 2454 C C . GLN A 1 368 ? 14.62643 -14.34523 -8.15373 1.000 43.74941 354 GLN A C 1
ATOM 2455 O O . GLN A 1 368 ? 14.80347 -15.44081 -8.69481 1.000 44.40529 354 GLN A O 1
ATOM 2461 N N . LEU A 1 369 ? 15.21281 -14.02045 -6.99835 1.000 44.20727 355 LEU A N 1
ATOM 2462 C CA . LEU A 1 369 ? 16.08890 -14.97130 -6.31982 1.000 43.14122 355 LEU A CA 1
ATOM 2463 C C . LEU A 1 369 ? 15.29251 -16.06631 -5.62111 1.000 46.85094 355 LEU A C 1
ATOM 2464 O O . LEU A 1 369 ? 15.64702 -17.24697 -5.71249 1.000 49.29848 355 LEU A O 1
ATOM 2469 N N . GLU A 1 370 ? 14.22182 -15.69884 -4.91239 1.000 46.09301 356 GLU A N 1
ATOM 2470 C CA . GLU A 1 370 ? 13.31382 -16.71438 -4.39119 1.000 47.29564 356 GLU A CA 1
ATOM 2471 C C . GLU A 1 370 ? 12.69571 -17.52416 -5.52045 1.000 44.34874 356 GLU A C 1
ATOM 2472 O O . GLU A 1 370 ? 12.40415 -18.71235 -5.34689 1.000 46.13077 356 GLU A O 1
ATOM 2478 N N . SER A 1 371 ? 12.49137 -16.89839 -6.68230 1.000 44.39422 357 SER A N 1
ATOM 2479 C CA . SER A 1 371 ? 12.02461 -17.63243 -7.85279 1.000 43.43555 357 SER A CA 1
ATOM 2480 C C . SER A 1 371 ? 13.11381 -18.54259 -8.39843 1.000 41.83541 357 SER A C 1
ATOM 2481 O O . SER A 1 371 ? 12.84129 -19.68571 -8.78168 1.000 40.65049 357 SER A O 1
ATOM 2484 N N . LEU A 1 372 ? 14.35203 -18.04828 -8.44666 1.000 39.98291 358 LEU A N 1
ATOM 2485 C CA . LEU A 1 372 ? 15.47076 -18.88382 -8.86583 1.000 41.23628 358 LEU A CA 1
ATOM 2486 C C . LEU A 1 372 ? 15.63673 -20.07935 -7.93949 1.000 42.18805 358 LEU A C 1
ATOM 2487 O O . LEU A 1 372 ? 15.87487 -21.20280 -8.39800 1.000 44.95435 358 LEU A O 1
ATOM 2492 N N . LEU A 1 373 ? 15.50307 -19.85613 -6.63005 1.000 43.72373 359 LEU A N 1
ATOM 2493 C CA . LEU A 1 373 ? 15.67342 -20.93943 -5.66808 1.000 43.47450 359 LEU A CA 1
ATOM 2494 C C . LEU A 1 373 ? 14.61175 -22.01677 -5.84999 1.000 41.83921 359 LEU A C 1
ATOM 2495 O O . LEU A 1 373 ? 14.92371 -23.21277 -5.83576 1.000 42.53543 359 LEU A O 1
ATOM 2500 N N . ARG A 1 374 ? 13.35071 -21.61448 -6.02682 1.000 43.60014 360 ARG A N 1
ATOM 2501 C CA . ARG A 1 374 ? 12.28716 -22.59780 -6.20498 1.000 42.25527 360 ARG A CA 1
ATOM 2502 C C . ARG A 1 374 ? 12.48772 -23.41328 -7.47589 1.000 44.56375 360 ARG A C 1
ATOM 2503 O O . ARG A 1 374 ? 12.10889 -24.58924 -7.52355 1.000 45.89888 360 ARG A O 1
ATOM 2505 N N . ILE A 1 375 ? 13.07666 -22.81296 -8.51314 1.000 47.30412 361 ILE A N 1
ATOM 2506 C CA . ILE A 1 375 ? 13.47823 -23.58976 -9.68376 1.000 46.33104 361 ILE A CA 1
ATOM 2507 C C . ILE A 1 375 ? 14.53712 -24.61055 -9.29218 1.000 45.48203 361 ILE A C 1
ATOM 2508 O O . ILE A 1 375 ? 14.44634 -25.79336 -9.64149 1.000 46.91944 361 ILE A O 1
ATOM 2513 N N . ALA A 1 376 ? 15.55574 -24.16507 -8.55201 1.000 42.18287 362 ALA A N 1
ATOM 2514 C CA . ALA A 1 376 ? 16.61262 -25.07078 -8.11548 1.000 42.69016 362 ALA A CA 1
ATOM 2515 C C . ALA A 1 376 ? 16.04372 -26.21499 -7.28667 1.000 42.98409 362 ALA A C 1
ATOM 2516 O O . ALA A 1 376 ? 16.34875 -27.38663 -7.53476 1.000 41.93462 362 ALA A O 1
ATOM 2518 N N . GLU A 1 377 ? 15.19354 -25.89155 -6.30762 1.000 44.08969 363 GLU A N 1
ATOM 2519 C CA . GLU A 1 377 ? 14.57527 -26.92414 -5.48221 1.000 42.91108 363 GLU A CA 1
ATOM 2520 C C . GLU A 1 377 ? 13.75036 -27.89495 -6.31541 1.000 41.75298 363 GLU A C 1
ATOM 2521 O O . GLU A 1 377 ? 13.60401 -29.06273 -5.94040 1.000 41.68166 363 GLU A O 1
ATOM 2527 N N . ALA A 1 378 ? 13.20069 -27.43556 -7.44117 1.000 44.06826 364 ALA A N 1
ATOM 2528 C CA . ALA A 1 378 ? 12.41014 -28.32072 -8.29030 1.000 45.20295 364 ALA A CA 1
ATOM 2529 C C . ALA A 1 378 ? 13.30352 -29.30365 -9.03502 1.000 49.29126 364 ALA A C 1
ATOM 2530 O O . ALA A 1 378 ? 13.04201 -30.51275 -9.04457 1.000 52.56046 364 ALA A O 1
ATOM 2532 N N . ALA A 1 379 ? 14.36978 -28.80205 -9.66412 1.000 47.23299 365 ALA A N 1
ATOM 2533 C CA . ALA A 1 379 ? 15.31674 -29.68481 -10.33303 1.000 44.92349 365 ALA A CA 1
ATOM 2534 C C . ALA A 1 379 ? 16.03322 -30.60467 -9.35391 1.000 49.94993 365 ALA A C 1
ATOM 2535 O O . ALA A 1 379 ? 16.63420 -31.59688 -9.78164 1.000 58.01018 365 ALA A O 1
ATOM 2537 N N . MET A 1 380 ? 15.98868 -30.29797 -8.05468 1.000 46.84667 366 MET A N 1
ATOM 2538 C CA . MET A 1 380 ? 16.54457 -31.20502 -7.05481 1.000 52.42186 366 MET A CA 1
ATOM 2539 C C . MET A 1 380 ? 15.73389 -32.49195 -6.97521 1.000 52.34525 366 MET A C 1
ATOM 2540 O O . MET A 1 380 ? 16.25325 -33.58845 -7.21815 1.000 48.51816 366 MET A O 1
ATOM 2545 N N . ARG A 1 381 ? 14.45170 -32.37533 -6.61983 1.000 49.96440 367 ARG A N 1
ATOM 2546 C CA . ARG A 1 381 ? 13.60117 -33.55255 -6.50832 1.000 53.98132 367 ARG A CA 1
ATOM 2547 C C . ARG A 1 381 ? 13.38770 -34.23586 -7.85148 1.000 53.90783 367 ARG A C 1
ATOM 2548 O O . ARG A 1 381 ? 13.02068 -35.41539 -7.87922 1.000 54.20456 367 ARG A O 1
ATOM 2556 N N . LEU A 1 382 ? 13.60533 -33.52678 -8.96168 1.000 52.40412 368 LEU A N 1
ATOM 2557 C CA . LEU A 1 382 ? 13.61258 -34.18840 -10.26137 1.000 54.82029 368 LEU A CA 1
ATOM 2558 C C . LEU A 1 382 ? 14.76835 -35.17430 -10.34865 1.000 54.35959 368 LEU A C 1
ATOM 2559 O O . LEU A 1 382 ? 14.57341 -36.34886 -10.68322 1.000 54.50624 368 LEU A O 1
ATOM 2564 N N . ALA A 1 383 ? 15.98306 -34.71269 -10.04371 1.000 52.22632 369 ALA A N 1
ATOM 2565 C CA . ALA A 1 383 ? 17.13333 -35.60755 -10.06815 1.000 55.34443 369 ALA A CA 1
ATOM 2566 C C . ALA A 1 383 ? 17.00695 -36.68966 -9.00493 1.000 54.85050 369 ALA A C 1
ATOM 2567 O O . ALA A 1 383 ? 17.31203 -37.85818 -9.26420 1.000 55.31956 369 ALA A O 1
ATOM 2569 N N . ALA A 1 384 ? 16.54206 -36.32172 -7.80713 1.000 55.80879 370 ALA A N 1
ATOM 2570 C CA . ALA A 1 384 ? 16.34639 -37.30117 -6.74110 1.000 49.68785 370 ALA A CA 1
ATOM 2571 C C . ALA A 1 384 ? 15.46823 -38.45719 -7.20597 1.000 50.93105 370 ALA A C 1
ATOM 2572 O O . ALA A 1 384 ? 15.77105 -39.62774 -6.94780 1.000 52.06832 370 ALA A O 1
ATOM 2574 N N . SER A 1 385 ? 14.37306 -38.14472 -7.90328 1.000 54.10225 371 SER A N 1
ATOM 2575 C CA . SER A 1 385 ? 13.55154 -39.19766 -8.49027 1.000 54.60421 371 SER A CA 1
ATOM 2576 C C . SER A 1 385 ? 14.29173 -39.93250 -9.60062 1.000 57.51917 371 SER A C 1
ATOM 2577 O O . SER A 1 385 ? 14.04750 -41.12441 -9.82228 1.000 56.33405 371 SER A O 1
ATOM 2580 N N . ALA A 1 386 ? 15.19342 -39.24344 -10.30574 1.000 56.57685 372 ALA A N 1
ATOM 2581 C CA . ALA A 1 386 ? 15.95043 -39.88974 -11.37253 1.000 52.85536 372 ALA A CA 1
ATOM 2582 C C . ALA A 1 386 ? 16.95029 -40.89027 -10.80978 1.000 51.33728 372 ALA A C 1
ATOM 2583 O O . ALA A 1 386 ? 17.15705 -41.95994 -11.39236 1.000 50.08769 372 ALA A O 1
ATOM 2585 N N . ILE A 1 387 ? 17.58119 -40.55832 -9.68185 1.000 52.31683 373 ILE A N 1
ATOM 2586 C CA . ILE A 1 387 ? 18.46277 -41.50861 -9.00771 1.000 53.08216 373 ILE A CA 1
ATOM 2587 C C . ILE A 1 387 ? 17.72656 -42.80910 -8.71694 1.000 54.36163 373 ILE A C 1
ATOM 2588 O O . ILE A 1 387 ? 18.18293 -43.89672 -9.08741 1.000 58.82374 373 ILE A O 1
ATOM 2593 N N . LYS A 1 388 ? 16.56973 -42.71412 -8.05637 1.000 56.03434 374 LYS A N 1
ATOM 2594 C CA . LYS A 1 388 ? 15.82655 -43.91415 -7.68125 1.000 56.16806 374 LYS A CA 1
ATOM 2595 C C . LYS A 1 388 ? 15.39709 -44.70839 -8.90847 1.000 55.75175 374 LYS A C 1
ATOM 2596 O O . LYS A 1 388 ? 15.42327 -45.94478 -8.89792 1.000 57.55968 374 LYS A O 1
ATOM 2602 N N . ALA A 1 389 ? 15.00932 -44.01785 -9.97922 1.000 58.13271 375 ALA A N 1
ATOM 2603 C CA . ALA A 1 389 ? 14.63708 -44.68109 -11.22284 1.000 60.75498 375 ALA A CA 1
ATOM 2604 C C . ALA A 1 389 ? 15.84305 -45.12141 -12.04178 1.000 62.20623 375 ALA A C 1
ATOM 2605 O O . ALA A 1 389 ? 15.66495 -45.64129 -13.15007 1.000 59.31997 375 ALA A O 1
ATOM 2607 N N . ALA A 1 390 ? 17.05486 -44.92320 -11.53195 1.000 61.25799 376 ALA A N 1
ATOM 2608 C CA . ALA A 1 390 ? 18.27414 -45.34961 -12.19948 1.000 57.88940 376 ALA A CA 1
ATOM 2609 C C . ALA A 1 390 ? 18.93545 -46.46248 -11.40140 1.000 55.23964 376 ALA A C 1
ATOM 2610 O O . ALA A 1 390 ? 18.95374 -46.42940 -10.16688 1.000 54.82961 376 ALA A O 1
ATOM 2612 N N . LYS A 1 391 ? 19.47003 -47.45187 -12.11145 1.000 56.41977 377 LYS A N 1
ATOM 2613 C CA . LYS A 1 391 ? 20.22305 -48.53634 -11.49489 1.000 61.03153 377 LYS A CA 1
ATOM 2614 C C . LYS A 1 391 ? 21.54778 -48.68176 -12.22665 1.000 62.78745 377 LYS A C 1
ATOM 2615 O O . LYS A 1 391 ? 21.57171 -48.99162 -13.42239 1.000 68.45063 377 LYS A O 1
ATOM 2621 N N . GLY A 1 392 ? 22.64324 -48.44743 -11.50975 1.000 61.08767 378 GLY A N 1
ATOM 2622 C CA . GLY A 1 392 ? 23.96660 -48.46156 -12.09990 1.000 64.90340 378 GLY A CA 1
ATOM 2623 C C . GLY A 1 392 ? 24.69568 -47.15760 -11.85649 1.000 63.12700 378 GLY A C 1
ATOM 2624 O O . GLY A 1 392 ? 24.18302 -46.08815 -12.19764 1.000 61.65922 378 GLY A O 1
ATOM 2625 N N . ASP A 1 393 ? 25.89885 -47.23671 -11.27903 1.000 61.58450 379 ASP A N 1
ATOM 2626 C CA . ASP A 1 393 ? 26.61903 -46.03136 -10.87586 1.000 67.17430 379 ASP A CA 1
ATOM 2627 C C . ASP A 1 393 ? 26.87673 -45.09194 -12.04827 1.000 63.65790 379 ASP A C 1
ATOM 2628 O O . ASP A 1 393 ? 26.97904 -43.87584 -11.85257 1.000 60.66712 379 ASP A O 1
ATOM 2630 N N . GLU A 1 394 ? 26.97466 -45.62742 -13.26704 1.000 63.83337 380 GLU A N 1
ATOM 2631 C CA . GLU A 1 394 ? 27.29960 -44.79832 -14.42511 1.000 64.18643 380 GLU A CA 1
ATOM 2632 C C . GLU A 1 394 ? 26.16603 -43.83307 -14.75210 1.000 59.59138 380 GLU A C 1
ATOM 2633 O O . GLU A 1 394 ? 26.36431 -42.61270 -14.79498 1.000 56.42106 380 GLU A O 1
ATOM 2635 N N . ALA A 1 395 ? 24.96486 -44.36665 -14.99654 1.000 60.92776 381 ALA A N 1
ATOM 2636 C CA . ALA A 1 395 ? 23.82577 -43.51048 -15.31524 1.000 58.53828 381 ALA A CA 1
ATOM 2637 C C . ALA A 1 395 ? 23.51270 -42.55162 -14.17694 1.000 53.38433 381 ALA A C 1
ATOM 2638 O O . ALA A 1 395 ? 22.89761 -41.50161 -14.39811 1.000 47.85187 381 ALA A O 1
ATOM 2640 N N . ILE A 1 396 ? 23.93467 -42.89140 -12.95830 1.000 53.30998 382 ILE A N 1
ATOM 2641 C CA . ILE A 1 396 ? 23.67365 -42.03268 -11.81076 1.000 55.41291 382 ILE A CA 1
ATOM 2642 C C . ILE A 1 396 ? 24.54448 -40.78162 -11.88388 1.000 55.63122 382 ILE A C 1
ATOM 2643 O O . ILE A 1 396 ? 24.07829 -39.66271 -11.63364 1.000 51.18875 382 ILE A O 1
ATOM 2648 N N . VAL A 1 397 ? 25.81535 -40.95003 -12.25816 1.000 54.75531 383 VAL A N 1
ATOM 2649 C CA . VAL A 1 397 ? 26.74309 -39.82322 -12.32059 1.000 54.72608 383 VAL A CA 1
ATOM 2650 C C . VAL A 1 397 ? 26.31393 -38.82553 -13.39006 1.000 54.50546 383 VAL A C 1
ATOM 2651 O O . VAL A 1 397 ? 26.41302 -37.60697 -13.19780 1.000 53.57991 383 VAL A O 1
ATOM 2655 N N . GLU A 1 398 ? 25.82665 -39.32052 -14.53077 1.000 55.09664 384 GLU A N 1
ATOM 2656 C CA . GLU A 1 398 ? 25.39262 -38.41460 -15.58909 1.000 55.76885 384 GLU A CA 1
ATOM 2657 C C . GLU A 1 398 ? 24.20723 -37.56509 -15.14690 1.000 52.51962 384 GLU A C 1
ATOM 2658 O O . GLU A 1 398 ? 24.08206 -36.40933 -15.56713 1.000 52.14158 384 GLU A O 1
ATOM 2664 N N . ILE A 1 399 ? 23.33524 -38.10953 -14.29559 1.000 50.63540 385 ILE A N 1
ATOM 2665 C CA . ILE A 1 399 ? 22.21952 -37.32026 -13.78409 1.000 49.91643 385 ILE A CA 1
ATOM 2666 C C . ILE A 1 399 ? 22.73322 -36.19380 -12.89682 1.000 48.89932 385 ILE A C 1
ATOM 2667 O O . ILE A 1 399 ? 22.25339 -35.05614 -12.97272 1.000 51.38770 385 ILE A O 1
ATOM 2672 N N . VAL A 1 400 ? 23.72293 -36.48634 -12.05087 1.000 48.67464 386 VAL A N 1
ATOM 2673 C CA . VAL A 1 400 ? 24.34628 -35.43802 -11.24872 1.000 50.13037 386 VAL A CA 1
ATOM 2674 C C . VAL A 1 400 ? 25.05684 -34.43142 -12.14863 1.000 48.01852 386 VAL A C 1
ATOM 2675 O O . VAL A 1 400 ? 25.03903 -33.22200 -11.88646 1.000 45.16554 386 VAL A O 1
ATOM 2679 N N . ARG A 1 401 ? 25.678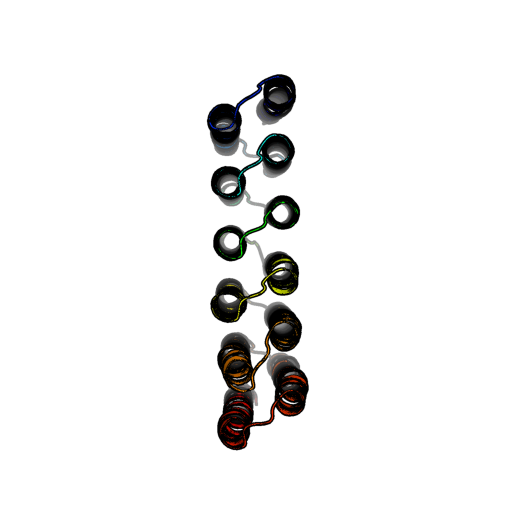35 -34.91031 -13.22978 1.000 52.21188 387 ARG A N 1
ATOM 2680 C CA . ARG A 1 401 ? 26.28487 -34.01567 -14.21149 1.000 53.32704 387 ARG A CA 1
ATOM 2681 C C . ARG A 1 401 ? 25.26755 -33.00895 -14.73185 1.000 50.05452 387 ARG A C 1
ATOM 2682 O O . ARG A 1 401 ? 25.44241 -31.79327 -14.59208 1.000 48.01196 387 ARG A O 1
ATOM 2690 N N . LEU A 1 402 ? 24.18633 -33.51098 -15.33374 1.000 49.48819 388 LEU A N 1
ATOM 2691 C CA . LEU A 1 402 ? 23.11190 -32.64802 -15.80721 1.000 48.26780 388 LEU A CA 1
ATOM 2692 C C . LEU A 1 402 ? 22.51901 -31.80893 -14.68656 1.000 48.43472 388 LEU A C 1
ATOM 2693 O O . LEU A 1 402 ? 21.92321 -30.76121 -14.95683 1.000 48.51304 388 LEU A O 1
ATOM 2698 N N . LEU A 1 403 ? 22.67869 -32.24296 -13.43637 1.000 52.44211 389 LEU A N 1
ATOM 2699 C CA . LEU A 1 403 ? 22.12104 -31.51631 -12.30283 1.000 50.45551 389 LEU A CA 1
ATOM 2700 C C . LEU A 1 403 ? 22.95247 -30.28342 -11.95990 1.000 50.35296 389 LEU A C 1
ATOM 2701 O O . LEU A 1 403 ? 22.41461 -29.17432 -11.86906 1.000 47.26088 389 LEU A O 1
ATOM 2706 N N . VAL A 1 404 ? 24.26085 -30.45657 -11.74448 1.000 46.75027 390 VAL A N 1
ATOM 2707 C CA . VAL A 1 404 ? 25.10178 -29.31191 -11.41134 1.000 48.17061 390 VAL A CA 1
ATOM 2708 C C . VAL A 1 404 ? 25.20285 -28.33574 -12.57725 1.000 46.88477 390 VAL A C 1
ATOM 2709 O O . VAL A 1 404 ? 25.57300 -27.17366 -12.37561 1.000 42.95766 390 VAL A O 1
ATOM 2713 N N . GLU A 1 405 ? 24.88639 -28.77629 -13.79775 1.000 48.01973 391 GLU A N 1
ATOM 2714 C CA . GLU A 1 405 ? 24.69369 -27.83255 -14.89420 1.000 50.51637 391 GLU A CA 1
ATOM 2715 C C . GLU A 1 405 ? 23.56597 -26.86131 -14.57046 1.000 49.63858 391 GLU A C 1
ATOM 2716 O O . GLU A 1 405 ? 23.69022 -25.64929 -14.78221 1.000 50.41903 391 GLU A O 1
ATOM 2722 N N . VAL A 1 406 ? 22.45131 -27.38352 -14.05287 1.000 47.68404 392 VAL A N 1
ATOM 2723 C CA . VAL A 1 406 ? 21.35279 -26.52398 -13.62524 1.000 46.65818 392 VAL A CA 1
ATOM 2724 C C . VAL A 1 406 ? 21.80411 -25.61864 -12.48697 1.000 45.59429 392 VAL A C 1
ATOM 2725 O O . VAL A 1 406 ? 21.47994 -24.42516 -12.45663 1.000 48.39208 392 VAL A O 1
ATOM 2729 N N . ALA A 1 407 ? 22.57788 -26.16461 -11.54530 1.000 42.85049 393 ALA A N 1
ATOM 2730 C CA . ALA A 1 407 ? 23.03621 -25.36863 -10.41144 1.000 43.94892 393 ALA A CA 1
ATOM 2731 C C . ALA A 1 407 ? 23.98109 -24.25926 -10.85510 1.000 44.43563 393 ALA A C 1
ATOM 2732 O O . ALA A 1 407 ? 23.95347 -23.15565 -10.29825 1.000 45.21603 393 ALA A O 1
ATOM 2734 N N . GLU A 1 408 ? 24.82666 -24.53106 -11.85255 1.000 45.52274 394 GLU A N 1
ATOM 2735 C CA . GLU A 1 408 ? 25.73509 -23.50017 -12.34354 1.000 44.53088 394 GLU A CA 1
ATOM 2736 C C . GLU A 1 408 ? 24.97721 -22.35260 -12.99870 1.000 44.60630 394 GLU A C 1
ATOM 2737 O O . GLU A 1 408 ? 25.41582 -21.19889 -12.92564 1.000 42.92166 394 GLU A O 1
ATOM 2739 N N . GLU A 1 409 ? 23.84498 -22.64373 -13.63508 1.000 46.88907 395 GLU A N 1
ATOM 2740 C CA . GLU A 1 409 ? 23.00141 -21.60592 -14.21282 1.000 48.46510 395 GLU A CA 1
ATOM 2741 C C . GLU A 1 409 ? 22.06942 -20.96675 -13.19143 1.000 44.09635 395 GLU A C 1
ATOM 2742 O O . GLU A 1 409 ? 21.33481 -20.04014 -13.54532 1.000 43.68087 395 GLU A O 1
ATOM 2744 N N . ILE A 1 410 ? 22.06912 -21.44006 -11.94866 1.000 43.83058 396 ILE A N 1
ATOM 2745 C CA . ILE A 1 410 ? 21.35449 -20.75483 -10.87675 1.000 45.29143 396 ILE A CA 1
ATOM 2746 C C . ILE A 1 410 ? 22.22734 -19.67728 -10.24938 1.000 44.14933 396 ILE A C 1
ATOM 2747 O O . ILE A 1 410 ? 21.74121 -18.60008 -9.89523 1.000 44.27889 396 ILE A O 1
ATOM 2752 N N . ASN A 1 411 ? 23.52569 -19.95356 -10.11931 1.000 45.37743 397 ASN A N 1
ATOM 2753 C CA . ASN A 1 411 ? 24.46301 -18.93864 -9.65226 1.000 48.38683 397 ASN A CA 1
ATOM 2754 C C . ASN A 1 411 ? 24.56753 -17.78946 -10.64822 1.000 43.86707 397 ASN A C 1
ATOM 2755 O O . ASN A 1 411 ? 24.47478 -16.61542 -10.27116 1.000 43.40860 397 ASN A O 1
ATOM 2760 N N . LYS A 1 412 ? 24.76079 -18.11430 -11.93119 1.000 44.05761 398 LYS A N 1
ATOM 2761 C CA . LYS A 1 412 ? 24.93754 -17.08132 -12.94847 1.000 42.85886 398 LYS A CA 1
ATOM 2762 C C . LYS A 1 412 ? 23.71658 -16.17607 -13.03754 1.000 44.85587 398 LYS A C 1
ATOM 2763 O O . LYS A 1 412 ? 23.84858 -14.94856 -13.11220 1.000 45.55403 398 LYS A O 1
ATOM 2765 N N . ALA A 1 413 ? 22.51815 -16.76405 -13.03206 1.000 44.75802 399 ALA A N 1
ATOM 2766 C CA . ALA A 1 413 ? 21.30212 -15.96043 -13.01929 1.000 39.95068 399 ALA A CA 1
ATOM 2767 C C . ALA A 1 413 ? 21.17982 -15.15110 -11.73502 1.000 38.13742 399 ALA A C 1
ATOM 2768 O O . ALA A 1 413 ? 20.61905 -14.05077 -11.75021 1.000 41.73976 399 ALA A O 1
ATOM 2770 N N . SER A 1 414 ? 21.69607 -15.67151 -10.61998 1.000 40.48935 400 SER A N 1
ATOM 2771 C CA . SER A 1 414 ? 21.68264 -14.90879 -9.37614 1.000 43.91836 400 SER A CA 1
ATOM 2772 C C . SER A 1 414 ? 22.62309 -13.71447 -9.46122 1.000 46.52630 400 SER A C 1
ATOM 2773 O O . SER A 1 414 ? 22.25895 -12.59721 -9.07554 1.000 47.34536 400 SER A O 1
ATOM 2776 N N . ASN A 1 415 ? 23.84191 -13.93462 -9.96328 1.000 45.59632 401 ASN A N 1
ATOM 2777 C CA . ASN A 1 415 ? 24.78411 -12.83384 -10.14547 1.000 47.57444 401 ASN A CA 1
ATOM 2778 C C . ASN A 1 415 ? 24.18916 -11.75137 -11.03755 1.000 45.96971 401 ASN A C 1
ATOM 2779 O O . ASN A 1 415 ? 24.16425 -10.57085 -10.67083 1.000 45.08592 401 ASN A O 1
ATOM 2784 N N . ALA A 1 416 ? 23.68543 -12.14521 -12.21117 1.000 46.72122 402 ALA A N 1
ATOM 2785 C CA . ALA A 1 416 ? 23.06017 -11.19081 -13.12092 1.000 45.79354 402 ALA A CA 1
ATOM 2786 C C . ALA A 1 416 ? 21.91412 -10.43761 -12.45711 1.000 47.29364 402 ALA A C 1
ATOM 2787 O O . ALA A 1 416 ? 21.68507 -9.26272 -12.76651 1.000 50.32961 402 ALA A O 1
ATOM 2789 N N . VAL A 1 417 ? 21.18643 -11.08835 -11.54636 1.000 44.38628 403 VAL A N 1
ATOM 2790 C CA . VAL A 1 417 ? 20.11921 -10.40198 -10.82423 1.000 49.31116 403 VAL A CA 1
ATOM 2791 C C . VAL A 1 417 ? 20.69951 -9.32355 -9.91740 1.000 49.81962 403 VAL A C 1
ATOM 2792 O O . VAL A 1 417 ? 20.13579 -8.22939 -9.78989 1.000 48.23589 403 VAL A O 1
ATOM 2796 N N . VAL A 1 418 ? 21.84595 -9.60308 -9.29309 1.000 49.92250 404 VAL A N 1
ATOM 2797 C CA . VAL A 1 418 ? 22.45356 -8.63373 -8.38636 1.000 45.76870 404 VAL A CA 1
ATOM 2798 C C . VAL A 1 418 ? 23.07843 -7.48538 -9.16771 1.000 42.95033 404 VAL A C 1
ATOM 2799 O O . VAL A 1 418 ? 22.93307 -6.31526 -8.79714 1.000 44.81042 404 VAL A O 1
ATOM 2803 N N . GLU A 1 419 ? 23.78391 -7.79545 -10.25847 1.000 44.40392 405 GLU A N 1
ATOM 2804 C CA . GLU A 1 419 ? 24.42011 -6.74372 -11.04805 1.000 48.17079 405 GLU A CA 1
ATOM 2805 C C . GLU A 1 419 ? 23.39176 -5.81490 -11.68050 1.000 48.14538 405 GLU A C 1
ATOM 2806 O O . GLU A 1 419 ? 23.64960 -4.61458 -11.82617 1.000 46.90557 405 GLU A O 1
ATOM 2812 N N . PHE A 1 420 ? 22.22607 -6.34491 -12.05528 1.000 51.83305 406 PHE A N 1
ATOM 2813 C CA . PHE A 1 420 ? 21.14485 -5.48762 -12.52850 1.000 50.18002 406 PHE A CA 1
ATOM 2814 C C . PHE A 1 420 ? 20.67060 -4.55011 -11.42785 1.000 48.52776 406 PHE A C 1
ATOM 2815 O O . PHE A 1 420 ? 20.34542 -3.38684 -11.68924 1.000 51.74570 406 PHE A O 1
ATOM 2823 N N . LEU A 1 421 ? 20.62170 -5.03993 -10.18774 1.000 47.43997 407 LEU A N 1
ATOM 2824 C CA . LEU A 1 421 ? 20.16338 -4.20118 -9.08673 1.000 45.74194 407 LEU A CA 1
ATOM 2825 C C . LEU A 1 421 ? 21.19199 -3.13883 -8.73041 1.000 46.01848 407 LEU A C 1
ATOM 2826 O O . LEU A 1 421 ? 20.83028 -2.00342 -8.40113 1.000 49.08668 407 LEU A O 1
ATOM 2831 N N . VAL A 1 422 ? 22.47676 -3.49424 -8.76696 1.000 48.90290 408 VAL A N 1
ATOM 2832 C CA . VAL A 1 422 ? 23.52067 -2.51551 -8.48751 1.000 50.93032 408 VAL A CA 1
ATOM 2833 C C . VAL A 1 422 ? 23.55694 -1.45758 -9.58300 1.000 52.64593 408 VAL A C 1
ATOM 2834 O O . VAL A 1 422 ? 23.76406 -0.26900 -9.31130 1.000 53.71882 408 VAL A O 1
ATOM 2838 N N . GLU A 1 423 ? 23.33768 -1.86951 -10.83521 1.000 55.16973 409 GLU A N 1
ATOM 2839 C CA . GLU A 1 423 ? 23.22516 -0.90862 -11.92877 1.000 54.49933 409 GLU A CA 1
ATOM 2840 C C . GLU A 1 423 ? 22.10868 0.09416 -11.66465 1.000 48.66325 409 GLU A C 1
ATOM 2841 O O . GLU A 1 423 ? 22.23334 1.27720 -11.99995 1.000 49.43736 409 GLU A O 1
ATOM 2847 N N . VAL A 1 424 ? 21.01032 -0.36163 -11.05803 1.000 50.13433 410 VAL A N 1
ATOM 2848 C CA . VAL A 1 424 ? 19.90948 0.53841 -10.72785 1.000 51.78733 410 VAL A CA 1
ATOM 2849 C C . VAL A 1 424 ? 20.29548 1.45158 -9.57103 1.000 51.94615 410 VAL A C 1
ATOM 2850 O O . VAL A 1 424 ? 19.96721 2.64515 -9.56699 1.000 51.18658 410 VAL A O 1
ATOM 2854 N N . ALA A 1 425 ? 21.00038 0.91017 -8.57418 1.000 51.00557 411 ALA A N 1
ATOM 2855 C CA . ALA A 1 425 ? 21.47741 1.74147 -7.47454 1.000 49.39351 411 ALA A CA 1
ATOM 2856 C C . ALA A 1 425 ? 22.44488 2.80752 -7.97241 1.000 51.38447 411 ALA A C 1
ATOM 2857 O O . ALA A 1 425 ? 22.42526 3.94489 -7.49041 1.000 53.17743 411 ALA A O 1
ATOM 2859 N N . GLU A 1 426 ? 23.28438 2.46365 -8.95461 1.000 53.27691 412 GLU A N 1
ATOM 2860 C CA . GLU A 1 426 ? 24.23619 3.42907 -9.49831 1.000 55.42489 412 GLU A CA 1
ATOM 2861 C C . GLU A 1 426 ? 23.53370 4.62381 -10.13312 1.000 55.24160 412 GLU A C 1
ATOM 2862 O O . GLU A 1 426 ? 24.08893 5.72655 -10.15769 1.000 58.33140 412 GLU A O 1
ATOM 2868 N N . GLU A 1 427 ? 22.31998 4.43061 -10.65179 1.000 54.65290 413 GLU A N 1
ATOM 2869 C CA . GLU A 1 427 ? 21.58636 5.54216 -11.24888 1.000 54.39751 413 GLU A CA 1
ATOM 2870 C C . GLU A 1 427 ? 20.83956 6.35097 -10.19429 1.000 56.06416 413 GLU A C 1
ATOM 2871 O O . GLU A 1 427 ? 20.82537 7.58565 -10.25433 1.000 60.91783 413 GLU A O 1
ATOM 2873 N N . ALA A 1 428 ? 20.20415 5.67612 -9.23035 1.000 54.44483 414 ALA A N 1
ATOM 2874 C CA . ALA A 1 428 ? 19.51824 6.39353 -8.16050 1.000 54.19584 414 ALA A CA 1
ATOM 2875 C C . ALA A 1 428 ? 20.49514 7.19916 -7.31654 1.000 53.57637 414 ALA A C 1
ATOM 2876 O O . ALA A 1 428 ? 20.12807 8.24231 -6.76465 1.000 55.60941 414 ALA A O 1
ATOM 2878 N N . LEU A 1 429 ? 21.73994 6.73370 -7.20861 1.000 55.57433 415 LEU A N 1
ATOM 2879 C CA . LEU A 1 429 ? 22.75804 7.48036 -6.47908 1.000 57.12974 415 LEU A CA 1
ATOM 2880 C C . LEU A 1 429 ? 23.11101 8.77010 -7.20715 1.000 56.74265 415 LEU A C 1
ATOM 2881 O O . LEU A 1 429 ? 23.18337 9.84240 -6.59592 1.000 57.59828 415 LEU A O 1
ATOM 2886 N N . ARG A 1 430 ? 23.33352 8.67951 -8.52147 1.000 55.24682 416 ARG A N 1
ATOM 2887 C CA . ARG A 1 430 ? 23.73396 9.83705 -9.31274 1.000 58.72363 416 ARG A CA 1
ATOM 2888 C C . ARG A 1 430 ? 22.67074 10.92789 -9.32457 1.000 64.26457 416 ARG A C 1
ATOM 2889 O O . ARG A 1 430 ? 22.99356 12.09027 -9.59495 1.000 65.20012 416 ARG A O 1
ATOM 2897 N N . VAL A 1 431 ? 21.41505 10.58391 -9.03935 1.000 62.98084 417 VAL A N 1
ATOM 2898 C CA . VAL A 1 431 ? 20.35202 11.57786 -8.95750 1.000 59.69217 417 VAL A CA 1
ATOM 2899 C C . VAL A 1 431 ? 20.03504 11.98232 -7.51997 1.000 62.49689 417 VAL A C 1
ATOM 2900 O O . VAL A 1 431 ? 19.44943 13.05500 -7.30807 1.000 63.94514 417 VAL A O 1
ATOM 2902 N N . ALA A 1 432 ? 20.40486 11.16734 -6.53206 1.000 62.07780 418 ALA A N 1
ATOM 2903 C CA . ALA A 1 432 ? 20.10931 11.47493 -5.13759 1.000 60.46751 418 ALA A CA 1
ATOM 2904 C C . ALA A 1 432 ? 20.99811 12.59487 -4.61429 1.000 62.99046 418 ALA A C 1
ATOM 2905 O O . ALA A 1 432 ? 22.08980 12.33736 -4.09732 1.000 63.85504 418 ALA A O 1
ATOM 2907 N N . LYS A 1 433 ? 20.53468 13.83942 -4.73461 1.000 66.89562 419 LYS A N 1
ATOM 2908 C CA . LYS A 1 433 ? 21.29770 14.99174 -4.26817 1.000 67.34724 419 LYS A CA 1
ATOM 2909 C C . LYS A 1 433 ? 21.25359 15.16317 -2.75327 1.000 72.66731 419 LYS A C 1
ATOM 2910 O O . LYS A 1 433 ? 21.88267 16.09567 -2.24010 1.000 73.87255 419 LYS A O 1
ATOM 2912 N N . GLY A 1 434 ? 20.53836 14.30256 -2.03154 1.000 71.77986 420 GLY A N 1
ATOM 2913 C CA . GLY A 1 434 ? 20.47573 14.35974 -0.58291 1.000 71.20719 420 GLY A CA 1
ATOM 2914 C C . GLY A 1 434 ? 21.36927 13.30768 0.05159 1.000 71.18033 420 GLY A C 1
ATOM 2915 O O . GLY A 1 434 ? 21.61842 12.25371 -0.52581 1.000 67.08660 420 GLY A O 1
ATOM 2916 N N . GLU A 1 435 ? 21.84172 13.59593 1.26517 1.000 77.17362 421 GLU A N 1
ATOM 2917 C CA . GLU A 1 435 ? 22.87344 12.75850 1.87131 1.000 75.40535 421 GLU A CA 1
ATOM 2918 C C . GLU A 1 435 ? 22.29247 11.47272 2.45073 1.000 75.52974 421 GLU A C 1
ATOM 2919 O O . GLU A 1 435 ? 22.83724 10.38517 2.22897 1.000 74.71005 421 GLU A O 1
ATOM 2921 N N . GLU A 1 436 ? 21.19744 11.57496 3.21020 1.000 75.93559 422 GLU A N 1
ATOM 2922 C CA . GLU A 1 436 ? 20.59211 10.37941 3.79024 1.000 76.20150 422 GLU A CA 1
ATOM 2923 C C . GLU A 1 436 ? 20.00060 9.46028 2.72863 1.000 72.35870 422 GLU A C 1
ATOM 2924 O O . GLU A 1 436 ? 19.82046 8.26398 2.98721 1.000 72.02118 422 GLU A O 1
ATOM 2930 N N . VAL A 1 437 ? 19.69878 9.99357 1.54409 1.000 68.70894 423 V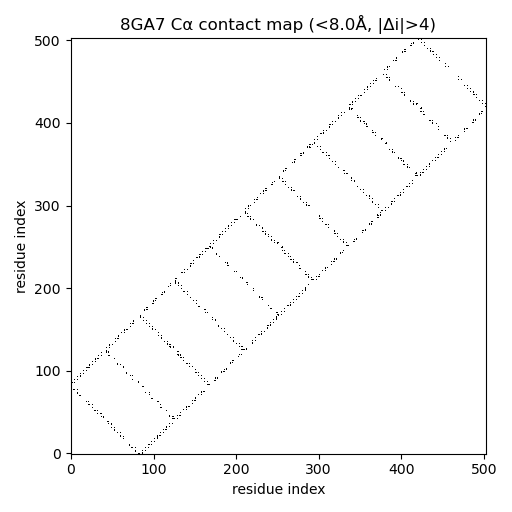AL A N 1
ATOM 2931 C CA . VAL A 1 437 ? 19.22158 9.15814 0.44812 1.000 68.61604 423 VAL A CA 1
ATOM 2932 C C . VAL A 1 437 ? 20.35542 8.28901 -0.07840 1.000 69.80039 423 VAL A C 1
ATOM 2933 O O . VAL A 1 437 ? 20.20117 7.07410 -0.25166 1.000 68.52290 423 VAL A O 1
ATOM 2937 N N . VAL A 1 438 ? 21.51235 8.90189 -0.34693 1.000 67.52506 424 VAL A N 1
ATOM 2938 C CA . VAL A 1 438 ? 22.72530 8.13417 -0.63628 1.000 64.89367 424 VAL A CA 1
ATOM 2939 C C . VAL A 1 438 ? 22.96258 7.04653 0.40852 1.000 68.88333 424 VAL A C 1
ATOM 2940 O O . VAL A 1 438 ? 23.27659 5.89552 0.07051 1.000 67.80693 424 VAL A O 1
ATOM 2944 N N . GLU A 1 439 ? 22.80163 7.38285 1.69116 1.000 71.22851 425 GLU A N 1
ATOM 2945 C CA . GLU A 1 439 ? 23.03489 6.39020 2.73656 1.000 72.00493 425 GLU A CA 1
ATOM 2946 C C . GLU A 1 439 ? 21.96898 5.29994 2.71863 1.000 69.09861 425 GLU A C 1
ATOM 2947 O O . GLU A 1 439 ? 22.28284 4.11655 2.89301 1.000 67.16731 425 GLU A O 1
ATOM 2949 N N . GLU A 1 440 ? 20.70545 5.67648 2.50473 1.000 66.08829 426 GLU A N 1
ATOM 2950 C CA . GLU A 1 440 ? 19.62857 4.68993 2.48834 1.000 67.49782 426 GLU A CA 1
ATOM 2951 C C . GLU A 1 440 ? 19.74685 3.75483 1.28981 1.000 62.04296 426 GLU A C 1
ATOM 2952 O O . GLU A 1 440 ? 19.56399 2.53888 1.42400 1.000 63.82206 426 GLU A O 1
ATOM 2958 N N . ILE A 1 441 ? 20.04652 4.30501 0.11005 1.000 61.90817 427 ILE A N 1
ATOM 2959 C CA . ILE A 1 441 ? 20.16437 3.48489 -1.09403 1.000 61.38192 427 ILE A CA 1
ATOM 2960 C C . ILE A 1 441 ? 21.26818 2.44873 -0.92829 1.000 60.86907 427 ILE A C 1
ATOM 2961 O O . ILE A 1 441 ? 21.13243 1.30018 -1.36607 1.000 57.98592 427 ILE A O 1
ATOM 2966 N N . ALA A 1 442 ? 22.37231 2.83159 -0.28359 1.000 62.27065 428 ALA A N 1
ATOM 2967 C CA . ALA A 1 442 ? 23.44403 1.87509 -0.03022 1.000 59.61338 428 ALA A CA 1
ATOM 2968 C C . ALA A 1 442 ? 23.01490 0.82248 0.98546 1.000 64.35255 428 ALA A C 1
ATOM 2969 O O . ALA A 1 442 ? 23.41423 -0.34358 0.88505 1.000 62.72016 428 ALA A O 1
ATOM 2971 N N . LYS A 1 443 ? 22.20108 1.21463 1.96944 1.000 65.03316 429 LYS A N 1
ATOM 2972 C CA . LYS A 1 443 ? 21.73609 0.26994 2.98139 1.000 64.16831 429 LYS A CA 1
ATOM 2973 C C . LYS A 1 443 ? 20.93333 -0.85856 2.34704 1.000 70.06118 429 LYS A C 1
ATOM 2974 O O . LYS A 1 443 ? 21.32742 -2.03063 2.40179 1.000 69.16729 429 LYS A O 1
ATOM 2980 N N . LEU A 1 444 ? 19.79805 -0.51590 1.73011 1.000 64.87801 430 LEU A N 1
ATOM 2981 C CA . LEU A 1 444 ? 18.90920 -1.51665 1.15234 1.000 68.45241 430 LEU A CA 1
ATOM 2982 C C . LEU A 1 444 ? 19.53875 -2.27612 -0.00780 1.000 63.12325 430 LEU A C 1
ATOM 2983 O O . LEU A 1 444 ? 18.94104 -3.24661 -0.48546 1.000 63.90155 430 LEU A O 1
ATOM 2985 N N . ALA A 1 445 ? 20.71765 -1.86887 -0.47178 1.000 60.31966 431 ALA A N 1
ATOM 2986 C CA . ALA A 1 445 ? 21.34291 -2.52068 -1.61354 1.000 58.24390 431 ALA A CA 1
ATOM 2987 C C . ALA A 1 445 ? 22.26623 -3.65847 -1.19357 1.000 61.52219 431 ALA A C 1
ATOM 2988 O O . ALA A 1 445 ? 22.19810 -4.75369 -1.76029 1.000 58.97679 431 ALA A O 1
ATOM 2990 N N . LYS A 1 446 ? 23.13307 -3.41502 -0.20610 1.000 66.34274 432 LYS A N 1
ATOM 2991 C CA . LYS A 1 446 ? 24.03177 -4.46068 0.26988 1.000 63.10531 432 LYS A CA 1
ATOM 2992 C C . LYS A 1 446 ? 23.27858 -5.62920 0.89126 1.000 66.47423 432 LYS A C 1
ATOM 2993 O O . LYS A 1 446 ? 23.82208 -6.73668 0.95838 1.000 70.92022 432 LYS A O 1
ATOM 2995 N N . GLU A 1 447 ? 22.04308 -5.41216 1.34703 1.000 61.20740 433 GLU A N 1
ATOM 2996 C CA . GLU A 1 447 ? 21.27510 -6.50827 1.92591 1.000 65.36433 433 GLU A CA 1
ATOM 2997 C C . GLU A 1 447 ? 20.84509 -7.50096 0.85525 1.000 66.99784 433 GLU A C 1
ATOM 2998 O O . GLU A 1 447 ? 20.81146 -8.71179 1.10387 1.000 64.51164 433 GLU A O 1
ATOM 3004 N N . LEU A 1 448 ? 20.51175 -7.00968 -0.34196 1.000 65.57331 434 LEU A N 1
ATOM 3005 C CA . LEU A 1 448 ? 20.22430 -7.90991 -1.45150 1.000 61.15387 434 LEU A CA 1
ATOM 3006 C C . LEU A 1 448 ? 21.43976 -8.75301 -1.81162 1.000 59.43065 434 LEU A C 1
ATOM 3007 O O . LEU A 1 448 ? 21.28090 -9.86000 -2.33504 1.000 61.56317 434 LEU A O 1
ATOM 3012 N N . ALA A 1 449 ? 22.64855 -8.25809 -1.53501 1.000 57.67545 435 ALA A N 1
ATOM 3013 C CA . ALA A 1 449 ? 23.84469 -9.07616 -1.69415 1.000 61.09249 435 ALA A CA 1
ATOM 3014 C C . ALA A 1 449 ? 23.95899 -10.10305 -0.57490 1.000 60.07582 435 ALA A C 1
ATOM 3015 O O . ALA A 1 449 ? 24.39063 -11.23740 -0.81072 1.000 54.69062 435 ALA A O 1
ATOM 3017 N N . ASP A 1 450 ? 23.58796 -9.71858 0.64987 1.000 58.95638 436 ASP A N 1
ATOM 3018 C CA . ASP A 1 450 ? 23.50040 -10.69464 1.73055 1.000 62.74454 436 ASP A CA 1
ATOM 3019 C C . ASP A 1 450 ? 22.39507 -11.70833 1.46020 1.000 62.03245 436 ASP A C 1
ATOM 3020 O O . ASP A 1 450 ? 22.54404 -12.89641 1.76740 1.000 59.82842 436 ASP A O 1
ATOM 3022 N N . GLU A 1 451 ? 21.27738 -11.25911 0.88502 1.000 62.57617 437 GLU A N 1
ATOM 3023 C CA . GLU A 1 451 ? 20.24203 -12.19803 0.47131 1.000 57.64469 437 GLU A CA 1
ATOM 3024 C C . GLU A 1 451 ? 20.68312 -13.00777 -0.73975 1.000 57.51292 437 GLU A C 1
ATOM 3025 O O . GLU A 1 451 ? 20.21385 -14.13359 -0.93184 1.000 56.81604 437 GLU A O 1
ATOM 3027 N N . ALA A 1 452 ? 21.58650 -12.46100 -1.55799 1.000 58.68390 438 ALA A N 1
ATOM 3028 C CA . ALA A 1 452 ? 22.10629 -13.21238 -2.69703 1.000 58.36686 438 ALA A CA 1
ATOM 3029 C C . ALA A 1 452 ? 23.01485 -14.34777 -2.24008 1.000 57.27002 438 ALA A C 1
ATOM 3030 O O . ALA A 1 452 ? 22.87332 -15.49081 -2.69135 1.000 50.98598 438 ALA A O 1
ATOM 3032 N N . ALA A 1 453 ? 23.96243 -14.05048 -1.34649 1.000 58.09086 439 ALA A N 1
ATOM 3033 C CA . ALA A 1 453 ? 24.82891 -15.10078 -0.82314 1.000 54.70278 439 ALA A CA 1
ATOM 3034 C C . ALA A 1 453 ? 24.04126 -16.10453 0.00594 1.000 56.29597 439 ALA A C 1
ATOM 3035 O O . ALA A 1 453 ? 24.45238 -17.26340 0.13579 1.000 60.35601 439 ALA A O 1
ATOM 3037 N N . LYS A 1 454 ? 22.90634 -15.68271 0.56919 1.000 57.53831 440 LYS A N 1
ATOM 3038 C CA . LYS A 1 454 ? 22.06247 -16.61485 1.30781 1.000 53.20968 440 LYS A CA 1
ATOM 3039 C C . LYS A 1 454 ? 21.42645 -17.63819 0.37415 1.000 52.31477 440 LYS A C 1
ATOM 3040 O O . LYS A 1 454 ? 21.34340 -18.82469 0.71121 1.000 52.35189 440 LYS A O 1
ATOM 3046 N N . ILE A 1 455 ? 20.97354 -17.20255 -0.80394 1.000 52.58753 441 ILE A N 1
ATOM 3047 C CA . ILE A 1 455 ? 20.44937 -18.14649 -1.78795 1.000 50.57096 441 ILE A CA 1
ATOM 3048 C C . ILE A 1 455 ? 21.56839 -19.02501 -2.32875 1.000 51.63213 441 ILE A C 1
ATOM 3049 O O . ILE A 1 455 ? 21.41252 -20.24407 -2.45603 1.000 52.85448 441 ILE A O 1
ATOM 3054 N N . ASN A 1 456 ? 22.71694 -18.41996 -2.64551 1.000 52.53774 442 ASN A N 1
ATOM 3055 C CA . ASN A 1 456 ? 23.83497 -19.18305 -3.19235 1.000 54.34249 442 ASN A CA 1
ATOM 3056 C C . ASN A 1 456 ? 24.28189 -20.28781 -2.24264 1.000 56.14915 442 ASN A C 1
ATOM 3057 O O . ASN A 1 456 ? 24.80766 -21.31460 -2.68828 1.000 56.39635 442 ASN A O 1
ATOM 3062 N N . GLU A 1 457 ? 24.08064 -20.09930 -0.93645 1.000 56.73182 443 GLU A N 1
ATOM 3063 C CA . GLU A 1 457 ? 24.36668 -21.15982 0.02270 1.000 52.23382 443 GLU A CA 1
ATOM 3064 C C . GLU A 1 457 ? 23.22297 -22.16435 0.09598 1.000 54.08970 443 GLU A C 1
ATOM 3065 O O . GLU A 1 457 ? 23.45990 -23.36952 0.23107 1.000 55.79443 443 GLU A O 1
ATOM 3067 N N . GLU A 1 458 ? 21.97828 -21.68843 0.00838 1.000 54.88701 444 GLU A N 1
ATOM 3068 C CA . GLU A 1 458 ? 20.83805 -22.59938 0.02137 1.000 54.99523 444 GLU A CA 1
ATOM 3069 C C . GLU A 1 458 ? 20.87325 -23.53998 -1.17686 1.000 56.68313 444 GLU A C 1
ATOM 3070 O O . GLU A 1 458 ? 20.57383 -24.73286 -1.04718 1.000 57.41600 444 GLU A O 1
ATOM 3072 N N . VAL A 1 459 ? 21.24382 -23.02248 -2.35164 1.000 55.27224 445 VAL A N 1
ATOM 3073 C CA . VAL A 1 459 ? 21.39683 -23.87465 -3.53036 1.000 52.98705 445 VAL A CA 1
ATOM 3074 C C . VAL A 1 459 ? 22.45527 -24.94153 -3.28171 1.000 56.57364 445 VAL A C 1
ATOM 3075 O O . VAL A 1 459 ? 22.27222 -26.11594 -3.62413 1.000 59.14164 445 VAL A O 1
ATOM 3079 N N . ALA A 1 460 ? 23.57857 -24.54796 -2.67679 1.000 56.77740 446 ALA A N 1
ATOM 3080 C CA . ALA A 1 460 ? 24.69187 -25.47573 -2.49892 1.000 53.65507 446 ALA A CA 1
ATOM 3081 C C . ALA A 1 460 ? 24.31941 -26.61449 -1.55732 1.000 53.46909 446 ALA A C 1
ATOM 3082 O O . ALA A 1 460 ? 24.58570 -27.78592 -1.85051 1.000 55.96773 446 ALA A O 1
ATOM 3084 N N . LYS A 1 461 ? 23.71137 -26.28648 -0.41233 1.000 53.32922 447 LYS A N 1
ATOM 3085 C CA . LYS A 1 461 ? 23.23336 -27.31741 0.50581 1.000 49.14618 447 LYS A CA 1
ATOM 3086 C C . LYS A 1 461 ? 22.33914 -28.31092 -0.21991 1.000 52.22953 447 LYS A C 1
ATOM 3087 O O . LYS A 1 461 ? 22.51254 -29.52991 -0.10442 1.000 52.83751 447 LYS A O 1
ATOM 3093 N N . LEU A 1 462 ? 21.37052 -27.79141 -0.97648 1.000 55.27590 448 LEU A N 1
ATOM 3094 C CA . LEU A 1 462 ? 20.48766 -28.63168 -1.77657 1.000 53.53605 448 LEU A CA 1
ATOM 3095 C C . LEU A 1 462 ? 21.28660 -29.54868 -2.69237 1.000 53.61831 448 LEU A C 1
ATOM 3096 O O . LEU A 1 462 ? 21.05829 -30.76325 -2.73266 1.000 54.45538 448 LEU A O 1
ATOM 3101 N N . ALA A 1 463 ? 22.23258 -28.97636 -3.44089 1.000 53.13269 449 ALA A N 1
ATOM 3102 C CA . ALA A 1 463 ? 23.07154 -29.78196 -4.31948 1.000 50.55879 449 ALA A CA 1
ATOM 3103 C C . ALA A 1 463 ? 23.97450 -30.72125 -3.53099 1.000 53.99933 449 ALA A C 1
ATOM 3104 O O . ALA A 1 463 ? 24.36206 -31.77881 -4.04104 1.000 53.41837 449 ALA A O 1
ATOM 3106 N N . GLU A 1 464 ? 24.31553 -30.35941 -2.29158 1.000 54.26063 450 GLU A N 1
ATOM 3107 C CA . GLU A 1 464 ? 25.17563 -31.21754 -1.48260 1.000 57.73339 450 GLU A CA 1
ATOM 3108 C C . GLU A 1 464 ? 24.45047 -32.49105 -1.06549 1.000 56.52191 450 GLU A C 1
ATOM 3109 O O . GLU A 1 464 ? 25.05698 -33.56648 -1.00867 1.000 57.65324 450 GLU A O 1
ATOM 3111 N N . GLU A 1 465 ? 23.15383 -32.39097 -0.76551 1.000 55.90766 451 GLU A N 1
ATOM 3112 C CA . GLU A 1 465 ? 22.38384 -33.58499 -0.43681 1.000 57.64299 451 GLU A CA 1
ATOM 3113 C C . GLU A 1 465 ? 22.29565 -34.53405 -1.62303 1.000 57.92972 451 GLU A C 1
ATOM 3114 O O . GLU A 1 465 ? 22.20729 -35.75323 -1.43887 1.000 58.39209 451 GLU A O 1
ATOM 3117 N N . LEU A 1 466 ? 22.33357 -33.99928 -2.84414 1.000 59.74894 452 LEU A N 1
ATOM 3118 C CA . LEU A 1 466 ? 22.10031 -34.82694 -4.02159 1.000 61.29162 452 LEU A CA 1
ATOM 3119 C C . LEU A 1 466 ? 23.32881 -35.64385 -4.40146 1.000 58.39946 452 LEU A C 1
ATOM 3120 O O . LEU A 1 466 ? 23.19696 -36.80109 -4.81415 1.000 58.51515 452 LEU A O 1
ATOM 3125 N N . VAL A 1 467 ? 24.52673 -35.06827 -4.27782 1.000 56.46848 453 VAL A N 1
ATOM 3126 C CA . VAL A 1 467 ? 25.73288 -35.84915 -4.53380 1.000 55.61601 453 VAL A CA 1
ATOM 3127 C C . VAL A 1 467 ? 25.90210 -36.92219 -3.46463 1.000 54.55203 453 VAL A C 1
ATOM 3128 O O . VAL A 1 467 ? 26.34767 -38.03981 -3.75204 1.000 57.17819 453 VAL A O 1
ATOM 3132 N N . LYS A 1 468 ? 25.52922 -36.61030 -2.22053 1.000 52.65976 454 LYS A N 1
ATOM 3133 C CA . LYS A 1 468 ? 25.53120 -37.62682 -1.17455 1.000 54.96156 454 LYS A CA 1
ATOM 3134 C C . LYS A 1 468 ? 24.51271 -38.71792 -1.47567 1.000 60.04821 454 LYS A C 1
ATOM 3135 O O . LYS A 1 468 ? 24.77562 -39.90510 -1.24799 1.000 62.36217 454 LYS A O 1
ATOM 3137 N N . THR A 1 469 ? 23.34195 -38.33332 -1.98917 1.000 59.73066 455 THR A N 1
ATOM 3138 C CA . THR A 1 469 ? 22.35421 -39.32158 -2.41005 1.000 58.54055 455 THR A CA 1
ATOM 3139 C C . THR A 1 469 ? 22.91603 -40.21584 -3.50763 1.000 56.02419 455 THR A C 1
ATOM 3140 O O . THR A 1 469 ? 22.76348 -41.44186 -3.46687 1.000 58.26747 455 THR A O 1
ATOM 3144 N N . ALA A 1 470 ? 23.58395 -39.61433 -4.49487 1.000 54.45076 456 ALA A N 1
ATOM 3145 C CA . ALA A 1 470 ? 24.11414 -40.38808 -5.61198 1.000 57.57969 456 ALA A CA 1
ATOM 3146 C C . ALA A 1 470 ? 25.24581 -41.30576 -5.16640 1.000 59.87767 456 ALA A C 1
ATOM 3147 O O . ALA A 1 470 ? 25.32695 -42.45810 -5.60759 1.000 58.33751 456 ALA A O 1
ATOM 3149 N N . GLU A 1 471 ? 26.12395 -40.81655 -4.28682 1.000 59.32094 457 GLU A N 1
ATOM 3150 C CA . GLU A 1 471 ? 27.25023 -41.62797 -3.83583 1.000 60.14277 457 GLU A CA 1
ATOM 3151 C C . GLU A 1 471 ? 26.78931 -42.85830 -3.06507 1.000 59.40157 457 GLU A C 1
ATOM 3152 O O . GLU A 1 471 ? 27.50052 -43.86860 -3.02918 1.000 62.26449 457 GLU A O 1
ATOM 3154 N N . GLU A 1 472 ? 25.60949 -42.79733 -2.44376 1.000 61.66848 458 GLU A N 1
ATOM 3155 C CA . GLU A 1 472 ? 25.10752 -43.95299 -1.70644 1.000 65.15489 458 GLU A CA 1
ATOM 3156 C C . GLU A 1 472 ? 24.71152 -45.08477 -2.64871 1.000 68.12734 458 GLU A C 1
ATOM 3157 O O . GLU A 1 472 ? 25.00131 -46.25637 -2.37593 1.000 63.49532 458 GLU A O 1
ATOM 3159 N N . ALA A 1 473 ? 24.05304 -44.75687 -3.75975 1.000 65.87492 459 ALA A N 1
ATOM 3160 C CA . ALA A 1 473 ? 23.63994 -45.74752 -4.75310 1.000 66.37720 459 ALA A CA 1
ATOM 3161 C C . ALA A 1 473 ? 24.72357 -46.01552 -5.78729 1.000 69.74604 459 ALA A C 1
ATOM 3162 O O . ALA A 1 473 ? 24.42536 -46.23997 -6.96450 1.000 73.16625 459 ALA A O 1
ATOM 3164 N N . ILE A 1 474 ? 25.98988 -46.00310 -5.37818 1.000 66.90709 460 ILE A N 1
ATOM 3165 C CA . ILE A 1 474 ? 27.11882 -46.14339 -6.28798 1.000 66.16309 460 ILE A CA 1
ATOM 3166 C C . ILE A 1 474 ? 28.10767 -47.14378 -5.70197 1.000 69.27611 460 ILE A C 1
ATOM 3167 O O . ILE A 1 474 ? 28.30996 -47.19383 -4.48351 1.000 67.51160 460 ILE A O 1
ATOM 3172 N N . THR A 1 475 ? 28.70844 -47.94569 -6.56949 1.000 68.47087 461 THR A N 1
ATOM 3173 C CA . THR A 1 475 ? 29.65237 -48.99861 -6.21252 1.000 72.12150 461 THR A CA 1
ATOM 3174 C C . THR A 1 475 ? 30.97837 -48.89414 -6.95047 1.000 74.52995 461 THR A C 1
ATOM 3175 O O . THR A 1 475 ? 32.03445 -49.06185 -6.33496 1.000 72.40130 461 THR A O 1
ATOM 3179 N N . ASP A 1 476 ? 30.95108 -48.60475 -8.24632 1.000 74.13450 462 ASP A N 1
ATOM 3180 C CA . ASP A 1 476 ? 32.12858 -48.71598 -9.10355 1.000 73.09696 462 ASP A CA 1
ATOM 3181 C C . ASP A 1 476 ? 33.06165 -47.53992 -8.83616 1.000 70.25502 462 ASP A C 1
ATOM 3182 O O . ASP A 1 476 ? 32.78970 -46.40901 -9.24592 1.000 69.46045 462 ASP A O 1
ATOM 3187 N N . ASP A 1 477 ? 34.17965 -47.82281 -8.16050 1.000 70.40051 463 ASP A N 1
ATOM 3188 C CA . ASP A 1 477 ? 35.14032 -46.83284 -7.67480 1.000 68.07058 463 ASP A CA 1
ATOM 3189 C C . ASP A 1 477 ? 35.42251 -45.71489 -8.67074 1.000 65.92042 463 ASP A C 1
ATOM 3190 O O . ASP A 1 477 ? 35.62369 -44.56414 -8.27032 1.000 68.23774 463 ASP A O 1
ATOM 3192 N N . GLU A 1 478 ? 35.44476 -46.03919 -9.96585 1.000 64.89541 464 GLU A N 1
ATOM 3193 C CA . GLU A 1 478 ? 35.66700 -45.00960 -10.97642 1.000 64.99968 464 GLU A CA 1
ATOM 3194 C C . GLU A 1 478 ? 34.55767 -43.96463 -10.95161 1.000 62.93202 464 GLU A C 1
ATOM 3195 O O . GLU A 1 478 ? 34.82567 -42.76011 -11.04340 1.000 54.60436 464 GLU A O 1
ATOM 3201 N N . ALA A 1 479 ? 33.30316 -44.40725 -10.82293 1.000 62.92993 465 ALA A N 1
ATOM 3202 C CA . ALA A 1 479 ? 32.19036 -43.46586 -10.76215 1.000 56.77477 465 ALA A CA 1
ATOM 3203 C C . ALA A 1 479 ? 32.30926 -42.53740 -9.56257 1.000 58.33008 465 ALA A C 1
ATOM 3204 O O . ALA A 1 479 ? 31.85865 -41.38734 -9.62037 1.000 58.47634 465 ALA A O 1
ATOM 3206 N N . ARG A 1 480 ? 32.91179 -43.01299 -8.47079 1.000 59.30910 466 ARG A N 1
ATOM 3207 C CA . ARG A 1 480 ? 33.14652 -42.14255 -7.32451 1.000 57.46304 466 ARG A CA 1
ATOM 3208 C C . ARG A 1 480 ? 34.13437 -41.03542 -7.67073 1.000 59.27463 466 ARG A C 1
ATOM 3209 O O . ARG A 1 480 ? 33.99632 -39.90173 -7.19568 1.000 58.55574 466 ARG A O 1
ATOM 3211 N N . LYS A 1 481 ? 35.13335 -41.34155 -8.50320 1.000 58.34641 467 LYS A N 1
ATOM 3212 C CA . LYS A 1 481 ? 36.07770 -40.31252 -8.92714 1.000 58.05646 467 LYS A CA 1
ATOM 3213 C C . LYS A 1 481 ? 35.40187 -39.28451 -9.82645 1.000 53.67153 467 LYS A C 1
ATOM 3214 O O . LYS A 1 481 ? 35.68426 -38.08500 -9.72746 1.000 51.75056 467 LYS A O 1
ATOM 3216 N N . LYS A 1 482 ? 34.50863 -39.73437 -10.71109 1.000 53.21826 468 LYS A N 1
ATOM 3217 C CA . LYS A 1 482 ? 33.73671 -38.79924 -11.52300 1.000 52.61202 468 LYS A CA 1
ATOM 3218 C C . LYS A 1 482 ? 32.81709 -37.95409 -10.65026 1.000 52.86310 468 LYS A C 1
ATOM 3219 O O . LYS A 1 482 ? 32.74502 -36.72954 -10.80681 1.000 50.78932 468 LYS A O 1
ATOM 3225 N N . LEU A 1 483 ? 32.10615 -38.59365 -9.71934 1.000 50.15130 469 LEU A N 1
ATOM 3226 C CA . LEU A 1 483 ? 31.24945 -37.85370 -8.80245 1.000 50.77513 469 LEU A CA 1
ATOM 3227 C C . LEU A 1 483 ? 32.04896 -36.94411 -7.88171 1.000 52.99292 469 LEU A C 1
ATOM 3228 O O . LEU A 1 483 ? 31.49747 -35.96988 -7.35838 1.000 56.60236 469 LEU A O 1
ATOM 3230 N N . ARG A 1 484 ? 33.33200 -37.23885 -7.66711 1.000 53.74730 470 ARG A N 1
ATOM 3231 C CA . ARG A 1 484 ? 34.16846 -36.34012 -6.88060 1.000 52.44451 470 ARG A CA 1
ATOM 3232 C C . ARG A 1 484 ? 34.59353 -35.12465 -7.69530 1.000 51.42774 470 ARG A C 1
ATOM 3233 O O . ARG A 1 484 ? 34.69943 -34.01866 -7.15446 1.000 53.14214 470 ARG A O 1
ATOM 3235 N N . GLU A 1 485 ? 34.83684 -35.30824 -8.99567 1.000 50.82072 471 GLU A N 1
ATOM 3236 C CA . GLU A 1 485 ? 35.20157 -34.17788 -9.84234 1.000 52.07402 471 GLU A CA 1
ATOM 3237 C C . GLU A 1 485 ? 34.04484 -33.19917 -10.00045 1.000 51.81019 471 GLU A C 1
ATOM 3238 O O . GLU A 1 485 ? 34.27246 -32.00069 -10.20072 1.000 46.68504 471 GLU A O 1
ATOM 3240 N N . LEU A 1 486 ? 32.80447 -33.68422 -9.91156 1.000 53.71706 472 LEU A N 1
ATOM 3241 C CA . LEU A 1 486 ? 31.65392 -32.79393 -10.01575 1.000 51.38122 472 LEU A CA 1
ATOM 3242 C C . LEU A 1 486 ? 31.42545 -32.02268 -8.72257 1.000 55.06570 472 LEU A C 1
ATOM 3243 O O . LEU A 1 486 ? 31.06149 -30.84180 -8.75869 1.000 56.69103 472 LEU A O 1
ATOM 3248 N N . ALA A 1 487 ? 31.62233 -32.67382 -7.57330 1.000 56.76941 473 ALA A N 1
ATOM 3249 C CA . ALA A 1 487 ? 31.52976 -31.96246 -6.30269 1.000 58.50635 473 ALA A CA 1
ATOM 3250 C C . ALA A 1 487 ? 32.53237 -30.81717 -6.24619 1.000 57.56071 473 ALA A C 1
ATOM 3251 O O . ALA A 1 487 ? 32.19317 -29.70415 -5.82761 1.000 59.41987 473 ALA A O 1
ATOM 3253 N N . LYS A 1 488 ? 33.77143 -31.06819 -6.67566 1.000 53.89339 474 LYS A N 1
ATOM 3254 C CA . LYS A 1 488 ? 34.74572 -29.98747 -6.78192 1.000 57.40470 474 LYS A CA 1
ATOM 3255 C C . LYS A 1 488 ? 34.28859 -28.94017 -7.78969 1.000 55.10865 474 LYS A C 1
ATOM 3256 O O . LYS A 1 488 ? 34.53770 -27.74208 -7.61094 1.000 50.16433 474 LYS A O 1
ATOM 3258 N N . LYS A 1 489 ? 33.61316 -29.37679 -8.85562 1.000 53.76019 475 LYS A N 1
ATOM 3259 C CA . LYS A 1 489 ? 33.09988 -28.43965 -9.84810 1.000 52.31831 475 LYS A CA 1
ATOM 3260 C C . LYS A 1 489 ? 32.03135 -27.53520 -9.25012 1.000 54.70173 475 LYS A C 1
ATOM 3261 O O . LYS A 1 489 ? 32.02126 -26.32388 -9.50011 1.000 52.98784 475 LYS A O 1
ATOM 3265 N N . LEU A 1 490 ? 31.12659 -28.10465 -8.45051 1.000 54.65641 476 LEU A N 1
ATOM 3266 C CA . LEU A 1 490 ? 30.01547 -27.32365 -7.91810 1.000 52.99306 476 LEU A CA 1
ATOM 3267 C C . LEU A 1 490 ? 30.50574 -26.28230 -6.92054 1.000 57.67529 476 LEU A C 1
ATOM 3268 O O . LEU A 1 490 ? 30.15679 -25.10089 -7.02604 1.000 60.32834 476 LEU A O 1
ATOM 3273 N N . ARG A 1 491 ? 31.31661 -26.70101 -5.94148 1.000 58.53813 477 ARG A N 1
ATOM 3274 C CA . ARG A 1 491 ? 31.86899 -25.74458 -4.98492 1.000 57.79758 477 ARG A CA 1
ATOM 3275 C C . ARG A 1 491 ? 32.65625 -24.64665 -5.68724 1.000 53.57241 477 ARG A C 1
ATOM 3276 O O . ARG A 1 491 ? 32.71394 -23.51312 -5.19814 1.000 54.88144 477 ARG A O 1
ATOM 3284 N N . LYS A 1 492 ? 33.26295 -24.96347 -6.83257 1.000 55.48327 478 LYS A N 1
ATOM 3285 C CA . LYS A 1 492 ? 34.00952 -23.96380 -7.58842 1.000 55.91565 478 LYS A CA 1
ATOM 3286 C C . LYS A 1 492 ? 33.08246 -22.88354 -8.13011 1.000 56.70013 478 LYS A C 1
ATOM 3287 O O . LYS A 1 492 ? 33.37101 -21.68608 -8.01972 1.000 57.77365 478 LYS A O 1
ATOM 3293 N N . SER A 1 493 ? 31.95452 -23.29279 -8.71674 1.000 56.08154 479 SER A N 1
ATOM 3294 C CA . SER A 1 493 ? 31.06985 -22.33689 -9.37494 1.000 54.19682 479 SER A CA 1
ATOM 3295 C C . SER A 1 493 ? 30.37857 -21.42635 -8.36781 1.000 56.26150 479 SER A C 1
ATOM 3296 O O . SER A 1 493 ? 30.19246 -20.23263 -8.63154 1.000 55.61184 479 SER A O 1
ATOM 3299 N N . GLN A 1 494 ? 29.98682 -21.96606 -7.21176 1.000 55.75969 480 GLN A N 1
ATOM 3300 C CA . GLN A 1 494 ? 29.33327 -21.14730 -6.19830 1.000 59.17854 480 GLN A CA 1
ATOM 3301 C C . GLN A 1 494 ? 30.31068 -20.25243 -5.44701 1.000 58.95561 480 GLN A C 1
ATOM 3302 O O . GLN A 1 494 ? 29.89541 -19.22160 -4.90659 1.000 60.28125 480 GLN A O 1
ATOM 3308 N N . GLU A 1 495 ? 31.59330 -20.61790 -5.39631 1.000 56.63403 481 GLU A N 1
ATOM 3309 C CA . GLU A 1 495 ? 32.58616 -19.71539 -4.82256 1.000 59.18960 481 GLU A CA 1
ATOM 3310 C C . GLU A 1 495 ? 32.86889 -18.55264 -5.76481 1.000 55.61289 481 GLU A C 1
ATOM 3311 O O . GLU A 1 495 ? 33.03032 -17.40980 -5.32058 1.000 48.69850 481 GLU A O 1
ATOM 3313 N N . GLU A 1 496 ? 32.93538 -18.82823 -7.06988 1.000 57.65018 482 GLU A N 1
ATOM 3314 C CA . GLU A 1 496 ? 33.04901 -17.75674 -8.05336 1.000 59.79815 482 GLU A CA 1
ATOM 3315 C C . GLU A 1 496 ? 31.82562 -16.85165 -8.01028 1.000 58.72462 482 GLU A C 1
ATOM 3316 O O . GLU A 1 496 ? 31.94489 -15.62108 -8.03969 1.000 58.01498 482 GLU A O 1
ATOM 3322 N N . SER A 1 497 ? 30.63441 -17.45107 -7.94163 1.000 56.99403 483 SER A N 1
ATOM 3323 C CA . SER A 1 497 ? 29.41137 -16.66524 -7.82562 1.000 49.99527 483 SER A CA 1
ATOM 3324 C C . SER A 1 497 ? 29.40836 -15.83813 -6.54820 1.000 50.92416 483 SER A C 1
ATOM 3325 O O . SER A 1 497 ? 28.94905 -14.69067 -6.54475 1.000 54.31989 483 SER A O 1
ATOM 3328 N N . LYS A 1 498 ? 29.91591 -16.40389 -5.45055 1.000 51.04722 484 LYS A N 1
ATOM 3329 C CA . LYS A 1 498 ? 30.04848 -15.62809 -4.22287 1.000 53.28869 484 LYS A CA 1
ATOM 3330 C C . LYS A 1 498 ? 31.02604 -14.47327 -4.39781 1.000 56.71735 484 LYS A C 1
ATOM 3331 O O . LYS A 1 498 ? 30.83726 -13.40550 -3.80401 1.000 60.14041 484 LYS A O 1
ATOM 3333 N N . LYS A 1 499 ? 32.06507 -14.66005 -5.21441 1.000 56.26506 485 LYS A N 1
ATOM 3334 C CA . LYS A 1 499 ? 33.01915 -13.58299 -5.45635 1.000 56.05737 485 LYS A CA 1
ATOM 3335 C C . LYS A 1 499 ? 32.40851 -12.50013 -6.33623 1.000 53.42994 485 LYS A C 1
ATOM 3336 O O . LYS A 1 499 ? 32.55550 -11.30525 -6.05780 1.000 52.85053 485 LYS A O 1
ATOM 3338 N N . ARG A 1 500 ? 31.70924 -12.89989 -7.40111 1.000 53.55736 486 ARG A N 1
ATOM 3339 C CA . ARG A 1 500 ? 31.09162 -11.93742 -8.30504 1.000 51.99701 486 ARG A CA 1
ATOM 3340 C C . ARG A 1 500 ? 29.94470 -11.17112 -7.65811 1.000 54.00752 486 ARG A C 1
ATOM 3341 O O . ARG A 1 500 ? 29.42610 -10.23393 -8.27277 1.000 53.45203 486 ARG A O 1
ATOM 3343 N N . ILE A 1 501 ? 29.53738 -11.54169 -6.44695 1.000 54.04715 487 ILE A N 1
ATOM 3344 C CA . ILE A 1 501 ? 28.53207 -10.77806 -5.71313 1.000 53.69067 487 ILE A CA 1
ATOM 3345 C C . ILE A 1 501 ? 29.18493 -9.75601 -4.79235 1.000 56.60611 487 ILE A C 1
ATOM 3346 O O . ILE A 1 501 ? 28.71865 -8.61815 -4.69078 1.000 57.93427 487 ILE A O 1
ATOM 3351 N N . LYS A 1 502 ? 30.27234 -10.14123 -4.11829 1.000 57.56220 488 LYS A N 1
ATOM 3352 C CA . LYS A 1 502 ? 31.00801 -9.18707 -3.29446 1.000 55.31178 488 LYS A CA 1
ATOM 3353 C C . LYS A 1 502 ? 31.61090 -8.07753 -4.14623 1.000 50.89822 488 LYS A C 1
ATOM 3354 O O . LYS A 1 502 ? 31.66423 -6.91751 -3.72207 1.000 49.41664 488 LYS A O 1
ATOM 3356 N N . GLU A 1 503 ? 32.07025 -8.41434 -5.35358 1.000 48.53755 489 GLU A N 1
ATOM 3357 C CA . GLU A 1 503 ? 32.60674 -7.39499 -6.24677 1.000 50.78796 489 GLU A CA 1
ATOM 3358 C C . GLU A 1 503 ? 31.52733 -6.41603 -6.68708 1.000 53.64887 489 GLU A C 1
ATOM 3359 O O . GLU A 1 503 ? 31.83198 -5.26126 -7.00420 1.000 55.08505 489 GLU A O 1
ATOM 3365 N N . ALA A 1 504 ? 30.26761 -6.85362 -6.71361 1.000 56.10539 490 ALA A N 1
ATOM 3366 C CA . ALA A 1 504 ? 29.17443 -5.93676 -7.01651 1.000 54.02353 490 ALA A CA 1
ATOM 3367 C C . ALA A 1 504 ? 28.92926 -4.98385 -5.85371 1.000 53.43007 490 ALA A C 1
ATOM 3368 O O . ALA A 1 504 ? 28.81653 -3.76772 -6.04617 1.000 51.70528 490 ALA A O 1
ATOM 3370 N N . ALA A 1 505 ? 28.84655 -5.52178 -4.63362 1.000 54.98492 491 ALA A N 1
ATOM 3371 C CA . ALA A 1 505 ? 28.68663 -4.67008 -3.46008 1.000 56.59651 491 ALA A CA 1
ATOM 3372 C C . ALA A 1 505 ? 29.91336 -3.79783 -3.23289 1.000 55.72056 491 ALA A C 1
ATOM 3373 O O . ALA A 1 505 ? 29.79652 -2.68921 -2.69826 1.000 51.86338 491 ALA A O 1
ATOM 3375 N N . GLU A 1 506 ? 31.09520 -4.27812 -3.62810 1.000 55.16217 492 GLU A N 1
ATOM 3376 C CA . GLU A 1 506 ? 32.29590 -3.45662 -3.51964 1.000 55.03257 492 GLU A CA 1
ATOM 3377 C C . GLU A 1 506 ? 32.26976 -2.31294 -4.52586 1.000 55.29758 492 GLU A C 1
ATOM 3378 O O . GLU A 1 506 ? 32.61953 -1.17550 -4.19055 1.000 54.42953 492 GLU A O 1
ATOM 3380 N N . LYS A 1 507 ? 31.85563 -2.59415 -5.76417 1.000 54.34849 493 LYS A N 1
ATOM 3381 C CA . LYS A 1 507 ? 31.73408 -1.53447 -6.75932 1.000 54.60920 493 LYS A CA 1
ATOM 3382 C C . LYS A 1 507 ? 30.69531 -0.50002 -6.34825 1.000 59.99564 493 LYS A C 1
ATOM 3383 O O . LYS A 1 507 ? 30.83718 0.68579 -6.66889 1.000 62.17895 493 LYS A O 1
ATOM 3385 N N . LEU A 1 508 ? 29.65628 -0.92524 -5.63103 1.000 58.72978 494 LEU A N 1
ATOM 3386 C CA . LEU A 1 508 ? 28.58424 -0.03120 -5.21468 1.000 57.09915 494 LEU A CA 1
ATOM 3387 C C . LEU A 1 508 ? 28.88624 0.68446 -3.90489 1.000 62.74465 494 LEU A C 1
ATOM 3388 O O . LEU A 1 508 ? 28.47180 1.83620 -3.72990 1.000 63.90263 494 LEU A O 1
ATOM 3393 N N . GLU A 1 509 ? 29.60308 0.03772 -2.98158 1.000 62.47644 495 GLU A N 1
ATOM 3394 C CA . GLU A 1 509 ? 30.03257 0.73192 -1.77230 1.000 61.01438 495 GLU A CA 1
ATOM 3395 C C . GLU A 1 509 ? 30.91165 1.92630 -2.11056 1.000 60.50009 495 GLU A C 1
ATOM 3396 O O . GLU A 1 509 ? 30.94536 2.90549 -1.35710 1.000 60.26279 495 GLU A O 1
ATOM 3398 N N . ALA A 1 510 ? 31.61835 1.86574 -3.23409 1.000 60.67525 496 ALA A N 1
ATOM 3399 C CA . ALA A 1 510 ? 32.40056 2.98914 -3.75166 1.000 61.83838 496 ALA A CA 1
ATOM 3400 C C . ALA A 1 510 ? 31.57911 3.82413 -4.72687 1.000 62.96406 496 ALA A C 1
ATOM 3401 O O . ALA A 1 510 ? 32.01236 4.14096 -5.83343 1.000 62.96130 496 ALA A O 1
ATOM 3403 N N . SER A 1 511 ? 30.36180 4.17453 -4.31902 1.000 63.37198 497 SER A N 1
ATOM 3404 C CA . SER A 1 511 ? 29.50143 5.04846 -5.10500 1.000 59.31146 497 SER A CA 1
ATOM 3405 C C . SER A 1 511 ? 28.72543 5.95373 -4.16153 1.000 59.00428 497 SER A C 1
ATOM 3406 O O . SER A 1 511 ? 28.42452 7.10384 -4.49482 1.000 61.24007 497 SER A O 1
ATOM 3409 N N . ALA A 1 512 ? 28.39083 5.43282 -2.98012 1.000 59.59077 498 ALA A N 1
ATOM 3410 C CA . ALA A 1 512 ? 28.02339 6.30359 -1.87508 1.000 58.20945 498 ALA A CA 1
ATOM 3411 C C . ALA A 1 512 ? 29.22208 7.09834 -1.38231 1.000 64.07124 498 ALA A C 1
ATOM 3412 O O . ALA A 1 512 ? 29.04540 8.15102 -0.76287 1.000 67.35027 498 ALA A O 1
ATOM 3414 N N . ARG A 1 513 ? 30.43739 6.61743 -1.65056 1.000 62.87104 499 ARG A N 1
ATOM 3415 C CA . ARG A 1 513 ? 31.63060 7.38793 -1.32190 1.000 65.66066 499 ARG A CA 1
ATOM 3416 C C . ARG A 1 513 ? 31.74236 8.62187 -2.20988 1.000 66.27446 499 ARG A C 1
ATOM 3417 O O . ARG A 1 513 ? 31.88418 9.74520 -1.71275 1.000 68.65548 499 ARG A O 1
ATOM 3419 N N . LYS A 1 514 ? 31.66864 8.43286 -3.53010 1.000 62.14087 500 LYS A N 1
ATOM 3420 C CA . LYS A 1 514 ? 31.76980 9.56231 -4.44891 1.000 61.15510 500 LYS A CA 1
ATOM 3421 C C . LYS A 1 514 ? 30.61397 10.53647 -4.25568 1.000 67.03108 500 LYS A C 1
ATOM 3422 O O . LYS A 1 514 ? 30.82881 11.73879 -4.06238 1.000 66.49790 500 LYS A O 1
ATOM 3424 N N . ALA A 1 515 ? 29.38045 10.02906 -4.27197 1.000 65.13449 501 ALA A N 1
ATOM 3425 C CA . ALA A 1 515 ? 28.19708 10.87795 -4.31279 1.000 65.46045 501 ALA A CA 1
ATOM 3426 C C . ALA A 1 515 ? 27.86714 11.54338 -2.98237 1.000 70.43556 501 ALA A C 1
ATOM 3427 O O . ALA A 1 515 ? 26.95849 12.37973 -2.94541 1.000 74.97651 501 ALA A O 1
ATOM 3429 N N . ALA A 1 516 ? 28.56235 11.20835 -1.89871 1.000 69.84187 502 ALA A N 1
ATOM 3430 C CA . ALA A 1 516 ? 28.27335 11.79299 -0.59821 1.000 71.52127 502 ALA A CA 1
ATOM 3431 C C . ALA A 1 516 ? 29.51534 12.46031 -0.02113 1.000 72.43081 502 ALA A C 1
ATOM 3432 O O . ALA A 1 516 ? 30.64498 12.20641 -0.44974 1.000 66.95385 502 ALA A O 1
ATOM 3434 N N . LYS A 1 517 ? 29.28592 13.32209 0.96562 1.000 73.36497 503 LYS A N 1
ATOM 3435 C CA . LYS A 1 517 ? 30.36251 14.05377 1.62343 1.000 71.52057 503 LYS A CA 1
ATOM 3436 C C . LYS A 1 517 ? 31.00300 13.21956 2.72865 1.000 71.62964 503 LYS A C 1
ATOM 3437 O O . LYS A 1 517 ? 30.92897 11.99031 2.71608 1.000 69.22641 503 LYS A O 1
#

Foldseek 3Di:
DVVVLVVLVVLLVVLLVVLVVLCVVLLVLLVVLLVCLVPDQDAVVLQVSLQVSLVVLLVSLVVNLVSLLVSLVVLLVSLVDDLDLVSLLSSLLSLLVSLLSSLVSLLSSLVSNLVNLVSSLVSHQDLVSLLSSLLSSLVSLLSSLVSLLSSLLSSLVSLLSSLVSRQDAVSLLSSLLSSLVSLLSSLVSLLSSLLSSLVSLLVSLVSDDDLVSLLSSLVSNLVSLVSSLVSLLSSLVSSLVSLVSSLVSHDALVSNLSSLLSNLVSLLSSLVSLLSSLLSSLVSLLSSLVNRQDLVRLLSNLLSSLVSLLVSLVSLLVSLVSSLVSLLVSLVRHQDLVSLLSSLLSNLVSLLSSLVSLLSSLLSSLVSLVSSLVSDAALVSNLVSLVSNLVSVLSSLVSLLSSLLSSLVSLLSSLVNNLDLVSLVSSLVSNVVSLVVSLVSLVVSLVSSVVSLVSSVVSYDDVVSVVSSVVVNVVNVVSSVVSNVSSVVSSVVNVVRSVVSHD

Solvent-accessible surface area: 19580 Å² total; per-residue (Å²): 76,69,90,60,18,86,107,6,129,64,49,2,42,113,6,77,138,35,3,88,119,8,30,46,57,9,48,164,51,18,61,117,5,32,66,30,4,92,86,41,115,39,58,87,45,3,42,57,42,0,62,114,25,4,88,57,8,37,108,1,0,126,107,2,46,57,51,0,27,134,4,0,60,40,0,60,66,16,2,90,57,13,139,40,26,91,18,0,42,36,1,9,42,36,1,14,45,0,0,48,21,0,2,49,4,1,30,68,0,0,69,4,2,21,154,2,0,50,41,0,15,93,39,9,164,13,22,79,6,1,13,26,0,0,113,16,1,7,83,1,0,59,36,1,4,130,5,0,16,22,1,0,99,81,5,5,78,3,5,55,32,0,3,84,54,12,198,29,40,81,20,1,30,60,2,0,99,31,2,3,90,8,0,13,42,0,0,113,25,1,37,26,1,0,96,34,1,1,74,8,1,37,72,0,3,89,46,24,106,81,33,56,1,5,32,116,0,8,35,11,1,3,82,0,0,88,27,0,0,46,7,0,39,78,1,0,35,2,0,18,86,0,0,44,27,0,13,168,34,16,79,35,27,88,12,5,28,54,0,0,104,24,0,0,62,1,0,41,42,0,2,120,4,2,15,20,1,2,61,46,6,7,87,1,5,54,48,0,2,124,54,11,167,25,40,88,25,1,36,76,1,0,72,33,5,4,80,1,2,54,28,0,0,90,26,2,25,72,1,0,88,32,1,2,79,10,1,50,67,0,7,146,53,19,126,36,44,79,11,1,29,33,0,12,92,28,0,5,30,1,0,104,20,0,2,122,5,1,23,23,1,2,69,0,1,18,107,0,0,39,35,0,8,177,24,11,156,43,6,70,17,1,9,63,0,3,96,13,2,18,80,4,3,40,15,2,5,54,0,0,17,18,0,2,79,50,8,12,90,1,5,60,31,0,5,186,51,5,103,22,64,135,18,2,62,66,2,28,126,30,11,52,110,1,14,58,33,0,47,144,15,6,50,14,4,16,129,47,5,49,85,10,38,63,63,1,56,89,58,28,126,82,85,120,2,53,66,86,8,61,66,19,24,51,88,18,151,153,33,42,61,133,4,47,48,32,5,62,118,11,26,64,58,5,69,69,25,22,73,80,37,36,152

B-factor: mean 53.84, std 8.72, range [34.18, 114.29]